Protein AF-0000000078828025 (afdb_homodimer)

Organism: Myxococcus xanthus (strain DK1622) (NCBI:txid246197)

Solvent-accessible surface area (backbone atoms only — not comparable to full-atom values): 37941 Å² total; per-residue (Å²): 130,54,57,67,59,48,51,53,45,25,72,71,75,20,41,52,40,73,57,81,45,31,37,32,38,67,46,80,50,89,71,61,43,26,40,41,26,23,89,49,51,70,47,83,78,62,44,68,41,42,78,68,45,95,50,30,30,35,40,75,44,81,50,64,41,47,19,43,43,45,33,44,36,25,41,83,85,66,45,76,45,84,58,89,46,41,92,38,71,37,81,49,83,64,83,66,79,25,34,48,53,68,33,81,61,40,72,80,64,60,73,81,74,65,61,86,89,57,76,63,53,49,78,46,83,45,75,45,78,30,52,88,72,66,31,75,52,72,41,50,33,36,37,35,41,46,76,62,85,59,61,23,36,42,34,40,27,48,47,12,58,52,37,51,69,69,43,31,43,70,60,51,50,37,33,36,34,71,70,58,52,18,44,71,50,30,38,40,24,31,40,65,65,66,80,45,32,55,47,46,26,30,54,19,49,45,46,50,46,46,41,65,71,44,50,49,54,51,46,60,72,76,43,58,52,57,56,37,91,80,38,62,22,54,21,30,27,30,16,46,30,50,31,5,29,26,16,49,38,44,26,73,74,36,34,54,47,22,19,28,25,38,20,35,42,25,47,45,48,54,96,90,38,73,44,70,57,63,68,67,32,53,55,70,56,96,59,61,37,42,35,37,36,34,29,22,69,33,30,84,48,34,62,38,47,63,56,46,48,57,44,34,37,74,24,56,31,46,68,45,77,46,75,43,51,23,34,92,41,42,69,53,46,46,38,52,45,48,59,50,50,33,68,77,32,50,42,74,79,74,76,73,71,71,73,78,74,76,77,81,121,129,55,58,66,59,49,51,54,43,25,73,72,75,18,40,53,41,74,57,80,46,32,38,33,36,68,46,78,50,90,72,59,43,27,41,41,26,22,88,49,51,70,48,83,76,64,44,68,41,42,79,69,47,96,50,31,32,35,39,75,44,82,48,64,41,47,18,44,44,45,34,43,35,25,40,83,86,66,45,77,45,85,58,90,45,42,92,38,70,37,81,53,80,71,74,68,78,25,35,48,52,68,33,81,61,40,76,80,64,59,75,79,74,65,61,86,87,57,77,62,52,46,77,44,84,47,74,45,77,29,51,89,72,65,32,75,52,70,42,50,33,37,38,35,40,44,76,61,85,60,61,23,35,42,34,38,26,48,47,14,58,51,37,51,69,70,44,30,42,69,59,52,50,35,32,37,34,72,70,59,53,19,44,72,51,28,38,40,24,32,40,64,67,67,79,44,32,54,46,46,27,29,52,20,49,44,46,51,47,44,40,65,71,45,49,49,55,50,46,61,71,75,43,58,52,57,55,36,91,81,38,62,22,56,20,30,28,31,15,47,32,49,32,5,30,26,17,49,39,45,27,73,75,35,35,55,48,22,18,27,24,39,21,35,40,25,47,45,47,55,95,91,38,72,45,70,56,63,68,67,32,52,55,70,56,94,60,60,38,43,34,38,36,36,28,23,68,35,30,85,47,34,62,39,47,63,56,48,48,56,44,32,37,72,24,57,30,47,66,45,79,45,74,43,51,24,33,93,39,43,68,53,47,47,37,53,44,48,60,50,48,32,68,78,31,49,43,75,78,77,74,75,74,73,73,76,74,74,75,83,119

Sequence (722 aa):
MDAKTLEARARAEGTPVIESDTATFVWRGRGPICLQGDFQDWRGKPLPFKRVAPGLWARTLTLPADAYVEYALEDPRGQRVEDPLNRHPSDNGFGGINHSFHMPQARSSLPARHPRGAPRGRVTRHVVDTGDVDLPGQRRVYLYAPPTDASVPLVVVYDGEDYLRRVRLPELVDTLVAEGRMRPVALALVCNGGETRSMEYACSEYTVGLLKWKVLPLARQKLSLVDERRSPGAHAVLGASLGGLMALYTGLRMPDVFGRVLSQSGAFAVEGHDFVVFDLARPPPRRPLDIWLDCGRFEGLLEGNRRIAPVLSEAGHQVELREYSGGHNYPAWREDLVHGLERHFPPPPAKRRESLRFSGRMDAKTLEARARAEGTPVIESDTATFVWRGRGPICLQGDFQDWRGKPLPFKRVAPGLWARTLTLPADAYVEYALEDPRGQRVEDPLNRHPSDNGFGGINHSFHMPQARSSLPARHPRGAPRGRVTRHVVDTGDVDLPGQRRVYLYAPPTDASVPLVVVYDGEDYLRRVRLPELVDTLVAEGRMRPVALALVCNGGETRSMEYACSEYTVGLLKWKVLPLARQKLSLVDERRSPGAHAVLGASLGGLMALYTGLRMPDVFGRVLSQSGAFAVEGHDFVVFDLARPPPRRPLDIWLDCGRFEGLLEGNRRIAPVLSEAGHQVELREYSGGHNYPAWREDLVHGLERHFPPPPAKRRESLRFSGR

Nearest PDB structures (foldseek):
  3mga-assembly2_B  TM=8.529E-01  e=9.102E-23  Salmonella enterica subsp. enterica serovar Typhimurium
  3c87-assembly3_B  TM=8.139E-01  e=3.897E-23  Shigella flexneri 2a str. 2457T
  3c87-assembly3_A  TM=8.030E-01  e=5.606E-23  Shigella flexneri 2a str. 2457T
  1jjf-assembly1_A  TM=7.703E-01  e=7.122E-13  Acetivibrio thermocellus
  1jt2-assembly1_A  TM=7.633E-01  e=5.938E-13  Acetivibrio thermocellus

Secondary structure (DSSP, 8-state):
--HHHHHHHHHHH-SSEEETTEEEEEEESSS--EEEEGGGTT-SSPEEPEEEETTEEEEEEE--TT-EEEEEEE-TTS-EE--TT---EE--SSSSPEEEEE-TT----S--SPPTT----EEEEEEEE-GGGT--SEEEEEEEE-S-SS-B-EEEEESHHHHHHTS-HHHHHHHHHHTTSS---EEEEE---GGGHHHHHTT-HHHHHHIIIIIHHHHHHHS-B--TTTSTT-EEEEEETHHHHHHHHHHHH-TTTEEEEEEES---EETTEE-THHHHHSSPPSS--EEEEEEETT-TTHHHHHHHHHHHHHHT-EEEEEEES--SSHHHHHHHHHHHHHHHSPPPP------------/--HHHHHHHHHHH-SSEEETTEEEEEEESSS--EEEEGGGTT-SSPEEPEEEETTEEEEEEE--TT-EEEEEEE-TTS-EE--TT---EE--SSSSPEEEEE-TT----S--SPPTT----EEEEEEEE-GGGT--SEEEEEEEE-S-SS-B-EEEEESHHHHHHTS-HHHHHHHHHHTTSS---EEEEE---GGGHHHHHTT-HHHHHHIIIIIHHHHHHHS-B--TTTSTT-EEEEEETHHHHHHHHHHHH-TTTEEEEEEES---EETTEE-THHHHHSSPPSS--EEEEEEETT-TTHHHHHHHHHHHHHHT-EEEEEEES--SSHHHHHHHHHHHHHHHSPPPP------------

Structure (mmCIF, N/CA/C/O backbone):
data_AF-0000000078828025-model_v1
#
loop_
_entity.id
_entity.type
_entity.pdbx_description
1 polymer Esterase
#
loop_
_atom_site.group_PDB
_atom_site.id
_atom_site.type_symbol
_atom_site.label_atom_id
_atom_site.label_alt_id
_atom_site.label_comp_id
_atom_site.label_asym_id
_atom_site.label_entity_id
_atom_site.label_seq_id
_atom_site.pdbx_PDB_ins_code
_atom_site.Cartn_x
_atom_site.Cartn_y
_atom_site.Cartn_z
_atom_site.occupancy
_atom_site.B_iso_or_equiv
_atom_site.auth_seq_id
_atom_site.auth_comp_id
_atom_site.auth_asym_id
_atom_site.auth_atom_id
_atom_site.pdbx_PDB_model_num
ATOM 1 N N . MET A 1 1 ? -22.859 -46.938 -14.5 1 82.62 1 MET A N 1
ATOM 2 C CA . MET A 1 1 ? -22.016 -47.969 -13.898 1 82.62 1 MET A CA 1
ATOM 3 C C . MET A 1 1 ? -22.641 -48.531 -12.617 1 82.62 1 MET A C 1
ATOM 5 O O . MET A 1 1 ? -23.156 -47.75 -11.805 1 82.62 1 MET A O 1
ATOM 9 N N . ASP A 1 2 ? -22.812 -49.75 -12.578 1 91.81 2 ASP A N 1
ATOM 10 C CA . ASP A 1 2 ? -23.453 -50.312 -11.383 1 91.81 2 ASP A CA 1
ATOM 11 C C . ASP A 1 2 ? -22.547 -50.188 -10.172 1 91.81 2 ASP A C 1
ATOM 13 O O . ASP A 1 2 ? -21.328 -50.031 -10.305 1 91.81 2 ASP A O 1
ATOM 17 N N . ALA A 1 3 ? -23.125 -50.312 -8.984 1 94.62 3 ALA A N 1
ATOM 18 C CA . ALA A 1 3 ? -22.438 -50.031 -7.727 1 94.62 3 ALA A CA 1
ATOM 19 C C . ALA A 1 3 ? -21.297 -51.031 -7.512 1 94.62 3 ALA A C 1
ATOM 21 O O . ALA A 1 3 ? -20.234 -50.656 -7.016 1 94.62 3 ALA A O 1
ATOM 22 N N . LYS A 1 4 ? -21.531 -52.219 -7.883 1 94.5 4 LYS A N 1
ATOM 23 C CA . LYS A 1 4 ? -20.5 -53.25 -7.695 1 94.5 4 LYS A CA 1
ATOM 24 C C . LYS A 1 4 ? -19.281 -52.969 -8.57 1 94.5 4 LYS A C 1
ATOM 26 O O . LYS A 1 4 ? -18.156 -53.031 -8.102 1 94.5 4 LYS A O 1
ATOM 31 N N . THR A 1 5 ? -19.594 -52.656 -9.781 1 96.06 5 THR A N 1
ATOM 32 C CA . THR A 1 5 ? -18.516 -52.312 -10.719 1 96.06 5 THR A CA 1
ATOM 33 C C . THR A 1 5 ? -17.797 -51.062 -10.273 1 96.06 5 THR A C 1
ATOM 35 O O . THR A 1 5 ? -16.562 -51 -10.32 1 96.06 5 THR A O 1
ATOM 38 N N . LEU A 1 6 ? -18.516 -50.094 -9.836 1 96.06 6 LEU A N 1
ATOM 39 C CA . LEU A 1 6 ? -17.953 -48.844 -9.367 1 96.06 6 LEU A CA 1
ATOM 40 C C . LEU A 1 6 ? -17.016 -49.094 -8.18 1 96.06 6 LEU A C 1
ATOM 42 O O . LEU A 1 6 ? -15.898 -48.562 -8.156 1 96.06 6 LEU A O 1
ATOM 46 N N . GLU A 1 7 ? -17.484 -49.812 -7.223 1 95.69 7 GLU A N 1
ATOM 47 C CA . GLU A 1 7 ? -16.672 -50.125 -6.043 1 95.69 7 GLU A CA 1
ATOM 48 C C . GLU A 1 7 ? -15.398 -50.875 -6.418 1 95.69 7 GLU A C 1
ATOM 50 O O . GLU A 1 7 ? -14.32 -50.562 -5.898 1 95.69 7 GLU A O 1
ATOM 55 N N . ALA A 1 8 ? -15.516 -51.844 -7.293 1 96.25 8 ALA A N 1
ATOM 56 C CA . ALA A 1 8 ? -14.359 -52.625 -7.73 1 96.25 8 ALA A CA 1
ATOM 57 C C . ALA A 1 8 ? -13.328 -51.75 -8.422 1 96.25 8 ALA A C 1
ATOM 59 O O . ALA A 1 8 ? -12.125 -51.875 -8.164 1 96.25 8 ALA A O 1
ATOM 60 N N . ARG A 1 9 ? -13.758 -50.875 -9.234 1 96 9 ARG A N 1
ATOM 61 C CA . ARG A 1 9 ? -12.859 -49.969 -9.938 1 96 9 ARG A CA 1
ATOM 62 C C . ARG A 1 9 ? -12.195 -49 -8.969 1 96 9 ARG A C 1
ATOM 64 O O . ARG A 1 9 ? -11.008 -48.719 -9.086 1 96 9 ARG A O 1
ATOM 71 N N . ALA A 1 10 ? -12.93 -48.5 -8.078 1 96.5 10 ALA A N 1
ATOM 72 C CA . ALA A 1 10 ? -12.383 -47.562 -7.094 1 96.5 10 ALA A CA 1
ATOM 73 C C . ALA A 1 10 ? -11.281 -48.219 -6.273 1 96.5 10 ALA A C 1
ATOM 75 O O . ALA A 1 10 ? -10.273 -47.562 -5.957 1 96.5 10 ALA A O 1
ATOM 76 N N . ARG A 1 11 ? -11.469 -49.438 -5.906 1 94.81 11 ARG A N 1
ATOM 77 C CA . ARG A 1 11 ? -10.477 -50.188 -5.133 1 94.81 11 ARG A CA 1
ATOM 78 C C . ARG A 1 11 ? -9.234 -50.469 -5.961 1 94.81 11 ARG A C 1
ATOM 80 O O . ARG A 1 11 ? -8.117 -50.438 -5.441 1 94.81 11 ARG A O 1
ATOM 87 N N . ALA A 1 12 ? -9.422 -50.688 -7.227 1 94.94 12 ALA A N 1
ATOM 88 C CA . ALA A 1 12 ? -8.32 -51.062 -8.109 1 94.94 12 ALA A CA 1
ATOM 89 C C . ALA A 1 12 ? -7.551 -49.844 -8.586 1 94.94 12 ALA A C 1
ATOM 91 O O . ALA A 1 12 ? -6.32 -49.844 -8.633 1 94.94 12 ALA A O 1
ATOM 92 N N . GLU A 1 13 ? -8.266 -48.844 -9.023 1 93.5 13 GLU A N 1
ATOM 93 C CA . GLU A 1 13 ? -7.668 -47.688 -9.703 1 93.5 13 GLU A CA 1
ATOM 94 C C . GLU A 1 13 ? -7.539 -46.5 -8.758 1 93.5 13 GLU A C 1
ATOM 96 O O . GLU A 1 13 ? -6.82 -45.531 -9.055 1 93.5 13 GLU A O 1
ATOM 101 N N . GLY A 1 14 ? -8.219 -46.594 -7.668 1 94.62 14 GLY A N 1
ATOM 102 C CA . GLY A 1 14 ? -8.328 -45.438 -6.793 1 94.62 14 GLY A CA 1
ATOM 103 C C . GLY A 1 14 ? -9.492 -44.531 -7.152 1 94.62 14 GLY A C 1
ATOM 104 O O . GLY A 1 14 ? -10.203 -44.781 -8.125 1 94.62 14 GLY A O 1
ATOM 105 N N . THR A 1 15 ? -9.805 -43.562 -6.34 1 94.75 15 THR A N 1
ATOM 106 C CA . THR A 1 15 ? -10.82 -42.562 -6.582 1 94.75 15 THR A CA 1
ATOM 107 C C . THR A 1 15 ? -10.18 -41.219 -6.91 1 94.75 15 THR A C 1
ATOM 109 O O . THR A 1 15 ? -9.094 -40.906 -6.418 1 94.75 15 THR A O 1
ATOM 112 N N . PRO A 1 16 ? -10.852 -40.438 -7.742 1 97.06 16 PRO A N 1
ATOM 113 C CA . PRO A 1 16 ? -12.109 -40.719 -8.43 1 97.06 16 PRO A CA 1
ATOM 114 C C . PRO A 1 16 ? -11.93 -41.719 -9.586 1 97.06 16 PRO A C 1
ATOM 116 O O . PRO A 1 16 ? -10.844 -41.812 -10.164 1 97.06 16 PRO A O 1
ATOM 119 N N . VAL A 1 17 ? -12.969 -42.5 -9.789 1 97.06 17 VAL A N 1
ATOM 120 C CA . VAL A 1 17 ? -13.039 -43.281 -11 1 97.06 17 VAL A CA 1
ATOM 121 C C . VAL A 1 17 ? -13.367 -42.406 -12.195 1 97.06 17 VAL A C 1
ATOM 123 O O . VAL A 1 17 ? -14.406 -41.75 -12.211 1 97.06 17 VAL A O 1
ATOM 126 N N . ILE A 1 18 ? -12.469 -42.469 -13.211 1 96.19 18 ILE A N 1
ATOM 127 C CA . ILE A 1 18 ? -12.586 -41.469 -14.289 1 96.19 18 ILE A CA 1
ATOM 128 C C . ILE A 1 18 ? -13.094 -42.188 -15.555 1 96.19 18 ILE A C 1
ATOM 130 O O . ILE A 1 18 ? -12.609 -43.25 -15.922 1 96.19 18 ILE A O 1
ATOM 134 N N . GLU A 1 19 ? -14.148 -41.625 -16.125 1 91.94 19 GLU A N 1
ATOM 135 C CA . GLU A 1 19 ? -14.672 -42.031 -17.438 1 91.94 19 GLU A CA 1
ATOM 136 C C . GLU A 1 19 ? -14.797 -40.812 -18.344 1 91.94 19 GLU A C 1
ATOM 138 O O . GLU A 1 19 ? -15.789 -40.062 -18.281 1 91.94 19 GLU A O 1
ATOM 143 N N . SER A 1 20 ? -13.891 -40.688 -19.344 1 89.38 20 SER A N 1
ATOM 144 C CA . SER A 1 20 ? -13.875 -39.562 -20.297 1 89.38 20 SER A CA 1
ATOM 145 C C . SER A 1 20 ? -13.867 -38.219 -19.578 1 89.38 20 SER A C 1
ATOM 147 O O . SER A 1 20 ? -12.844 -37.812 -19.016 1 89.38 20 SER A O 1
ATOM 149 N N . ASP A 1 21 ? -15.102 -37.594 -19.438 1 92.88 21 ASP A N 1
ATOM 150 C CA . ASP A 1 21 ? -15.148 -36.25 -18.875 1 92.88 21 ASP A CA 1
ATOM 151 C C . ASP A 1 21 ? -15.789 -36.25 -17.484 1 92.88 21 ASP A C 1
ATOM 153 O O . ASP A 1 21 ? -16.125 -35.188 -16.953 1 92.88 21 ASP A O 1
ATOM 157 N N . THR A 1 22 ? -15.945 -37.5 -16.938 1 96 22 THR A N 1
ATOM 158 C CA . THR A 1 22 ? -16.578 -37.562 -15.625 1 96 22 THR A CA 1
ATOM 159 C C . THR A 1 22 ? -15.617 -38.188 -14.602 1 96 22 THR A C 1
ATOM 161 O O . THR A 1 22 ? -14.852 -39.094 -14.93 1 96 22 THR A O 1
ATOM 164 N N . ALA A 1 23 ? -15.617 -37.625 -13.453 1 97.31 23 ALA A N 1
ATOM 165 C CA . ALA A 1 23 ? -14.914 -38.156 -12.289 1 97.31 23 ALA A CA 1
ATOM 166 C C . ALA A 1 23 ? -15.898 -38.562 -11.188 1 97.31 23 ALA A C 1
ATOM 168 O O . ALA A 1 23 ? -16.656 -37.719 -10.688 1 97.31 23 ALA A O 1
ATOM 169 N N . THR A 1 24 ? -15.891 -39.812 -10.867 1 97.75 24 THR A N 1
ATOM 170 C CA . THR A 1 24 ? -16.781 -40.281 -9.828 1 97.75 24 THR A CA 1
ATOM 171 C C . THR A 1 24 ? -16.016 -40.594 -8.547 1 97.75 24 THR A C 1
ATOM 173 O O . THR A 1 24 ? -15.203 -41.531 -8.508 1 97.75 24 THR A O 1
ATOM 176 N N . PHE A 1 25 ? -16.344 -39.812 -7.539 1 97.56 25 PHE A N 1
ATOM 177 C CA . PHE A 1 25 ? -15.758 -40 -6.215 1 97.56 25 PHE A CA 1
ATOM 178 C C . PHE A 1 25 ? -16.516 -41.094 -5.445 1 97.56 25 PHE A C 1
ATOM 180 O O . PHE A 1 25 ? -17.75 -41.125 -5.469 1 97.56 25 PHE A O 1
ATOM 187 N N . VAL A 1 26 ? -15.68 -41.938 -4.797 1 96.88 26 VAL A N 1
ATOM 188 C CA . VAL A 1 26 ? -16.297 -43.094 -4.129 1 96.88 26 VAL A CA 1
ATOM 189 C C . VAL A 1 26 ? -15.844 -43.125 -2.674 1 96.88 26 VAL A C 1
ATOM 191 O O . VAL A 1 26 ? -14.664 -42.938 -2.375 1 96.88 26 VAL A O 1
ATOM 194 N N . TRP A 1 27 ? -16.781 -43.375 -1.795 1 95.31 27 TRP A N 1
ATOM 195 C CA . TRP A 1 27 ? -16.531 -43.531 -0.367 1 95.31 27 TRP A CA 1
ATOM 196 C C . TRP A 1 27 ? -17.219 -44.781 0.174 1 95.31 27 TRP A C 1
ATOM 198 O O . TRP A 1 27 ? -18.438 -44.938 0.022 1 95.31 27 TRP A O 1
ATOM 208 N N . ARG A 1 28 ? -16.422 -45.562 0.808 1 93.06 28 ARG A N 1
ATOM 209 C CA . ARG A 1 28 ? -16.953 -46.719 1.498 1 93.06 28 ARG A CA 1
ATOM 210 C C . ARG A 1 28 ? -16.922 -46.531 3.012 1 93.06 28 ARG A C 1
ATOM 212 O O . ARG A 1 28 ? -15.836 -46.375 3.59 1 93.06 28 ARG A O 1
ATOM 219 N N . GLY A 1 29 ? -18.031 -46.594 3.648 1 90.62 29 GLY A N 1
ATOM 220 C CA . GLY A 1 29 ? -18.094 -46.406 5.09 1 90.62 29 GLY A CA 1
ATOM 221 C C . GLY A 1 29 ? -19.359 -45.719 5.547 1 90.62 29 GLY A C 1
ATOM 222 O O . GLY A 1 29 ? -20.391 -45.781 4.875 1 90.62 29 GLY A O 1
ATOM 223 N N . ARG A 1 30 ? -19.281 -45.156 6.758 1 88.81 30 ARG A N 1
ATOM 224 C CA . ARG A 1 30 ? -20.406 -44.375 7.309 1 88.81 30 ARG A CA 1
ATOM 225 C C . ARG A 1 30 ? -20.547 -43.031 6.621 1 88.81 30 ARG A C 1
ATOM 227 O O . ARG A 1 30 ? -19.547 -42.375 6.309 1 88.81 30 ARG A O 1
ATOM 234 N N . GLY A 1 31 ? -21.75 -42.75 6.254 1 85.12 31 GLY A N 1
ATOM 235 C CA . GLY A 1 31 ? -22.031 -41.438 5.688 1 85.12 31 GLY A CA 1
ATOM 236 C C . GLY A 1 31 ? -23.078 -40.656 6.461 1 85.12 31 GLY A C 1
ATOM 237 O O . GLY A 1 31 ? -23.453 -41.062 7.566 1 85.12 31 GLY A O 1
ATOM 238 N N . PRO A 1 32 ? -23.406 -39.562 5.875 1 89.56 32 PRO A N 1
ATOM 239 C CA . PRO A 1 32 ? -23.078 -39 4.559 1 89.56 32 PRO A CA 1
ATOM 240 C C . PRO A 1 32 ? -21.719 -38.312 4.527 1 89.56 32 PRO A C 1
ATOM 242 O O . PRO A 1 32 ? -21.203 -37.906 5.578 1 89.56 32 PRO A O 1
ATOM 245 N N . ILE A 1 33 ? -21.047 -38.312 3.383 1 94.5 33 ILE A N 1
ATOM 246 C CA . ILE A 1 33 ? -19.797 -37.625 3.107 1 94.5 33 ILE A CA 1
ATOM 247 C C . ILE A 1 33 ? -20.047 -36.531 2.076 1 94.5 33 ILE A C 1
ATOM 249 O O . ILE A 1 33 ? -20.938 -36.625 1.23 1 94.5 33 ILE A O 1
ATOM 253 N N . CYS A 1 34 ? -19.312 -35.438 2.229 1 96.56 34 CYS A N 1
ATOM 254 C CA . CYS A 1 34 ? -19.422 -34.344 1.279 1 96.56 34 CYS A CA 1
ATOM 255 C C . CYS A 1 34 ? -18.094 -34.062 0.597 1 96.56 34 CYS A C 1
ATOM 257 O O . CYS A 1 34 ? -17.031 -34.438 1.124 1 96.56 34 CYS A O 1
ATOM 259 N N . LEU A 1 35 ? -18.25 -33.5 -0.59 1 96.25 35 LEU A N 1
ATOM 260 C CA . LEU A 1 35 ? -17.109 -33.219 -1.45 1 96.25 35 LEU A CA 1
ATOM 261 C C . LEU A 1 35 ? -16.938 -31.703 -1.617 1 96.25 35 LEU A C 1
ATOM 263 O O . LEU A 1 35 ? -17.906 -30.984 -1.832 1 96.25 35 LEU A O 1
ATOM 267 N N . GLN A 1 36 ? -15.711 -31.172 -1.421 1 94.56 36 GLN A N 1
ATOM 268 C CA . GLN A 1 36 ? -15.312 -29.812 -1.737 1 94.56 36 GLN A CA 1
ATOM 269 C C . GLN A 1 36 ? -13.992 -29.781 -2.496 1 94.56 36 GLN A C 1
ATOM 271 O O . GLN A 1 36 ? -13.148 -30.672 -2.312 1 94.56 36 GLN A O 1
ATOM 276 N N . GLY A 1 37 ? -13.875 -28.766 -3.398 1 94.94 37 GLY A N 1
ATOM 277 C CA . GLY A 1 37 ? -12.617 -28.781 -4.129 1 94.94 37 GLY A CA 1
ATOM 278 C C . GLY A 1 37 ? -12.461 -27.578 -5.047 1 94.94 37 GLY A C 1
ATOM 279 O O . GLY A 1 37 ? -13.188 -26.594 -4.926 1 94.94 37 GLY A O 1
ATOM 280 N N . ASP A 1 38 ? -11.43 -27.703 -5.941 1 95.5 38 ASP A N 1
ATOM 281 C CA . ASP A 1 38 ? -11.109 -26.641 -6.895 1 95.5 38 ASP A CA 1
ATOM 282 C C . ASP A 1 38 ? -12.32 -26.312 -7.762 1 95.5 38 ASP A C 1
ATOM 284 O O . ASP A 1 38 ? -12.539 -25.141 -8.094 1 95.5 38 ASP A O 1
ATOM 288 N N . PHE A 1 39 ? -13.133 -27.312 -8.055 1 94.94 39 PHE A N 1
ATOM 289 C CA . PHE A 1 39 ? -14.25 -27.188 -8.984 1 94.94 39 PHE A CA 1
ATOM 290 C C . PHE A 1 39 ? -15.305 -26.234 -8.422 1 94.94 39 PHE A C 1
ATOM 292 O O . PHE A 1 39 ? -16.188 -25.781 -9.156 1 94.94 39 PHE A O 1
ATOM 299 N N . GLN A 1 40 ? -15.219 -25.906 -7.16 1 94.5 40 GLN A N 1
ATOM 300 C CA . GLN A 1 40 ? -16.094 -24.922 -6.523 1 94.5 40 GLN A CA 1
ATOM 301 C C . GLN A 1 40 ? -15.289 -23.703 -6.051 1 94.5 40 GLN A C 1
ATOM 303 O O . GLN A 1 40 ? -15.805 -22.859 -5.312 1 94.5 40 GLN A O 1
ATOM 308 N N . ASP A 1 41 ? -14.008 -23.688 -6.438 1 94 41 ASP A N 1
ATOM 309 C CA . ASP A 1 41 ? -13.102 -22.672 -5.922 1 94 41 ASP A CA 1
ATOM 310 C C . ASP A 1 41 ? -13.117 -22.641 -4.395 1 94 41 ASP A C 1
ATOM 312 O O . ASP A 1 41 ? -12.992 -21.562 -3.787 1 94 41 ASP A O 1
ATOM 316 N N . TRP A 1 42 ? -13.523 -23.828 -3.791 1 92.12 42 TRP A N 1
ATOM 317 C CA . TRP A 1 42 ? -13.586 -24.062 -2.352 1 92.12 42 TRP A CA 1
ATOM 318 C C . TRP A 1 42 ? -14.594 -23.141 -1.688 1 92.12 42 TRP A C 1
ATOM 320 O O . TRP A 1 42 ? -14.375 -22.672 -0.563 1 92.12 42 TRP A O 1
ATOM 330 N N . ARG A 1 43 ? -15.492 -22.703 -2.408 1 90.75 43 ARG A N 1
ATOM 331 C CA . ARG A 1 43 ? -16.562 -21.844 -1.917 1 90.75 43 ARG A CA 1
ATOM 332 C C . ARG A 1 43 ? -17.906 -22.547 -1.938 1 90.75 43 ARG A C 1
ATOM 334 O O . ARG A 1 43 ? -18.062 -23.578 -2.596 1 90.75 43 ARG A O 1
ATOM 341 N N . GLY A 1 44 ? -18.828 -22 -1.107 1 90.5 44 GLY A N 1
ATOM 342 C CA . GLY A 1 44 ? -20.172 -22.531 -1.1 1 90.5 44 GLY A CA 1
ATOM 343 C C . GLY A 1 44 ? -20.312 -23.797 -0.27 1 90.5 44 GLY A C 1
ATOM 344 O O . GLY A 1 44 ? -19.406 -24.156 0.488 1 90.5 44 GLY A O 1
ATOM 345 N N . LYS A 1 45 ? -21.453 -24.438 -0.404 1 92.69 45 LYS A N 1
ATOM 346 C CA . LYS A 1 45 ? -21.734 -25.656 0.353 1 92.69 45 LYS A CA 1
ATOM 347 C C . LYS A 1 45 ? -21.047 -26.859 -0.277 1 92.69 45 LYS A C 1
ATOM 349 O O . LYS A 1 45 ? -21.078 -27.031 -1.497 1 92.69 45 LYS A O 1
ATOM 354 N N . PRO A 1 46 ? -20.422 -27.641 0.577 1 95.12 46 PRO A N 1
ATOM 355 C CA . PRO A 1 46 ? -19.859 -28.891 0.043 1 95.12 46 PRO A CA 1
ATOM 356 C C . PRO A 1 46 ? -20.922 -29.75 -0.64 1 95.12 46 PRO A C 1
ATOM 358 O O . PRO A 1 46 ? -22.094 -29.703 -0.275 1 95.12 46 PRO A O 1
ATOM 361 N N . LEU A 1 47 ? -20.469 -30.547 -1.657 1 96.5 47 LEU A N 1
ATOM 362 C CA . LEU A 1 47 ? -21.359 -31.391 -2.443 1 96.5 47 LEU A CA 1
ATOM 363 C C . LEU A 1 47 ? -21.609 -32.719 -1.743 1 96.5 47 LEU A C 1
ATOM 365 O O . LEU A 1 47 ? -20.688 -33.5 -1.511 1 96.5 47 LEU A O 1
ATOM 369 N N . PRO A 1 48 ? -22.844 -33.031 -1.46 1 96.62 48 PRO A N 1
ATOM 370 C CA . PRO A 1 48 ? -23.141 -34.312 -0.781 1 96.62 48 PRO A CA 1
ATOM 371 C C . PRO A 1 48 ? -22.984 -35.531 -1.698 1 96.62 48 PRO A C 1
ATOM 373 O O . PRO A 1 48 ? -23.328 -35.438 -2.881 1 96.62 48 PRO A O 1
ATOM 376 N N . PHE A 1 49 ? -22.453 -36.594 -1.051 1 97.12 49 PHE A N 1
ATOM 377 C CA . PHE A 1 49 ? -22.469 -37.875 -1.751 1 97.12 49 PHE A CA 1
ATOM 378 C C . PHE A 1 49 ? -23.859 -38.5 -1.701 1 97.12 49 PHE A C 1
ATOM 380 O O . PHE A 1 49 ? -24.656 -38.188 -0.802 1 97.12 49 PHE A O 1
ATOM 387 N N . LYS A 1 50 ? -24.125 -39.281 -2.729 1 96.19 50 LYS A N 1
ATOM 388 C CA . LYS A 1 50 ? -25.328 -40.094 -2.723 1 96.19 50 LYS A CA 1
ATOM 389 C C . LYS A 1 50 ? -25.016 -41.562 -2.396 1 96.19 50 LYS A C 1
ATOM 391 O O . LYS A 1 50 ? -24.016 -42.094 -2.869 1 96.19 50 LYS A O 1
ATOM 396 N N . ARG A 1 51 ? -25.906 -42.125 -1.592 1 96.06 51 ARG A N 1
ATOM 397 C CA . ARG A 1 51 ? -25.766 -43.531 -1.322 1 96.06 51 ARG A CA 1
ATOM 398 C C . ARG A 1 51 ? -26.141 -44.375 -2.545 1 96.06 51 ARG A C 1
ATOM 400 O O . ARG A 1 51 ? -27.25 -44.281 -3.049 1 96.06 51 ARG A O 1
ATOM 407 N N . VAL A 1 52 ? -25.203 -45.219 -3.006 1 96.38 52 VAL A N 1
ATOM 408 C CA . VAL A 1 52 ? -25.469 -45.969 -4.227 1 96.38 52 VAL A CA 1
ATOM 409 C C . VAL A 1 52 ? -25.609 -47.438 -3.898 1 96.38 52 VAL A C 1
ATOM 411 O O . VAL A 1 52 ? -26.125 -48.219 -4.711 1 96.38 52 VAL A O 1
ATOM 414 N N . ALA A 1 53 ? -25.172 -47.906 -2.729 1 95.75 53 ALA A N 1
ATOM 415 C CA . ALA A 1 53 ? -25.312 -49.25 -2.15 1 95.75 53 ALA A CA 1
ATOM 416 C C . ALA A 1 53 ? -25.078 -49.219 -0.643 1 95.75 53 ALA A C 1
ATOM 418 O O . ALA A 1 53 ? -24.672 -48.188 -0.092 1 95.75 53 ALA A O 1
ATOM 419 N N . PRO A 1 54 ? -25.5 -50.281 0.01 1 94 54 PRO A N 1
ATOM 420 C CA . PRO A 1 54 ? -25.25 -50.281 1.451 1 94 54 PRO A CA 1
ATOM 421 C C . PRO A 1 54 ? -23.781 -50 1.786 1 94 54 PRO A C 1
ATOM 423 O O . PRO A 1 54 ? -22.906 -50.812 1.411 1 94 54 PRO A O 1
ATOM 426 N N . GLY A 1 55 ? -23.547 -48.875 2.447 1 93.81 55 GLY A N 1
ATOM 427 C CA . GLY A 1 55 ? -22.203 -48.531 2.891 1 93.81 55 GLY A CA 1
ATOM 428 C C . GLY A 1 55 ? -21.359 -47.906 1.795 1 93.81 55 GLY A C 1
ATOM 429 O O . GLY A 1 55 ? -20.156 -47.688 1.973 1 93.81 55 GLY A O 1
ATOM 430 N N . LEU A 1 56 ? -21.922 -47.719 0.636 1 96 56 LEU A N 1
ATOM 431 C CA . LEU A 1 56 ? -21.188 -47.188 -0.501 1 96 56 LEU A CA 1
ATOM 432 C C . LEU A 1 56 ? -21.812 -45.875 -0.958 1 96 56 LEU A C 1
ATOM 434 O O . LEU A 1 56 ? -23.016 -45.781 -1.207 1 96 56 LEU A O 1
ATOM 438 N N . TRP A 1 57 ? -20.984 -44.844 -0.983 1 96.81 57 TRP A N 1
ATOM 439 C CA . TRP A 1 57 ? -21.406 -43.531 -1.39 1 96.81 57 TRP A CA 1
ATOM 440 C C . TRP A 1 57 ? -20.641 -43.031 -2.613 1 96.81 57 TRP A C 1
ATOM 442 O O . TRP A 1 57 ? -19.469 -43.406 -2.793 1 96.81 57 TRP A O 1
ATOM 452 N N . ALA A 1 58 ? -21.281 -42.219 -3.428 1 97.25 58 ALA A N 1
ATOM 453 C CA . ALA A 1 58 ? -20.594 -41.75 -4.629 1 97.25 58 ALA A CA 1
ATOM 454 C C . ALA A 1 58 ? -21.062 -40.344 -5.012 1 97.25 58 ALA A C 1
ATOM 456 O O . ALA A 1 58 ? -22.188 -39.938 -4.684 1 97.25 58 ALA A O 1
ATOM 457 N N . ARG A 1 59 ? -20.234 -39.562 -5.625 1 97.31 59 ARG A N 1
ATOM 458 C CA . ARG A 1 59 ? -20.5 -38.25 -6.234 1 97.31 59 ARG A CA 1
ATOM 459 C C . ARG A 1 59 ? -19.781 -38.125 -7.566 1 97.31 59 ARG A C 1
ATOM 461 O O . ARG A 1 59 ? -18.562 -38.344 -7.645 1 97.31 59 ARG A O 1
ATOM 468 N N . THR A 1 60 ? -20.531 -37.844 -8.586 1 97.06 60 THR A N 1
ATOM 469 C CA . THR A 1 60 ? -19.969 -37.688 -9.914 1 97.06 60 THR A CA 1
ATOM 470 C C . THR A 1 60 ? -19.922 -36.219 -10.336 1 97.06 60 THR A C 1
ATOM 472 O O . THR A 1 60 ? -20.891 -35.469 -10.109 1 97.06 60 THR A O 1
ATOM 475 N N . LEU A 1 61 ? -18.797 -35.844 -10.867 1 97.5 61 LEU A N 1
ATOM 476 C CA . LEU A 1 61 ? -18.641 -34.5 -11.438 1 97.5 61 LEU A CA 1
ATOM 477 C C . LEU A 1 61 ? -18.219 -34.594 -12.898 1 97.5 61 LEU A C 1
ATOM 479 O O . LEU A 1 61 ? -17.484 -35.5 -13.289 1 97.5 61 LEU A O 1
ATOM 483 N N . THR A 1 62 ? -18.75 -33.688 -13.75 1 97 62 THR A N 1
ATOM 484 C CA . THR A 1 62 ? -18.219 -33.469 -15.086 1 97 62 THR A CA 1
ATOM 485 C C . THR A 1 62 ? -17.125 -32.406 -15.062 1 97 62 THR A C 1
ATOM 487 O O . THR A 1 62 ? -17.344 -31.281 -14.57 1 97 62 THR A O 1
ATOM 490 N N . LEU A 1 63 ? -15.891 -32.719 -15.523 1 96.94 63 LEU A N 1
ATOM 491 C CA . LEU A 1 63 ? -14.727 -31.844 -15.484 1 96.94 63 LEU A CA 1
ATOM 492 C C . LEU A 1 63 ? -14.047 -31.781 -16.844 1 96.94 63 LEU A C 1
ATOM 494 O O . LEU A 1 63 ? -14.172 -32.688 -17.656 1 96.94 63 LEU A O 1
ATOM 498 N N . PRO A 1 64 ? -13.336 -30.625 -17.094 1 95 64 PRO A N 1
ATOM 499 C CA . PRO A 1 64 ? -12.516 -30.609 -18.312 1 95 64 PRO A CA 1
ATOM 500 C C . PRO A 1 64 ? -11.547 -31.781 -18.391 1 95 64 PRO A C 1
ATOM 502 O O . PRO A 1 64 ? -10.969 -32.188 -17.375 1 95 64 PRO A O 1
ATOM 505 N N . ALA A 1 65 ? -11.297 -32.281 -19.594 1 95.12 65 ALA A N 1
ATOM 506 C CA . ALA A 1 65 ? -10.5 -33.5 -19.797 1 95.12 65 ALA A CA 1
ATOM 507 C C . ALA A 1 65 ? -9.039 -33.25 -19.422 1 95.12 65 ALA A C 1
ATOM 509 O O . ALA A 1 65 ? -8.297 -34.188 -19.156 1 95.12 65 ALA A O 1
ATOM 510 N N . ASP A 1 66 ? -8.625 -32.031 -19.359 1 94.19 66 ASP A N 1
ATOM 511 C CA . ASP A 1 66 ? -7.23 -31.703 -19.078 1 94.19 66 ASP A CA 1
ATOM 512 C C . ASP A 1 66 ? -7.078 -31.109 -17.688 1 94.19 66 ASP A C 1
ATOM 514 O O . ASP A 1 66 ? -6.07 -30.469 -17.375 1 94.19 66 ASP A O 1
ATOM 518 N N . ALA A 1 67 ? -7.996 -31.391 -16.797 1 96.25 67 ALA A N 1
ATOM 519 C CA . ALA A 1 67 ? -8.031 -30.703 -15.5 1 96.25 67 ALA A CA 1
ATOM 520 C C . ALA A 1 67 ? -7.086 -31.375 -14.5 1 96.25 67 ALA A C 1
ATOM 522 O O . ALA A 1 67 ? -6.961 -32.594 -14.469 1 96.25 67 ALA A O 1
ATOM 523 N N . TYR A 1 68 ? -6.352 -30.625 -13.75 1 94.56 68 TYR A N 1
ATOM 524 C CA . TYR A 1 68 ? -5.805 -30.984 -12.445 1 94.56 68 TYR A CA 1
ATOM 525 C C . TYR A 1 68 ? -6.695 -30.469 -11.328 1 94.56 68 TYR A C 1
ATOM 527 O O . TYR A 1 68 ? -7.035 -29.281 -11.289 1 94.56 68 TYR A O 1
ATOM 535 N N . VAL A 1 69 ? -7.02 -31.375 -10.391 1 95.19 69 VAL A N 1
ATOM 536 C CA . VAL A 1 69 ? -8.023 -30.984 -9.406 1 95.19 69 VAL A CA 1
ATOM 537 C C . VAL A 1 69 ? -7.566 -31.406 -8.008 1 95.19 69 VAL A C 1
ATOM 539 O O . VAL A 1 69 ? -7.055 -32.5 -7.824 1 95.19 69 VAL A O 1
ATOM 542 N N . GLU A 1 70 ? -7.699 -30.469 -7.086 1 94.81 70 GLU A N 1
ATOM 543 C CA . GLU A 1 70 ? -7.582 -30.781 -5.668 1 94.81 70 GLU A CA 1
ATOM 544 C C . GLU A 1 70 ? -8.945 -30.797 -4.988 1 94.81 70 GLU A C 1
ATOM 546 O O . GLU A 1 70 ? -9.828 -30 -5.336 1 94.81 70 GLU A O 1
ATOM 551 N N . TYR A 1 71 ? -9.078 -31.75 -4.02 1 95.25 71 TYR A N 1
ATOM 552 C CA . TYR A 1 71 ? -10.359 -31.859 -3.336 1 95.25 71 TYR A CA 1
ATOM 553 C C . TYR A 1 71 ? -10.172 -32.375 -1.911 1 95.25 71 TYR A C 1
ATOM 555 O O . TYR A 1 71 ? -9.086 -32.812 -1.541 1 95.25 71 TYR A O 1
ATOM 563 N N . ALA A 1 72 ? -11.219 -32.156 -1.121 1 94.12 72 ALA A N 1
ATOM 564 C CA . ALA A 1 72 ? -11.297 -32.688 0.242 1 94.12 72 ALA A CA 1
ATOM 565 C C . ALA A 1 72 ? -12.664 -33.312 0.512 1 94.12 72 ALA A C 1
ATOM 567 O O . ALA A 1 72 ? -13.656 -32.969 -0.136 1 94.12 72 ALA A O 1
ATOM 568 N N . LEU A 1 73 ? -12.609 -34.281 1.42 1 94.12 73 LEU A N 1
ATOM 569 C CA . LEU A 1 73 ? -13.836 -34.906 1.894 1 94.12 73 LEU A CA 1
ATOM 570 C C . LEU A 1 73 ? -14.172 -34.469 3.312 1 94.12 73 LEU A C 1
ATOM 572 O O . LEU A 1 73 ? -13.266 -34.25 4.129 1 94.12 73 LEU A O 1
ATOM 576 N N . GLU A 1 74 ? -15.414 -34.281 3.504 1 93.31 74 GLU A N 1
ATOM 577 C CA . GLU A 1 74 ? -15.875 -33.875 4.832 1 93.31 74 GLU A CA 1
ATOM 578 C C . GLU A 1 74 ? -16.953 -34.844 5.348 1 93.31 74 GLU A C 1
ATOM 580 O O . GLU A 1 74 ? -17.812 -35.281 4.582 1 93.31 74 GLU A O 1
ATOM 585 N N . ASP A 1 75 ? -16.906 -35.094 6.699 1 91.62 75 ASP A N 1
ATOM 586 C CA . ASP A 1 75 ? -17.938 -35.906 7.32 1 91.62 75 ASP A CA 1
ATOM 587 C C . ASP A 1 75 ? -19.141 -35.062 7.715 1 91.62 75 ASP A C 1
ATOM 589 O O . ASP A 1 75 ? -19.203 -33.875 7.43 1 91.62 75 ASP A O 1
ATOM 593 N N . PRO A 1 76 ? -20.141 -35.719 8.273 1 85.31 76 PRO A N 1
ATOM 594 C CA . PRO A 1 76 ? -21.375 -35 8.586 1 85.31 76 PRO A CA 1
ATOM 595 C C . PRO A 1 76 ? -21.156 -33.875 9.609 1 85.31 76 PRO A C 1
ATOM 597 O O . PRO A 1 76 ? -22 -32.969 9.742 1 85.31 76 PRO A O 1
ATOM 600 N N . ARG A 1 77 ? -20.062 -33.938 10.367 1 87.56 77 ARG A N 1
ATOM 601 C CA . ARG A 1 77 ? -19.766 -32.906 11.375 1 87.56 77 ARG A CA 1
ATOM 602 C C . ARG A 1 77 ? -18.938 -31.797 10.781 1 87.56 77 ARG A C 1
ATOM 604 O O . ARG A 1 77 ? -18.562 -30.859 11.484 1 87.56 77 ARG A O 1
ATOM 611 N N . GLY A 1 78 ? -18.578 -32 9.477 1 86.75 78 GLY A N 1
ATOM 612 C CA . GLY A 1 78 ? -17.812 -30.953 8.805 1 86.75 78 GLY A CA 1
ATOM 613 C C . GLY A 1 78 ? -16.312 -31.125 8.945 1 86.75 78 GLY A C 1
ATOM 614 O O . GLY A 1 78 ? -15.547 -30.219 8.594 1 86.75 78 GLY A O 1
ATOM 615 N N . GLN A 1 79 ? -15.977 -32.156 9.5 1 88.62 79 GLN A N 1
ATOM 616 C CA . GLN A 1 79 ? -14.555 -32.438 9.672 1 88.62 79 GLN A CA 1
ATOM 617 C C . GLN A 1 79 ? -13.961 -33.094 8.422 1 88.62 79 GLN A C 1
ATOM 619 O O . GLN A 1 79 ? -14.547 -34 7.863 1 88.62 79 GLN A O 1
ATOM 624 N N . ARG A 1 80 ? -12.812 -32.594 8.094 1 90 80 ARG A N 1
ATOM 625 C CA . ARG A 1 80 ? -12.125 -33.188 6.945 1 90 80 ARG A CA 1
ATOM 626 C C . ARG A 1 80 ? -11.688 -34.625 7.242 1 90 80 ARG A C 1
ATOM 628 O O . ARG A 1 80 ? -11.227 -34.906 8.344 1 90 80 ARG A O 1
ATOM 635 N N . VAL A 1 81 ? -11.875 -35.469 6.262 1 89.94 81 VAL A N 1
ATOM 636 C CA . VAL A 1 81 ? -11.461 -36.844 6.383 1 89.94 81 VAL A CA 1
ATOM 637 C C . VAL A 1 81 ? -10.594 -37.25 5.184 1 89.94 81 VAL A C 1
ATOM 639 O O . VAL A 1 81 ? -10.836 -36.781 4.062 1 89.94 81 VAL A O 1
ATOM 642 N N . GLU A 1 82 ? -9.656 -38.062 5.445 1 90.81 82 GLU A N 1
ATOM 643 C CA . GLU A 1 82 ? -8.789 -38.531 4.371 1 90.81 82 GLU A CA 1
ATOM 644 C C . GLU A 1 82 ? -9.531 -39.5 3.449 1 90.81 82 GLU A C 1
ATOM 646 O O . GLU A 1 82 ? -10.32 -40.344 3.912 1 90.81 82 GLU A O 1
ATOM 651 N N . ASP A 1 83 ? -9.297 -39.375 2.191 1 93.06 83 ASP A N 1
ATOM 652 C CA . ASP A 1 83 ? -9.781 -40.344 1.227 1 93.06 83 ASP A CA 1
ATOM 653 C C . ASP A 1 83 ? -8.859 -41.562 1.16 1 93.06 83 ASP A C 1
ATOM 655 O O . ASP A 1 83 ? -7.754 -41.469 0.621 1 93.06 83 ASP A O 1
ATOM 659 N N . PRO A 1 84 ? -9.297 -42.656 1.673 1 91.75 84 PRO A N 1
ATOM 660 C CA . PRO A 1 84 ? -8.422 -43.812 1.695 1 91.75 84 PRO A CA 1
ATOM 661 C C . PRO A 1 84 ? -8.141 -44.375 0.3 1 91.75 84 PRO A C 1
ATOM 663 O O . PRO A 1 84 ? -7.207 -45.156 0.12 1 91.75 84 PRO A O 1
ATOM 666 N N . LEU A 1 85 ? -8.906 -43.969 -0.663 1 94.31 85 LEU A N 1
ATOM 667 C CA . LEU A 1 85 ? -8.781 -44.562 -2 1 94.31 85 LEU A CA 1
ATOM 668 C C . LEU A 1 85 ? -8 -43.625 -2.916 1 94.31 85 LEU A C 1
ATOM 670 O O . LEU A 1 85 ? -7.875 -43.875 -4.113 1 94.31 85 LEU A O 1
ATOM 674 N N . ASN A 1 86 ? -7.555 -42.5 -2.453 1 94.56 86 ASN A N 1
ATOM 675 C CA . ASN A 1 86 ? -6.688 -41.562 -3.191 1 94.56 86 ASN A CA 1
ATOM 676 C C . ASN A 1 86 ? -5.359 -41.375 -2.475 1 94.56 86 ASN A C 1
ATOM 678 O O . ASN A 1 86 ? -5.312 -40.719 -1.43 1 94.56 86 ASN A O 1
ATOM 682 N N . ARG A 1 87 ? -4.285 -41.812 -3.033 1 89.62 87 ARG A N 1
ATOM 683 C CA . ARG A 1 87 ? -2.973 -41.812 -2.395 1 89.62 87 ARG A CA 1
ATOM 684 C C . ARG A 1 87 ? -2.158 -40.594 -2.799 1 89.62 87 ARG A C 1
ATOM 686 O O . ARG A 1 87 ? -0.929 -40.594 -2.699 1 89.62 87 ARG A O 1
ATOM 693 N N . HIS A 1 88 ? -2.777 -39.594 -3.352 1 90.44 88 HIS A N 1
ATOM 694 C CA . HIS A 1 88 ? -2.084 -38.375 -3.799 1 90.44 88 HIS A CA 1
ATOM 695 C C . HIS A 1 88 ? -2.463 -37.188 -2.945 1 90.44 88 HIS A C 1
ATOM 697 O O . HIS A 1 88 ? -3.168 -36.281 -3.41 1 90.44 88 HIS A O 1
ATOM 703 N N . PRO A 1 89 ? -1.925 -37.156 -1.763 1 86.69 89 PRO A N 1
ATOM 704 C CA . PRO A 1 89 ? -2.16 -35.969 -0.943 1 86.69 89 PRO A CA 1
ATOM 705 C C . PRO A 1 89 ? -1.445 -34.719 -1.482 1 86.69 89 PRO A C 1
ATOM 707 O O . PRO A 1 89 ? -0.421 -34.844 -2.16 1 86.69 89 PRO A O 1
ATOM 710 N N . SER A 1 90 ? -2.031 -33.625 -1.322 1 86.62 90 SER A N 1
ATOM 711 C CA . SER A 1 90 ? -1.447 -32.344 -1.753 1 86.62 90 SER A CA 1
ATOM 712 C C . SER A 1 90 ? -1.432 -31.344 -0.616 1 86.62 90 SER A C 1
ATOM 714 O O . SER A 1 90 ? -2.439 -31.156 0.069 1 86.62 90 SER A O 1
ATOM 716 N N . ASP A 1 91 ? -0.218 -30.734 -0.399 1 79.62 91 ASP A N 1
ATOM 717 C CA . ASP A 1 91 ? -0.078 -29.594 0.502 1 79.62 91 ASP A CA 1
ATOM 718 C C . ASP A 1 91 ? 0.11 -28.297 -0.279 1 79.62 91 ASP A C 1
ATOM 720 O O . ASP A 1 91 ? 1.225 -27.969 -0.692 1 79.62 91 ASP A O 1
ATOM 724 N N . ASN A 1 92 ? -1.058 -27.609 -0.408 1 75.56 92 ASN A N 1
ATOM 725 C CA . ASN A 1 92 ? -0.989 -26.438 -1.286 1 75.56 92 ASN A CA 1
ATOM 726 C C . ASN A 1 92 ? -0.858 -25.141 -0.491 1 75.56 92 ASN A C 1
ATOM 728 O O . ASN A 1 92 ? -0.877 -24.062 -1.065 1 75.56 92 ASN A O 1
ATOM 732 N N . GLY A 1 93 ? -0.702 -25.281 0.74 1 68.31 93 GLY A N 1
ATOM 733 C CA . GLY A 1 93 ? -0.514 -24.094 1.574 1 68.31 93 GLY A CA 1
ATOM 734 C C . GLY A 1 93 ? -1.82 -23.469 2.018 1 68.31 93 GLY A C 1
ATOM 735 O O . GLY A 1 93 ? -1.821 -22.516 2.799 1 68.31 93 GLY A O 1
ATOM 736 N N . PHE A 1 94 ? -2.863 -23.969 1.358 1 70.31 94 PHE A N 1
ATOM 737 C CA . PHE A 1 94 ? -4.172 -23.406 1.691 1 70.31 94 PHE A CA 1
ATOM 738 C C . PHE A 1 94 ? -5 -24.422 2.475 1 70.31 94 PHE A C 1
ATOM 740 O O . PHE A 1 94 ? -5.332 -25.5 1.962 1 70.31 94 PHE A O 1
ATOM 747 N N . GLY A 1 95 ? -5.137 -24.219 3.725 1 67.06 95 GLY A N 1
ATOM 748 C CA . GLY A 1 95 ? -5.988 -25.109 4.504 1 67.06 95 GLY A CA 1
ATOM 749 C C . GLY A 1 95 ? -5.309 -26.406 4.883 1 67.06 95 GLY A C 1
ATOM 750 O O . GLY A 1 95 ? -4.105 -26.438 5.148 1 67.06 95 GLY A O 1
ATOM 751 N N . GLY A 1 96 ? -6.039 -27.484 5.043 1 72.88 96 GLY A N 1
ATOM 752 C CA . GLY A 1 96 ? -5.527 -28.781 5.414 1 72.88 96 GLY A CA 1
ATOM 753 C C . GLY A 1 96 ? -5.055 -29.609 4.227 1 72.88 96 GLY A C 1
ATOM 754 O O . GLY A 1 96 ? -4.926 -29.078 3.119 1 72.88 96 GLY A O 1
ATOM 755 N N . ILE A 1 97 ? -4.59 -30.734 4.426 1 78.19 97 ILE A N 1
ATOM 756 C CA . ILE A 1 97 ? -4.117 -31.656 3.396 1 78.19 97 ILE A CA 1
ATOM 757 C C . ILE A 1 97 ? -5.273 -32.031 2.475 1 78.19 97 ILE A C 1
ATOM 759 O O . ILE A 1 97 ? -6.324 -32.469 2.939 1 78.19 97 ILE A O 1
ATOM 763 N N . ASN A 1 98 ? -5.07 -31.703 1.254 1 90.38 98 ASN A N 1
ATOM 764 C CA . ASN A 1 98 ? -6.012 -32.062 0.201 1 90.38 98 ASN A CA 1
ATOM 765 C C . ASN A 1 98 ? -5.539 -33.312 -0.571 1 90.38 98 ASN A C 1
ATOM 767 O O . ASN A 1 98 ? -4.422 -33.781 -0.361 1 90.38 98 ASN A O 1
ATOM 771 N N . HIS A 1 99 ? -6.488 -33.906 -1.306 1 93.69 99 HIS A N 1
ATOM 772 C CA . HIS A 1 99 ? -6.148 -34.906 -2.312 1 93.69 99 HIS A CA 1
ATOM 773 C C . HIS A 1 99 ? -6.195 -34.312 -3.715 1 93.69 99 HIS A C 1
ATOM 775 O O . HIS A 1 99 ? -6.82 -33.281 -3.936 1 93.69 99 HIS A O 1
ATOM 781 N N . SER A 1 100 ? -5.426 -34.938 -4.57 1 94.38 100 SER A N 1
ATOM 782 C CA . SER A 1 100 ? -5.398 -34.406 -5.93 1 94.38 100 SER A CA 1
ATOM 783 C C . SER A 1 100 ? -5.516 -35.531 -6.965 1 94.38 100 SER A C 1
ATOM 785 O O . SER A 1 100 ? -5.352 -36.719 -6.641 1 94.38 100 SER A O 1
ATOM 787 N N . PHE A 1 101 ? -5.934 -35.188 -8.164 1 93.94 101 PHE A N 1
ATOM 788 C CA . PHE A 1 101 ? -5.965 -36.094 -9.297 1 93.94 101 PHE A CA 1
ATOM 789 C C . PHE A 1 101 ? -5.906 -35.344 -10.617 1 93.94 101 PHE A C 1
ATOM 791 O O . PHE A 1 101 ? -6.066 -34.125 -10.633 1 93.94 101 PHE A O 1
ATOM 798 N N . HIS A 1 102 ? -5.547 -36.062 -11.672 1 94.06 102 HIS A N 1
ATOM 799 C CA . HIS A 1 102 ? -5.516 -35.531 -13.031 1 94.06 102 HIS A CA 1
ATOM 800 C C . HIS A 1 102 ? -6.586 -36.219 -13.898 1 94.06 102 HIS A C 1
ATOM 802 O O . HIS A 1 102 ? -6.812 -37.406 -13.797 1 94.06 102 HIS A O 1
ATOM 808 N N . MET A 1 103 ? -7.262 -35.406 -14.672 1 95.44 103 MET A N 1
ATOM 809 C CA . MET A 1 103 ? -8.125 -35.938 -15.719 1 95.44 103 MET A CA 1
ATOM 810 C C . MET A 1 103 ? -7.293 -36.5 -16.859 1 95.44 103 MET A C 1
ATOM 812 O O . MET A 1 103 ? -6.09 -36.25 -16.953 1 95.44 103 MET A O 1
ATOM 816 N N . PRO A 1 104 ? -7.918 -37.281 -17.703 1 93.12 104 PRO A N 1
ATOM 817 C CA . PRO A 1 104 ? -7.16 -38.125 -18.609 1 93.12 104 PRO A CA 1
ATOM 818 C C . PRO A 1 104 ? -6.285 -37.344 -19.578 1 93.12 104 PRO A C 1
ATOM 820 O O . PRO A 1 104 ? -5.246 -37.844 -20.016 1 93.12 104 PRO A O 1
ATOM 823 N N . GLN A 1 105 ? -6.605 -36.188 -19.969 1 92.06 105 GLN A N 1
ATOM 824 C CA . GLN A 1 105 ? -5.855 -35.438 -20.969 1 92.06 105 GLN A CA 1
ATOM 825 C C . GLN A 1 105 ? -4.988 -34.375 -20.297 1 92.06 105 GLN A C 1
ATOM 827 O O . GLN A 1 105 ? -4.473 -33.469 -20.984 1 92.06 105 GLN A O 1
ATOM 832 N N . ALA A 1 106 ? -4.934 -34.531 -18.969 1 89.81 106 ALA A N 1
ATOM 833 C CA . ALA A 1 106 ? -4.039 -33.594 -18.281 1 89.81 106 ALA A CA 1
ATOM 834 C C . ALA A 1 106 ? -2.58 -33.875 -18.625 1 89.81 106 ALA A C 1
ATOM 836 O O . ALA A 1 106 ? -2.137 -35.031 -18.562 1 89.81 106 ALA A O 1
ATOM 837 N N . ARG A 1 107 ? -1.92 -32.938 -19.172 1 84.75 107 ARG A N 1
ATOM 838 C CA . ARG A 1 107 ? -0.504 -33.062 -19.5 1 84.75 107 ARG A CA 1
ATOM 839 C C . ARG A 1 107 ? 0.349 -32.156 -18.594 1 84.75 107 ARG A C 1
ATOM 841 O O . ARG A 1 107 ? -0.035 -31.031 -18.297 1 84.75 107 ARG A O 1
ATOM 848 N N . SER A 1 108 ? 1.385 -32.812 -18.156 1 87.31 108 SER A N 1
ATOM 849 C CA . SER A 1 108 ? 2.305 -32.031 -17.328 1 87.31 108 SER A CA 1
ATOM 850 C C . SER A 1 108 ? 3.328 -31.297 -18.203 1 87.31 108 SER A C 1
ATOM 852 O O . SER A 1 108 ? 3.85 -31.859 -19.156 1 87.31 108 SER A O 1
ATOM 854 N N . SER A 1 109 ? 3.5 -30.016 -17.875 1 86.44 109 SER A N 1
ATOM 855 C CA . SER A 1 109 ? 4.527 -29.219 -18.547 1 86.44 109 SER A CA 1
ATOM 856 C C . SER A 1 109 ? 5.859 -29.312 -17.812 1 86.44 109 SER A C 1
ATOM 858 O O . SER A 1 109 ? 6.879 -28.797 -18.281 1 86.44 109 SER A O 1
ATOM 860 N N . LEU A 1 110 ? 5.859 -29.969 -16.703 1 89 110 LEU A N 1
ATOM 861 C CA . LEU A 1 110 ? 7.055 -30.047 -15.867 1 89 110 LEU A CA 1
ATOM 862 C C . LEU A 1 110 ? 8.133 -30.875 -16.547 1 89 110 LEU A C 1
ATOM 864 O O . LEU A 1 110 ? 7.832 -31.875 -17.219 1 89 110 LEU A O 1
ATOM 868 N N . PRO A 1 111 ? 9.305 -30.406 -16.391 1 84.81 111 PRO A N 1
ATOM 869 C CA . PRO A 1 111 ? 10.391 -31.234 -16.906 1 84.81 111 PRO A CA 1
ATOM 870 C C . PRO A 1 111 ? 10.555 -32.531 -16.125 1 84.81 111 PRO A C 1
ATOM 872 O O . PRO A 1 111 ? 10.086 -32.656 -14.992 1 84.81 111 PRO A O 1
ATOM 875 N N . ALA A 1 112 ? 11.047 -33.469 -16.875 1 79.81 112 ALA A N 1
ATOM 876 C CA . ALA A 1 112 ? 11.281 -34.75 -16.219 1 79.81 112 ALA A CA 1
ATOM 877 C C . ALA A 1 112 ? 12.266 -34.594 -15.062 1 79.81 112 ALA A C 1
ATOM 879 O O . ALA A 1 112 ? 12.406 -33.531 -14.484 1 79.81 112 ALA A O 1
ATOM 880 N N . ARG A 1 113 ? 13.172 -35.312 -14.859 1 83.38 113 ARG A N 1
ATOM 881 C CA . ARG A 1 113 ? 14.188 -35.312 -13.812 1 83.38 113 ARG A CA 1
ATOM 882 C C . ARG A 1 113 ? 15.406 -34.5 -14.25 1 83.38 113 ARG A C 1
ATOM 884 O O . ARG A 1 113 ? 15.727 -34.469 -15.438 1 83.38 113 ARG A O 1
ATOM 891 N N . HIS A 1 114 ? 15.852 -33.75 -13.289 1 88.44 114 HIS A N 1
ATOM 892 C CA . HIS A 1 114 ? 17.094 -33.062 -13.555 1 88.44 114 HIS A CA 1
ATOM 893 C C . HIS A 1 114 ? 18.141 -34 -14.164 1 88.44 114 HIS A C 1
ATOM 895 O O . HIS A 1 114 ? 18.422 -35.062 -13.617 1 88.44 114 HIS A O 1
ATOM 901 N N . PRO A 1 115 ? 18.672 -33.594 -15.328 1 87.12 115 PRO A N 1
ATOM 902 C CA . PRO A 1 115 ? 19.656 -34.469 -15.969 1 87.12 115 PRO A CA 1
ATOM 903 C C . PRO A 1 115 ? 20.844 -34.781 -15.07 1 87.12 115 PRO A C 1
ATOM 905 O O . PRO A 1 115 ? 21.344 -33.906 -14.359 1 87.12 115 PRO A O 1
ATOM 908 N N . ARG A 1 116 ? 21.234 -36.031 -15.164 1 88 116 ARG A N 1
ATOM 909 C CA . ARG A 1 116 ? 22.375 -36.469 -14.352 1 88 116 ARG A CA 1
ATOM 910 C C . ARG A 1 116 ? 23.641 -35.688 -14.719 1 88 116 ARG A C 1
ATOM 912 O O . ARG A 1 116 ? 23.938 -35.5 -15.898 1 88 116 ARG A O 1
ATOM 919 N N . GLY A 1 117 ? 24.344 -35.156 -13.75 1 90 117 GLY A N 1
ATOM 920 C CA . GLY A 1 117 ? 25.625 -34.5 -13.961 1 90 117 GLY A CA 1
ATOM 921 C C . GLY A 1 117 ? 25.469 -33.031 -14.281 1 90 117 GLY A C 1
ATOM 922 O O . GLY A 1 117 ? 26.469 -32.281 -14.328 1 90 117 GLY A O 1
ATOM 923 N N . ALA A 1 118 ? 24.281 -32.594 -14.609 1 92.19 118 ALA A N 1
ATOM 924 C CA . ALA A 1 118 ? 24.094 -31.188 -14.906 1 92.19 118 ALA A CA 1
ATOM 925 C C . ALA A 1 118 ? 24.328 -30.328 -13.664 1 92.19 118 ALA A C 1
ATOM 927 O O . ALA A 1 118 ? 23.922 -30.703 -12.562 1 92.19 118 ALA A O 1
ATOM 928 N N . PRO A 1 119 ? 25 -29.203 -13.859 1 94.06 119 PRO A N 1
ATOM 929 C CA . PRO A 1 119 ? 25.281 -28.344 -12.703 1 94.06 119 PRO A CA 1
ATOM 930 C C . PRO A 1 119 ? 24.031 -27.75 -12.094 1 94.06 119 PRO A C 1
ATOM 932 O O . PRO A 1 119 ? 23.016 -27.578 -12.781 1 94.06 119 PRO A O 1
ATOM 935 N N . ARG A 1 120 ? 24.062 -27.516 -10.805 1 96.12 120 ARG A N 1
ATOM 936 C CA . ARG A 1 120 ? 22.984 -26.891 -10.055 1 96.12 120 ARG A CA 1
ATOM 937 C C . ARG A 1 120 ? 23.422 -25.547 -9.484 1 96.12 120 ARG A C 1
ATOM 939 O O . ARG A 1 120 ? 24.594 -25.344 -9.172 1 96.12 120 ARG A O 1
ATOM 946 N N . GLY A 1 121 ? 22.438 -24.625 -9.422 1 97.88 121 GLY A N 1
ATOM 947 C CA . GLY A 1 121 ? 22.719 -23.344 -8.773 1 97.88 121 GLY A CA 1
ATOM 948 C C . GLY A 1 121 ? 22.766 -23.453 -7.262 1 97.88 121 GLY A C 1
ATOM 949 O O . GLY A 1 121 ? 22.672 -24.547 -6.703 1 97.88 121 GLY A O 1
ATOM 950 N N . ARG A 1 122 ? 23.062 -22.328 -6.629 1 98.06 122 ARG A N 1
ATOM 951 C CA . ARG A 1 122 ? 23.188 -22.266 -5.176 1 98.06 122 ARG A CA 1
ATOM 952 C C . ARG A 1 122 ? 22.203 -21.266 -4.578 1 98.06 122 ARG A C 1
ATOM 954 O O . ARG A 1 122 ? 22.031 -20.172 -5.102 1 98.06 122 ARG A O 1
ATOM 961 N N . VAL A 1 123 ? 21.562 -21.734 -3.482 1 98.62 123 VAL A N 1
ATOM 962 C CA . VAL A 1 123 ? 20.641 -20.859 -2.756 1 98.62 123 VAL A CA 1
ATOM 963 C C . VAL A 1 123 ? 21.297 -20.375 -1.46 1 98.62 123 VAL A C 1
ATOM 965 O O . VAL A 1 123 ? 21.844 -21.188 -0.708 1 98.62 123 VAL A O 1
ATOM 968 N N . THR A 1 124 ? 21.297 -19.094 -1.201 1 98.75 124 THR A N 1
ATOM 969 C CA . THR A 1 124 ? 21.797 -18.516 0.045 1 98.75 124 THR A CA 1
ATOM 970 C C . THR A 1 124 ? 20.703 -17.734 0.76 1 98.75 124 THR A C 1
ATOM 972 O O . THR A 1 124 ? 19.812 -17.188 0.117 1 98.75 124 THR A O 1
ATOM 975 N N . ARG A 1 125 ? 20.781 -17.781 2.057 1 98.25 125 ARG A N 1
ATOM 976 C CA . ARG A 1 125 ? 19.797 -17.094 2.895 1 98.25 125 ARG A CA 1
ATOM 977 C C . ARG A 1 125 ? 20.359 -15.773 3.398 1 98.25 125 ARG A C 1
ATOM 979 O O . ARG A 1 125 ? 21.484 -15.711 3.904 1 98.25 125 ARG A O 1
ATOM 986 N N . HIS A 1 126 ? 19.578 -14.711 3.275 1 98.06 126 HIS A N 1
ATOM 987 C CA . HIS A 1 126 ? 19.953 -13.367 3.721 1 98.06 126 HIS A CA 1
ATOM 988 C C . HIS A 1 126 ? 18.812 -12.711 4.488 1 98.06 126 HIS A C 1
ATOM 990 O O . HIS A 1 126 ? 17.672 -13.141 4.398 1 98.06 126 HIS A O 1
ATOM 996 N N . VAL A 1 127 ? 19.141 -11.719 5.332 1 95.56 127 VAL A N 1
ATOM 997 C CA . VAL A 1 127 ? 18.156 -10.914 6.047 1 95.56 127 VAL A CA 1
ATOM 998 C C . VAL A 1 127 ? 18.438 -9.43 5.801 1 95.56 127 VAL A C 1
ATOM 1000 O O . VAL A 1 127 ? 19.578 -8.977 5.93 1 95.56 127 VAL A O 1
ATOM 1003 N N . VAL A 1 128 ? 17.406 -8.703 5.359 1 93.38 128 VAL A N 1
ATOM 1004 C CA . VAL A 1 128 ? 17.562 -7.266 5.184 1 93.38 128 VAL A CA 1
ATOM 1005 C C . VAL A 1 128 ? 16.797 -6.527 6.285 1 93.38 128 VAL A C 1
ATOM 1007 O O . VAL A 1 128 ? 15.711 -6.949 6.688 1 93.38 128 VAL A O 1
ATOM 1010 N N . ASP A 1 129 ? 17.406 -5.48 6.816 1 87.81 129 ASP A N 1
ATOM 1011 C CA . ASP A 1 129 ? 16.781 -4.637 7.824 1 87.81 129 ASP A CA 1
ATOM 1012 C C . ASP A 1 129 ? 15.891 -3.572 7.18 1 87.81 129 ASP A C 1
ATOM 1014 O O . ASP A 1 129 ? 16.328 -2.871 6.262 1 87.81 129 ASP A O 1
ATOM 1018 N N . THR A 1 130 ? 14.695 -3.463 7.68 1 78.38 130 THR A N 1
ATOM 1019 C CA . THR A 1 130 ? 13.773 -2.514 7.066 1 78.38 130 THR A CA 1
ATOM 1020 C C . THR A 1 130 ? 13.531 -1.325 7.996 1 78.38 130 THR A C 1
ATOM 1022 O O . THR A 1 130 ? 12.805 -0.39 7.637 1 78.38 130 THR A O 1
ATOM 1025 N N . GLY A 1 131 ? 14.031 -1.32 9.156 1 70.75 131 GLY A N 1
ATOM 1026 C CA . GLY A 1 131 ? 13.859 -0.235 10.109 1 70.75 131 GLY A CA 1
ATOM 1027 C C . GLY A 1 131 ? 14.406 1.089 9.609 1 70.75 131 GLY A C 1
ATOM 1028 O O . GLY A 1 131 ? 13.867 2.15 9.938 1 70.75 131 GLY A O 1
ATOM 1029 N N . ASP A 1 132 ? 15.391 1.019 8.875 1 62.28 132 ASP A N 1
ATOM 1030 C CA . ASP A 1 132 ? 16.062 2.236 8.438 1 62.28 132 ASP A CA 1
ATOM 1031 C C . ASP A 1 132 ? 15.25 2.975 7.383 1 62.28 132 ASP A C 1
ATOM 1033 O O . ASP A 1 132 ? 15.531 4.133 7.066 1 62.28 132 ASP A O 1
ATOM 1037 N N . VAL A 1 133 ? 14.297 2.33 6.941 1 57.94 133 VAL A N 1
ATOM 1038 C CA . VAL A 1 133 ? 13.453 3.004 5.965 1 57.94 133 VAL A CA 1
ATOM 1039 C C . VAL A 1 133 ? 12.023 3.107 6.504 1 57.94 133 VAL A C 1
ATOM 1041 O O . VAL A 1 133 ? 11.062 3.121 5.734 1 57.94 133 VAL A O 1
ATOM 1044 N N . ASP A 1 134 ? 11.953 3.199 7.781 1 58.25 134 ASP A N 1
ATOM 1045 C CA . ASP A 1 134 ? 10.703 3.348 8.516 1 58.25 134 ASP A CA 1
ATOM 1046 C C . ASP A 1 134 ? 9.758 2.178 8.234 1 58.25 134 ASP A C 1
ATOM 1048 O O . ASP A 1 134 ? 8.547 2.367 8.125 1 58.25 134 ASP A O 1
ATOM 1052 N N . LEU A 1 135 ? 10.406 1.111 7.785 1 60.31 135 LEU A N 1
ATOM 1053 C CA . LEU A 1 135 ? 9.641 -0.126 7.695 1 60.31 135 LEU A CA 1
ATOM 1054 C C . LEU A 1 135 ? 9.969 -1.057 8.859 1 60.31 135 LEU A C 1
ATOM 1056 O O . LEU A 1 135 ? 11.141 -1.239 9.203 1 60.31 135 LEU A O 1
ATOM 1060 N N . PRO A 1 136 ? 9.047 -1.269 9.672 1 60.28 136 PRO A N 1
ATOM 1061 C CA . PRO A 1 136 ? 9.398 -2.086 10.836 1 60.28 136 PRO A CA 1
ATOM 1062 C C . PRO A 1 136 ? 9.875 -3.484 10.453 1 60.28 136 PRO A C 1
ATOM 1064 O O . PRO A 1 136 ? 9.359 -4.082 9.508 1 60.28 136 PRO A O 1
ATOM 1067 N N . GLY A 1 137 ? 11 -3.814 10.938 1 74.56 137 GLY A N 1
ATOM 1068 C CA . GLY A 1 137 ? 11.289 -5.234 11.055 1 74.56 137 GLY A CA 1
ATOM 1069 C C . GLY A 1 137 ? 12.375 -5.703 10.102 1 74.56 137 GLY A C 1
ATOM 1070 O O . GLY A 1 137 ? 13.281 -4.941 9.758 1 74.56 137 GLY A O 1
ATOM 1071 N N . GLN A 1 138 ? 12.531 -6.883 9.977 1 87.31 138 GLN A N 1
ATOM 1072 C CA . GLN A 1 138 ? 13.461 -7.609 9.125 1 87.31 138 GLN A CA 1
ATOM 1073 C C . GLN A 1 138 ? 12.719 -8.477 8.117 1 87.31 138 GLN A C 1
ATOM 1075 O O . GLN A 1 138 ? 11.578 -8.875 8.352 1 87.31 138 GLN A O 1
ATOM 1080 N N . ARG A 1 139 ? 13.344 -8.547 6.953 1 92.94 139 ARG A N 1
ATOM 1081 C CA . ARG A 1 139 ? 12.773 -9.391 5.91 1 92.94 139 ARG A CA 1
ATOM 1082 C C . ARG A 1 139 ? 13.789 -10.422 5.422 1 92.94 139 ARG A C 1
ATOM 1084 O O . ARG A 1 139 ? 14.93 -10.07 5.113 1 92.94 139 ARG A O 1
ATOM 1091 N N . ARG A 1 140 ? 13.391 -11.695 5.418 1 96.38 140 ARG A N 1
ATOM 1092 C CA . ARG A 1 140 ? 14.234 -12.75 4.867 1 96.38 140 ARG A CA 1
ATOM 1093 C C . ARG A 1 140 ? 14.156 -12.781 3.346 1 96.38 140 ARG A C 1
ATOM 1095 O O . ARG A 1 140 ? 13.078 -12.625 2.773 1 96.38 140 ARG A O 1
ATOM 1102 N N . VAL A 1 141 ? 15.305 -12.945 2.717 1 98.38 141 VAL A N 1
ATOM 1103 C CA . VAL A 1 141 ? 15.43 -13.062 1.268 1 98.38 141 VAL A CA 1
ATOM 1104 C C . VAL A 1 141 ? 16.344 -14.234 0.922 1 98.38 141 VAL A C 1
ATOM 1106 O O . VAL A 1 141 ? 17.469 -14.32 1.428 1 98.38 141 VAL A O 1
ATOM 1109 N N . TYR A 1 142 ? 15.867 -15.188 0.115 1 98.81 142 TYR A N 1
ATOM 1110 C CA . TYR A 1 142 ? 16.719 -16.234 -0.45 1 98.81 142 TYR A CA 1
ATOM 1111 C C . TYR A 1 142 ? 17.203 -15.836 -1.837 1 98.81 142 TYR A C 1
ATOM 1113 O O . TYR A 1 142 ? 16.422 -15.422 -2.689 1 98.81 142 TYR A O 1
ATOM 1121 N N . LEU A 1 143 ? 18.5 -15.875 -2.037 1 98.88 143 LEU A N 1
ATOM 1122 C CA . LEU A 1 143 ? 19.094 -15.602 -3.346 1 98.88 143 LEU A CA 1
ATOM 1123 C C . LEU A 1 143 ? 19.547 -16.891 -4.016 1 98.88 143 LEU A C 1
ATOM 1125 O O . LEU A 1 143 ? 20.172 -17.75 -3.377 1 98.88 143 LEU A O 1
ATOM 1129 N N . TYR A 1 144 ? 19.156 -17.109 -5.273 1 98.88 144 TYR A N 1
ATOM 1130 C CA . TYR A 1 144 ? 19.625 -18.219 -6.105 1 98.88 144 TYR A CA 1
ATOM 1131 C C . TYR A 1 144 ? 20.594 -17.734 -7.168 1 98.88 144 TYR A C 1
ATOM 1133 O O . TYR A 1 144 ? 20.266 -16.859 -7.98 1 98.88 144 TYR A O 1
ATOM 1141 N N . ALA A 1 145 ? 21.75 -18.266 -7.133 1 98.75 145 ALA A N 1
ATOM 1142 C CA . ALA A 1 145 ? 22.766 -18.031 -8.164 1 98.75 145 ALA A CA 1
ATOM 1143 C C . ALA A 1 145 ? 22.844 -19.219 -9.125 1 98.75 145 ALA A C 1
ATOM 1145 O O . ALA A 1 145 ? 23.094 -20.344 -8.703 1 98.75 145 ALA A O 1
ATOM 1146 N N . PRO A 1 146 ? 22.578 -18.938 -10.391 1 98.25 146 PRO A N 1
ATOM 1147 C CA . PRO A 1 146 ? 22.75 -20.047 -11.336 1 98.25 146 PRO A CA 1
ATOM 1148 C C . PRO A 1 146 ? 24.203 -20.484 -11.484 1 98.25 146 PRO A C 1
ATOM 1150 O O . PRO A 1 146 ? 25.109 -19.766 -11.07 1 98.25 146 PRO A O 1
ATOM 1153 N N . PRO A 1 147 ? 24.406 -21.688 -12.039 1 96.31 147 PRO A N 1
ATOM 1154 C CA . PRO A 1 147 ? 25.766 -22.188 -12.18 1 96.31 147 PRO A CA 1
ATOM 1155 C C . PRO A 1 147 ? 26.484 -21.609 -13.391 1 96.31 147 PRO A C 1
ATOM 1157 O O . PRO A 1 147 ? 26.922 -22.344 -14.281 1 96.31 147 PRO A O 1
ATOM 1160 N N . THR A 1 148 ? 26.625 -20.391 -13.445 1 95.88 148 THR A N 1
ATOM 1161 C CA . THR A 1 148 ? 27.344 -19.656 -14.484 1 95.88 148 THR A CA 1
ATOM 1162 C C . THR A 1 148 ? 27.969 -18.391 -13.914 1 95.88 148 THR A C 1
ATOM 1164 O O . THR A 1 148 ? 27.469 -17.828 -12.938 1 95.88 148 THR A O 1
ATOM 1167 N N . ASP A 1 149 ? 29.016 -17.922 -14.492 1 94.06 149 ASP A N 1
ATOM 1168 C CA . ASP A 1 149 ? 29.672 -16.688 -14.086 1 94.06 149 ASP A CA 1
ATOM 1169 C C . ASP A 1 149 ? 29.188 -15.5 -14.914 1 94.06 149 ASP A C 1
ATOM 1171 O O . ASP A 1 149 ? 29.5 -14.352 -14.609 1 94.06 149 ASP A O 1
ATOM 1175 N N . ALA A 1 150 ? 28.422 -15.82 -15.898 1 95.94 150 ALA A N 1
ATOM 1176 C CA . ALA A 1 150 ? 27.906 -14.766 -16.766 1 95.94 150 ALA A CA 1
ATOM 1177 C C . ALA A 1 150 ? 26.859 -13.922 -16.031 1 95.94 150 ALA A C 1
ATOM 1179 O O . ALA A 1 150 ? 26.234 -14.391 -15.078 1 95.94 150 ALA A O 1
ATOM 1180 N N . SER A 1 151 ? 26.766 -12.68 -16.469 1 98 151 SER A N 1
ATOM 1181 C CA . SER A 1 151 ? 25.672 -11.852 -15.969 1 98 151 SER A CA 1
ATOM 1182 C C . SER A 1 151 ? 24.312 -12.336 -16.484 1 98 151 SER A C 1
ATOM 1184 O O . SER A 1 151 ? 24.156 -12.578 -17.688 1 98 151 SER A O 1
ATOM 1186 N N . VAL A 1 152 ? 23.453 -12.523 -15.633 1 98.44 152 VAL A N 1
ATOM 1187 C CA . VAL A 1 152 ? 22.141 -13.055 -16.016 1 98.44 152 VAL A CA 1
ATOM 1188 C C . VAL A 1 152 ? 21.047 -12.125 -15.516 1 98.44 152 VAL A C 1
ATOM 1190 O O . VAL A 1 152 ? 21.266 -11.297 -14.633 1 98.44 152 VAL A O 1
ATOM 1193 N N . PRO A 1 153 ? 19.828 -12.195 -16.094 1 98.62 153 PRO A N 1
ATOM 1194 C CA . PRO A 1 153 ? 18.688 -11.461 -15.531 1 98.62 153 PRO A CA 1
ATOM 1195 C C . PRO A 1 153 ? 18.266 -11.977 -14.156 1 98.62 153 PRO A C 1
ATOM 1197 O O . PRO A 1 153 ? 18.516 -13.133 -13.828 1 98.62 153 PRO A O 1
ATOM 1200 N N . LEU A 1 154 ? 17.641 -11.07 -13.422 1 98.88 154 LEU A N 1
ATOM 1201 C CA . LEU A 1 154 ? 17.094 -11.383 -12.109 1 98.88 154 LEU A CA 1
ATOM 1202 C C . LEU A 1 154 ? 15.578 -11.555 -12.188 1 98.88 154 LEU A C 1
ATOM 1204 O O . LEU A 1 154 ? 14.891 -10.781 -12.859 1 98.88 154 LEU A O 1
ATOM 1208 N N . VAL A 1 155 ? 15.086 -12.578 -11.531 1 98.94 155 VAL A N 1
ATOM 1209 C CA . VAL A 1 155 ? 13.656 -12.68 -11.258 1 98.94 155 VAL A CA 1
ATOM 1210 C C . VAL A 1 155 ? 13.391 -12.484 -9.766 1 98.94 155 VAL A C 1
ATOM 1212 O O . VAL A 1 155 ? 13.805 -13.312 -8.945 1 98.94 155 VAL A O 1
ATOM 1215 N N . VAL A 1 156 ? 12.766 -11.367 -9.414 1 98.94 156 VAL A N 1
ATOM 1216 C CA . VAL A 1 156 ? 12.305 -11.18 -8.047 1 98.94 156 VAL A CA 1
ATOM 1217 C C . VAL A 1 156 ? 10.984 -11.922 -7.84 1 98.94 156 VAL A C 1
ATOM 1219 O O . VAL A 1 156 ? 10.078 -11.812 -8.672 1 98.94 156 VAL A O 1
ATOM 1222 N N . VAL A 1 157 ? 10.938 -12.664 -6.719 1 98.94 157 VAL A N 1
ATOM 1223 C CA . VAL A 1 157 ? 9.797 -13.547 -6.496 1 98.94 157 VAL A CA 1
ATOM 1224 C C . VAL A 1 157 ? 9.125 -13.203 -5.172 1 98.94 157 VAL A C 1
ATOM 1226 O O . VAL A 1 157 ? 9.75 -13.289 -4.109 1 98.94 157 VAL A O 1
ATOM 1229 N N . TYR A 1 158 ? 7.816 -12.797 -5.234 1 98.62 158 TYR A N 1
ATOM 1230 C CA . TYR A 1 158 ? 7.035 -12.617 -4.02 1 98.62 158 TYR A CA 1
ATOM 1231 C C . TYR A 1 158 ? 6.633 -13.961 -3.424 1 98.62 158 TYR A C 1
ATOM 1233 O O . TYR A 1 158 ? 6.539 -14.961 -4.141 1 98.62 158 TYR A O 1
ATOM 1241 N N . ASP A 1 159 ? 6.363 -13.977 -2.059 1 97.56 159 ASP A N 1
ATOM 1242 C CA . ASP A 1 159 ? 6.125 -15.211 -1.318 1 97.56 159 ASP A CA 1
ATOM 1243 C C . ASP A 1 159 ? 7.258 -16.219 -1.531 1 97.56 159 ASP A C 1
ATOM 1245 O O . ASP A 1 159 ? 7.016 -17.375 -1.875 1 97.56 159 ASP A O 1
ATOM 1249 N N . GLY A 1 160 ? 8.461 -15.719 -1.288 1 98.31 160 GLY A N 1
ATOM 1250 C CA . GLY A 1 160 ? 9.68 -16.453 -1.607 1 98.31 160 GLY A CA 1
ATOM 1251 C C . GLY A 1 160 ? 9.75 -17.812 -0.952 1 98.31 160 GLY A C 1
ATOM 1252 O O . GLY A 1 160 ? 10.227 -18.766 -1.559 1 98.31 160 GLY A O 1
ATOM 1253 N N . GLU A 1 161 ? 9.297 -17.922 0.247 1 96.38 161 GLU A N 1
ATOM 1254 C CA . GLU A 1 161 ? 9.359 -19.188 0.956 1 96.38 161 GLU A CA 1
ATOM 1255 C C . GLU A 1 161 ? 8.484 -20.25 0.278 1 96.38 161 GLU A C 1
ATOM 1257 O O . GLU A 1 161 ? 8.883 -21.406 0.164 1 96.38 161 GLU A O 1
ATOM 1262 N N . ASP A 1 162 ? 7.312 -19.875 -0.138 1 95.81 162 ASP A N 1
ATOM 1263 C CA . ASP A 1 162 ? 6.418 -20.812 -0.812 1 95.81 162 ASP A CA 1
ATOM 1264 C C . ASP A 1 162 ? 6.988 -21.25 -2.16 1 95.81 162 ASP A C 1
ATOM 1266 O O . ASP A 1 162 ? 6.91 -22.422 -2.527 1 95.81 162 ASP A O 1
ATOM 1270 N N . TYR A 1 163 ? 7.57 -20.344 -2.877 1 98 163 TYR A N 1
ATOM 1271 C CA . TYR A 1 163 ? 8.156 -20.688 -4.168 1 98 163 TYR A CA 1
ATOM 1272 C C . TYR A 1 163 ? 9.414 -21.531 -3.992 1 98 163 TYR A C 1
ATOM 1274 O O . TYR A 1 163 ? 9.758 -22.328 -4.859 1 98 163 TYR A O 1
ATOM 1282 N N . LEU A 1 164 ? 10.086 -21.297 -2.887 1 97.75 164 LEU A N 1
ATOM 1283 C CA . LEU A 1 164 ? 11.25 -22.109 -2.578 1 97.75 164 LEU A CA 1
ATOM 1284 C C . LEU A 1 164 ? 10.836 -23.531 -2.193 1 97.75 164 LEU A C 1
ATOM 1286 O O . LEU A 1 164 ? 11.375 -24.5 -2.729 1 97.75 164 LEU A O 1
ATOM 1290 N N . ARG A 1 165 ? 9.797 -23.656 -1.365 1 94.06 165 ARG A N 1
ATOM 1291 C CA . ARG A 1 165 ? 9.508 -24.938 -0.729 1 94.06 165 ARG A CA 1
ATOM 1292 C C . ARG A 1 165 ? 8.438 -25.703 -1.504 1 94.06 165 ARG A C 1
ATOM 1294 O O . ARG A 1 165 ? 8.516 -26.938 -1.625 1 94.06 165 ARG A O 1
ATOM 1301 N N . ARG A 1 166 ? 7.445 -25.016 -1.973 1 92.75 166 ARG A N 1
ATOM 1302 C CA . ARG A 1 166 ? 6.312 -25.688 -2.594 1 92.75 166 ARG A CA 1
ATOM 1303 C C . ARG A 1 166 ? 6.484 -25.766 -4.105 1 92.75 166 ARG A C 1
ATOM 1305 O O . ARG A 1 166 ? 6.246 -26.828 -4.707 1 92.75 166 ARG A O 1
ATOM 1312 N N . VAL A 1 167 ? 6.906 -24.703 -4.668 1 95.12 167 VAL A N 1
ATOM 1313 C CA . VAL A 1 167 ? 7.109 -24.688 -6.109 1 95.12 167 VAL A CA 1
ATOM 1314 C C . VAL A 1 167 ? 8.469 -25.297 -6.449 1 95.12 167 VAL A C 1
ATOM 1316 O O . VAL A 1 167 ? 8.648 -25.859 -7.531 1 95.12 167 VAL A O 1
ATOM 1319 N N . ARG A 1 168 ? 9.414 -25.25 -5.508 1 95.81 168 ARG A N 1
ATOM 1320 C CA . ARG A 1 168 ? 10.797 -25.656 -5.73 1 95.81 168 ARG A CA 1
ATOM 1321 C C . ARG A 1 168 ? 11.375 -25 -6.973 1 95.81 168 ARG A C 1
ATOM 1323 O O . ARG A 1 168 ? 11.93 -25.656 -7.848 1 95.81 168 ARG A O 1
ATOM 1330 N N . LEU A 1 169 ? 11.242 -23.672 -6.973 1 98.31 169 LEU A N 1
ATOM 1331 C CA . LEU A 1 169 ? 11.523 -22.859 -8.156 1 98.31 169 LEU A CA 1
ATOM 1332 C C . LEU A 1 169 ? 12.992 -22.969 -8.547 1 98.31 169 LEU A C 1
ATOM 1334 O O . LEU A 1 169 ? 13.312 -23.109 -9.734 1 98.31 169 LEU A O 1
ATOM 1338 N N . PRO A 1 170 ? 14 -22.906 -7.598 1 98.31 170 PRO A N 1
ATOM 1339 C CA . PRO A 1 170 ? 15.391 -23.047 -8.016 1 98.31 170 PRO A CA 1
ATOM 1340 C C . PRO A 1 170 ? 15.664 -24.344 -8.766 1 98.31 170 PRO A C 1
ATOM 1342 O O . PRO A 1 170 ? 16.344 -24.344 -9.789 1 98.31 170 PRO A O 1
ATOM 1345 N N . GLU A 1 171 ? 15.086 -25.406 -8.297 1 96.62 171 GLU A N 1
ATOM 1346 C CA . GLU A 1 171 ? 15.266 -26.703 -8.953 1 96.62 171 GLU A CA 1
ATOM 1347 C C . GLU A 1 171 ? 14.602 -26.719 -10.328 1 96.62 171 GLU A C 1
ATOM 1349 O O . GLU A 1 171 ? 15.133 -27.297 -11.273 1 96.62 171 GLU A O 1
ATOM 1354 N N . LEU A 1 172 ? 13.414 -26.172 -10.344 1 97.25 172 LEU A N 1
ATOM 1355 C CA . LEU A 1 172 ? 12.703 -26.078 -11.617 1 97.25 172 LEU A CA 1
ATOM 1356 C C . LEU A 1 172 ? 13.523 -25.312 -12.648 1 97.25 172 LEU A C 1
ATOM 1358 O O . LEU A 1 172 ? 13.68 -25.75 -13.781 1 97.25 172 LEU A O 1
ATOM 1362 N N . VAL A 1 173 ? 14.07 -24.172 -12.242 1 98.06 173 VAL A N 1
ATOM 1363 C CA . VAL A 1 173 ? 14.883 -23.328 -13.109 1 98.06 173 VAL A CA 1
ATOM 1364 C C . VAL A 1 173 ? 16.141 -24.078 -13.547 1 98.06 173 VAL A C 1
ATOM 1366 O O . VAL A 1 173 ? 16.484 -24.094 -14.727 1 98.06 173 VAL A O 1
ATOM 1369 N N . ASP A 1 174 ? 16.812 -24.812 -12.617 1 97.5 174 ASP A N 1
ATOM 1370 C CA . ASP A 1 174 ? 17.984 -25.609 -12.945 1 97.5 174 ASP A CA 1
ATOM 1371 C C . ASP A 1 174 ? 17.672 -26.625 -14.047 1 97.5 174 ASP A C 1
ATOM 1373 O O . ASP A 1 174 ? 18.438 -26.766 -15 1 97.5 174 ASP A O 1
ATOM 1377 N N . THR A 1 175 ? 16.609 -27.281 -13.852 1 96.75 175 THR A N 1
ATOM 1378 C CA . THR A 1 175 ? 16.25 -28.344 -14.773 1 96.75 175 THR A CA 1
ATOM 1379 C C . THR A 1 175 ? 15.906 -27.781 -16.156 1 96.75 175 THR A C 1
ATOM 1381 O O . THR A 1 175 ? 16.344 -28.312 -17.172 1 96.75 175 THR A O 1
ATOM 1384 N N . LEU A 1 176 ? 15.102 -26.703 -16.203 1 97.06 176 LEU A N 1
ATOM 1385 C CA . LEU A 1 176 ? 14.727 -26.094 -17.469 1 97.06 176 LEU A CA 1
ATOM 1386 C C . LEU A 1 176 ? 15.953 -25.578 -18.219 1 97.06 176 LEU A C 1
ATOM 1388 O O . LEU A 1 176 ? 16.047 -25.719 -19.438 1 97.06 176 LEU A O 1
ATOM 1392 N N . VAL A 1 177 ? 16.891 -24.969 -17.484 1 96.38 177 VAL A N 1
ATOM 1393 C CA . VAL A 1 177 ? 18.125 -24.469 -18.094 1 96.38 177 VAL A CA 1
ATOM 1394 C C . VAL A 1 177 ? 18.969 -25.641 -18.609 1 96.38 177 VAL A C 1
ATOM 1396 O O . VAL A 1 177 ? 19.469 -25.594 -19.734 1 96.38 177 VAL A O 1
ATOM 1399 N N . ALA A 1 178 ? 19.047 -26.703 -17.828 1 95 178 ALA A N 1
ATOM 1400 C CA . ALA A 1 178 ? 19.828 -27.875 -18.203 1 95 178 ALA A CA 1
ATOM 1401 C C . ALA A 1 178 ? 19.25 -28.531 -19.453 1 95 178 ALA A C 1
ATOM 1403 O O . ALA A 1 178 ? 19.984 -29.062 -20.281 1 95 178 ALA A O 1
ATOM 1404 N N . GLU A 1 179 ? 17.953 -28.484 -19.609 1 94.19 179 GLU A N 1
ATOM 1405 C CA . GLU A 1 179 ? 17.266 -29.078 -20.75 1 94.19 179 GLU A CA 1
ATOM 1406 C C . GLU A 1 179 ? 17.297 -28.141 -21.953 1 94.19 179 GLU A C 1
ATOM 1408 O O . GLU A 1 179 ? 16.766 -28.469 -23.016 1 94.19 179 GLU A O 1
ATOM 1413 N N . GLY A 1 180 ? 17.812 -26.969 -21.797 1 94.12 180 GLY A N 1
ATOM 1414 C CA . GLY A 1 180 ? 17.891 -26.016 -22.891 1 94.12 180 GLY A CA 1
ATOM 1415 C C . GLY A 1 180 ? 16.562 -25.344 -23.203 1 94.12 180 GLY A C 1
ATOM 1416 O O . GLY A 1 180 ? 16.359 -24.859 -24.312 1 94.12 180 GLY A O 1
ATOM 1417 N N . ARG A 1 181 ? 15.648 -25.344 -22.234 1 95.56 181 ARG A N 1
ATOM 1418 C CA . ARG A 1 181 ? 14.305 -24.812 -22.469 1 95.56 181 ARG A CA 1
ATOM 1419 C C . ARG A 1 181 ? 14.227 -23.328 -22.109 1 95.56 181 ARG A C 1
ATOM 1421 O O . ARG A 1 181 ? 13.297 -22.641 -22.516 1 95.56 181 ARG A O 1
ATOM 1428 N N . MET A 1 182 ? 15.234 -22.812 -21.344 1 97.06 182 MET A N 1
ATOM 1429 C CA . MET A 1 182 ? 15.32 -21.391 -21 1 97.06 182 MET A CA 1
ATOM 1430 C C . MET A 1 182 ? 16.766 -21 -20.719 1 97.06 182 MET A C 1
ATOM 1432 O O . MET A 1 182 ? 17.609 -21.844 -20.469 1 97.06 182 MET A O 1
ATOM 1436 N N . ARG A 1 183 ? 17.094 -19.734 -20.812 1 97.5 183 ARG A N 1
ATOM 1437 C CA . ARG A 1 183 ? 18.406 -19.234 -20.438 1 97.5 183 ARG A CA 1
ATOM 1438 C C . ARG A 1 183 ? 18.547 -19.125 -18.922 1 97.5 183 ARG A C 1
ATOM 1440 O O . ARG A 1 183 ? 17.531 -19.062 -18.203 1 97.5 183 ARG A O 1
ATOM 1447 N N . PRO A 1 184 ? 19.719 -19.094 -18.438 1 98.12 184 PRO A N 1
ATOM 1448 C CA . PRO A 1 184 ? 19.922 -18.969 -16.984 1 98.12 184 PRO A CA 1
ATOM 1449 C C . PRO A 1 184 ? 19.375 -17.656 -16.422 1 98.12 184 PRO A C 1
ATOM 1451 O O . PRO A 1 184 ? 19.469 -16.609 -17.078 1 98.12 184 PRO A O 1
ATOM 1454 N N . VAL A 1 185 ? 18.828 -17.719 -15.258 1 98.81 185 VAL A N 1
ATOM 1455 C CA . VAL A 1 185 ? 18.391 -16.531 -14.508 1 98.81 185 VAL A CA 1
ATOM 1456 C C . VAL A 1 185 ? 18.828 -16.672 -13.055 1 98.81 185 VAL A C 1
ATOM 1458 O O . VAL A 1 185 ? 19.078 -17.781 -12.57 1 98.81 185 VAL A O 1
ATOM 1461 N N . ALA A 1 186 ? 19.016 -15.539 -12.422 1 98.88 186 ALA A N 1
ATOM 1462 C CA . ALA A 1 186 ? 19.125 -15.5 -10.961 1 98.88 186 ALA A CA 1
ATOM 1463 C C . ALA A 1 186 ? 17.766 -15.242 -10.32 1 98.88 186 ALA A C 1
ATOM 1465 O O . ALA A 1 186 ? 16.844 -14.766 -10.984 1 98.88 186 ALA A O 1
ATOM 1466 N N . LEU A 1 187 ? 17.609 -15.688 -9.047 1 98.94 187 LEU A N 1
ATOM 1467 C CA . LEU A 1 187 ? 16.344 -15.453 -8.344 1 98.94 187 LEU A CA 1
ATOM 1468 C C . LEU A 1 187 ? 16.594 -14.719 -7.027 1 98.94 187 LEU A C 1
ATOM 1470 O O . LEU A 1 187 ? 17.578 -14.984 -6.332 1 98.94 187 LEU A O 1
ATOM 1474 N N . ALA A 1 188 ? 15.75 -13.75 -6.695 1 98.94 188 ALA A N 1
ATOM 1475 C CA . ALA A 1 188 ? 15.578 -13.211 -5.348 1 98.94 188 ALA A CA 1
ATOM 1476 C C . ALA A 1 188 ? 14.203 -13.555 -4.789 1 98.94 188 ALA A C 1
ATOM 1478 O O . ALA A 1 188 ? 13.203 -12.93 -5.148 1 98.94 188 ALA A O 1
ATOM 1479 N N . LEU A 1 189 ? 14.172 -14.578 -3.938 1 98.94 189 LEU A N 1
ATOM 1480 C CA . LEU A 1 189 ? 12.938 -15.031 -3.312 1 98.94 189 LEU A CA 1
ATOM 1481 C C . LEU A 1 189 ? 12.664 -14.273 -2.018 1 98.94 189 LEU A C 1
ATOM 1483 O O . LEU A 1 189 ? 13.266 -14.57 -0.982 1 98.94 189 LEU A O 1
ATOM 1487 N N . VAL A 1 190 ? 11.703 -13.367 -2.078 1 98.5 190 VAL A N 1
ATOM 1488 C CA . VAL A 1 190 ? 11.445 -12.453 -0.968 1 98.5 190 VAL A CA 1
ATOM 1489 C C . VAL A 1 190 ? 10.328 -13.016 -0.09 1 98.5 190 VAL A C 1
ATOM 1491 O O . VAL A 1 190 ? 9.195 -13.164 -0.54 1 98.5 190 VAL A O 1
ATOM 1494 N N . CYS A 1 191 ? 10.672 -13.312 1.132 1 96.94 191 CYS A N 1
ATOM 1495 C CA . CYS A 1 191 ? 9.641 -13.766 2.062 1 96.94 191 CYS A CA 1
ATOM 1496 C C . CYS A 1 191 ? 8.648 -12.641 2.359 1 96.94 191 CYS A C 1
ATOM 1498 O O . CYS A 1 191 ? 9.016 -11.469 2.361 1 96.94 191 CYS A O 1
ATOM 1500 N N . ASN A 1 192 ? 7.391 -13.016 2.584 1 93.38 192 ASN A N 1
ATOM 1501 C CA . ASN A 1 192 ? 6.391 -11.992 2.889 1 93.38 192 ASN A CA 1
ATOM 1502 C C . ASN A 1 192 ? 6.457 -11.562 4.352 1 93.38 192 ASN A C 1
ATOM 1504 O O . ASN A 1 192 ? 7.238 -12.117 5.129 1 93.38 192 ASN A O 1
ATOM 1508 N N . GLY A 1 193 ? 5.641 -10.633 4.734 1 87.5 193 GLY A N 1
ATOM 1509 C CA . GLY A 1 193 ? 5.695 -10.023 6.055 1 87.5 193 GLY A CA 1
ATOM 1510 C C . GLY A 1 193 ? 4.82 -10.734 7.074 1 87.5 193 GLY A C 1
ATOM 1511 O O . GLY A 1 193 ? 4.516 -10.172 8.133 1 87.5 193 GLY A O 1
ATOM 1512 N N . GLY A 1 194 ? 4.383 -11.945 6.762 1 87.62 194 GLY A N 1
ATOM 1513 C CA . GLY A 1 194 ? 3.52 -12.648 7.695 1 87.62 194 GLY A CA 1
ATOM 1514 C C . GLY A 1 194 ? 2.158 -12 7.855 1 87.62 194 GLY A C 1
ATOM 1515 O O . GLY A 1 194 ? 1.411 -11.867 6.887 1 87.62 194 GLY A O 1
ATOM 1516 N N . GLU A 1 195 ? 1.947 -11.398 9.008 1 82.19 195 GLU A N 1
ATOM 1517 C CA . GLU A 1 195 ? 0.646 -10.82 9.336 1 82.19 195 GLU A CA 1
ATOM 1518 C C . GLU A 1 195 ? 0.347 -9.602 8.469 1 82.19 195 GLU A C 1
ATOM 1520 O O . GLU A 1 195 ? -0.814 -9.227 8.289 1 82.19 195 GLU A O 1
ATOM 1525 N N . THR A 1 196 ? 1.342 -9.016 7.883 1 84.56 196 THR A N 1
ATOM 1526 C CA . THR A 1 196 ? 1.141 -7.797 7.102 1 84.56 196 THR A CA 1
ATOM 1527 C C . THR A 1 196 ? 1.135 -8.109 5.609 1 84.56 196 THR A C 1
ATOM 1529 O O . THR A 1 196 ? 1.105 -7.199 4.781 1 84.56 196 THR A O 1
ATOM 1532 N N . ARG A 1 197 ? 1.129 -9.328 5.211 1 89.88 197 ARG A N 1
ATOM 1533 C CA . ARG A 1 197 ? 1.229 -9.742 3.816 1 89.88 197 ARG A CA 1
ATOM 1534 C C . ARG A 1 197 ? 0.145 -9.086 2.971 1 89.88 197 ARG A C 1
ATOM 1536 O O . ARG A 1 197 ? 0.42 -8.586 1.876 1 89.88 197 ARG A O 1
ATOM 1543 N N . SER A 1 198 ? -1.053 -9.203 3.445 1 88.75 198 SER A N 1
ATOM 1544 C CA . SER A 1 198 ? -2.162 -8.664 2.662 1 88.75 198 SER A CA 1
ATOM 1545 C C . SER A 1 198 ? -1.975 -7.18 2.383 1 88.75 198 SER A C 1
ATOM 1547 O O . SER A 1 198 ? -2.197 -6.723 1.26 1 88.75 198 SER A O 1
ATOM 1549 N N . MET A 1 199 ? -1.521 -6.453 3.34 1 87.75 199 MET A N 1
ATOM 1550 C CA . MET A 1 199 ? -1.256 -5.027 3.17 1 87.75 199 MET A CA 1
ATOM 1551 C C . MET A 1 199 ? -0.073 -4.801 2.234 1 87.75 199 MET A C 1
ATOM 1553 O O . MET A 1 199 ? -0.12 -3.926 1.37 1 87.75 199 MET A O 1
ATOM 1557 N N . GLU A 1 200 ? 0.948 -5.586 2.389 1 90.5 200 GLU A N 1
ATOM 1558 C CA . GLU A 1 200 ? 2.166 -5.473 1.591 1 90.5 200 GLU A CA 1
ATOM 1559 C C . GLU A 1 200 ? 1.885 -5.742 0.115 1 90.5 200 GLU A C 1
ATOM 1561 O O . GLU A 1 200 ? 2.521 -5.152 -0.76 1 90.5 200 GLU A O 1
ATOM 1566 N N . TYR A 1 201 ? 0.954 -6.578 -0.112 1 93.62 201 TYR A N 1
ATOM 1567 C CA . TYR A 1 201 ? 0.766 -7.031 -1.485 1 93.62 201 TYR A CA 1
ATOM 1568 C C . TYR A 1 201 ? -0.418 -6.328 -2.137 1 93.62 201 TYR A C 1
ATOM 1570 O O . TYR A 1 201 ? -0.729 -6.574 -3.305 1 93.62 201 TYR A O 1
ATOM 1578 N N . ALA A 1 202 ? -1.107 -5.445 -1.409 1 91.81 202 ALA A N 1
ATOM 1579 C CA . ALA A 1 202 ? -2.205 -4.664 -1.974 1 91.81 202 ALA A CA 1
ATOM 1580 C C . ALA A 1 202 ? -1.694 -3.371 -2.602 1 91.81 202 ALA A C 1
ATOM 1582 O O . ALA A 1 202 ? -2.039 -2.277 -2.15 1 91.81 202 ALA A O 1
ATOM 1583 N N . CYS A 1 203 ? -0.878 -3.482 -3.602 1 95.5 203 CYS A N 1
ATOM 1584 C CA . CYS A 1 203 ? -0.313 -2.373 -4.363 1 95.5 203 CYS A CA 1
ATOM 1585 C C . CYS A 1 203 ? 0.354 -1.36 -3.441 1 95.5 203 CYS A C 1
ATOM 1587 O O . CYS A 1 203 ? 0.071 -0.164 -3.518 1 95.5 203 CYS A O 1
ATOM 1589 N N . SER A 1 204 ? 1.27 -1.846 -2.682 1 91.56 204 SER A N 1
ATOM 1590 C CA . SER A 1 204 ? 1.897 -1.03 -1.647 1 91.56 204 SER A CA 1
ATOM 1591 C C . SER A 1 204 ? 3.189 -0.397 -2.15 1 91.56 204 SER A C 1
ATOM 1593 O O . SER A 1 204 ? 4.086 -1.099 -2.623 1 91.56 204 SER A O 1
ATOM 1595 N N . GLU A 1 205 ? 3.357 0.962 -1.963 1 93 205 GLU A N 1
ATOM 1596 C CA . GLU A 1 205 ? 4.609 1.645 -2.279 1 93 205 GLU A CA 1
ATOM 1597 C C . GLU A 1 205 ? 5.703 1.284 -1.278 1 93 205 GLU A C 1
ATOM 1599 O O . GLU A 1 205 ? 6.891 1.417 -1.576 1 93 205 GLU A O 1
ATOM 1604 N N . TYR A 1 206 ? 5.246 0.873 -0.108 1 88.25 206 TYR A N 1
ATOM 1605 C CA . TYR A 1 206 ? 6.215 0.364 0.856 1 88.25 206 TYR A CA 1
ATOM 1606 C C . TYR A 1 206 ? 6.957 -0.842 0.295 1 88.25 206 TYR A C 1
ATOM 1608 O O . TYR A 1 206 ? 8.18 -0.94 0.427 1 88.25 206 TYR A O 1
ATOM 1616 N N . THR A 1 207 ? 6.219 -1.746 -0.289 1 92.5 207 THR A N 1
ATOM 1617 C CA . THR A 1 207 ? 6.812 -2.951 -0.857 1 92.5 207 THR A CA 1
ATOM 1618 C C . THR A 1 207 ? 7.723 -2.604 -2.031 1 92.5 207 THR A C 1
ATOM 1620 O O . THR A 1 207 ? 8.781 -3.205 -2.201 1 92.5 207 THR A O 1
ATOM 1623 N N . VAL A 1 208 ? 7.328 -1.618 -2.838 1 94.12 208 VAL A N 1
ATOM 1624 C CA . VAL A 1 208 ? 8.172 -1.138 -3.926 1 94.12 208 VAL A CA 1
ATOM 1625 C C . VAL A 1 208 ? 9.484 -0.597 -3.359 1 94.12 208 VAL A C 1
ATOM 1627 O O . VAL A 1 208 ? 10.562 -0.898 -3.877 1 94.12 208 VAL A O 1
ATOM 1630 N N . GLY A 1 209 ? 9.398 0.207 -2.277 1 91.19 209 GLY A N 1
ATOM 1631 C CA . GLY A 1 209 ? 10.594 0.72 -1.623 1 91.19 209 GLY A CA 1
ATOM 1632 C C . GLY A 1 209 ? 11.492 -0.373 -1.076 1 91.19 209 GLY A C 1
ATOM 1633 O O . GLY A 1 209 ? 12.711 -0.287 -1.178 1 91.19 209 GLY A O 1
ATOM 1634 N N . LEU A 1 210 ? 10.859 -1.406 -0.473 1 91.69 210 LEU A N 1
ATOM 1635 C CA . LEU A 1 210 ? 11.617 -2.549 0.027 1 91.69 210 LEU A CA 1
ATOM 1636 C C . LEU A 1 210 ? 12.469 -3.166 -1.081 1 91.69 210 LEU A C 1
ATOM 1638 O O . LEU A 1 210 ? 13.641 -3.469 -0.873 1 91.69 210 LEU A O 1
ATOM 1642 N N . LEU A 1 211 ? 11.867 -3.375 -2.248 1 94.94 211 LEU A N 1
ATOM 1643 C CA . LEU A 1 211 ? 12.609 -3.936 -3.373 1 94.94 211 LEU A CA 1
ATOM 1644 C C . LEU A 1 211 ? 13.727 -2.992 -3.818 1 94.94 211 LEU A C 1
ATOM 1646 O O . LEU A 1 211 ? 14.875 -3.41 -3.977 1 94.94 211 LEU A O 1
ATOM 1650 N N . LYS A 1 212 ? 13.414 -1.759 -3.979 1 93.25 212 LYS A N 1
ATOM 1651 C CA . LYS A 1 212 ? 14.312 -0.768 -4.566 1 93.25 212 LYS A CA 1
ATOM 1652 C C . LYS A 1 212 ? 15.516 -0.516 -3.664 1 93.25 212 LYS A C 1
ATOM 1654 O O . LYS A 1 212 ? 16.641 -0.4 -4.148 1 93.25 212 LYS A O 1
ATOM 1659 N N . TRP A 1 213 ? 15.312 -0.479 -2.365 1 91.62 213 TRP A N 1
ATOM 1660 C CA . TRP A 1 213 ? 16.359 0.051 -1.493 1 91.62 213 TRP A CA 1
ATOM 1661 C C . TRP A 1 213 ? 17.031 -1.068 -0.71 1 91.62 213 TRP A C 1
ATOM 1663 O O . TRP A 1 213 ? 18.109 -0.875 -0.141 1 91.62 213 TRP A O 1
ATOM 1673 N N . LYS A 1 214 ? 16.359 -2.211 -0.667 1 93.88 214 LYS A N 1
ATOM 1674 C CA . LYS A 1 214 ? 16.953 -3.264 0.157 1 93.88 214 LYS A CA 1
ATOM 1675 C C . LYS A 1 214 ? 17.234 -4.516 -0.668 1 93.88 214 LYS A C 1
ATOM 1677 O O . LYS A 1 214 ? 18.375 -4.973 -0.744 1 93.88 214 LYS A O 1
ATOM 1682 N N . VAL A 1 215 ? 16.266 -5.012 -1.373 1 96.81 215 VAL A N 1
ATOM 1683 C CA . VAL A 1 215 ? 16.375 -6.312 -2.023 1 96.81 215 VAL A CA 1
ATOM 1684 C C . VAL A 1 215 ? 17.297 -6.207 -3.238 1 96.81 215 VAL A C 1
ATOM 1686 O O . VAL A 1 215 ? 18.203 -7.023 -3.414 1 96.81 215 VAL A O 1
ATOM 1689 N N . LEU A 1 216 ? 17.062 -5.215 -4.121 1 97.56 216 LEU A N 1
ATOM 1690 C CA . LEU A 1 216 ? 17.828 -5.086 -5.355 1 97.56 216 LEU A CA 1
ATOM 1691 C C . LEU A 1 216 ? 19.297 -4.785 -5.059 1 97.56 216 LEU A C 1
ATOM 1693 O O . LEU A 1 216 ? 20.188 -5.402 -5.641 1 97.56 216 LEU A O 1
ATOM 1697 N N . PRO A 1 217 ? 19.578 -3.852 -4.109 1 96.62 217 PRO A N 1
ATOM 1698 C CA . PRO A 1 217 ? 21 -3.646 -3.764 1 96.62 217 PRO A CA 1
ATOM 1699 C C . PRO A 1 217 ? 21.656 -4.914 -3.232 1 96.62 217 PRO A C 1
ATOM 1701 O O . PRO A 1 217 ? 22.812 -5.207 -3.586 1 96.62 217 PRO A O 1
ATOM 1704 N N . LEU A 1 218 ? 20.953 -5.668 -2.387 1 97.69 218 LEU A N 1
ATOM 1705 C CA . LEU A 1 218 ? 21.484 -6.938 -1.892 1 97.69 218 LEU A CA 1
ATOM 1706 C C . LEU A 1 218 ? 21.781 -7.891 -3.043 1 97.69 218 LEU A C 1
ATOM 1708 O O . LEU A 1 218 ? 22.844 -8.492 -3.094 1 97.69 218 LEU A O 1
ATOM 1712 N N . ALA A 1 219 ? 20.844 -8.047 -3.973 1 98.69 219 ALA A N 1
ATOM 1713 C CA . ALA A 1 219 ? 21 -8.945 -5.113 1 98.69 219 ALA A CA 1
ATOM 1714 C C . ALA A 1 219 ? 22.188 -8.531 -5.98 1 98.69 219 ALA A C 1
ATOM 1716 O O . ALA A 1 219 ? 22.984 -9.367 -6.414 1 98.69 219 ALA A O 1
ATOM 1717 N N . ARG A 1 220 ? 22.328 -7.234 -6.246 1 98.19 220 ARG A N 1
ATOM 1718 C CA . ARG A 1 220 ? 23.422 -6.707 -7.066 1 98.19 220 ARG A CA 1
ATOM 1719 C C . ARG A 1 220 ? 24.781 -6.988 -6.426 1 98.19 220 ARG A C 1
ATOM 1721 O O . ARG A 1 220 ? 25.766 -7.215 -7.125 1 98.19 220 ARG A O 1
ATOM 1728 N N . GLN A 1 221 ? 24.766 -6.953 -5.133 1 97.94 221 GLN A N 1
ATOM 1729 C CA . GLN A 1 221 ? 26.016 -7.18 -4.395 1 97.94 221 GLN A CA 1
ATOM 1730 C C . GLN A 1 221 ? 26.406 -8.656 -4.426 1 97.94 221 GLN A C 1
ATOM 1732 O O . GLN A 1 221 ? 27.594 -8.984 -4.512 1 97.94 221 GLN A O 1
ATOM 1737 N N . LYS A 1 222 ? 25.453 -9.57 -4.402 1 98.19 222 LYS A N 1
ATOM 1738 C CA . LYS A 1 222 ? 25.719 -10.977 -4.133 1 98.19 222 LYS A CA 1
ATOM 1739 C C . LYS A 1 222 ? 25.688 -11.805 -5.418 1 98.19 222 LYS A C 1
ATOM 1741 O O . LYS A 1 222 ? 26.172 -12.93 -5.453 1 98.19 222 LYS A O 1
ATOM 1746 N N . LEU A 1 223 ? 25.078 -11.305 -6.5 1 98.56 223 LEU A N 1
ATOM 1747 C CA . LEU A 1 223 ? 24.859 -12.07 -7.723 1 98.56 223 LEU A CA 1
ATOM 1748 C C . LEU A 1 223 ? 25.484 -11.367 -8.922 1 98.56 223 LEU A C 1
ATOM 1750 O O . LEU A 1 223 ? 25.703 -10.156 -8.891 1 98.56 223 LEU A O 1
ATOM 1754 N N . SER A 1 224 ? 25.797 -12.156 -9.992 1 98.25 224 SER A N 1
ATOM 1755 C CA . SER A 1 224 ? 26.234 -11.602 -11.273 1 98.25 224 SER A CA 1
ATOM 1756 C C . SER A 1 224 ? 25.031 -11.289 -12.172 1 98.25 224 SER A C 1
ATOM 1758 O O . SER A 1 224 ? 24.516 -12.172 -12.852 1 98.25 224 SER A O 1
ATOM 1760 N N . LEU A 1 225 ? 24.625 -10.008 -12.133 1 98.62 225 LEU A N 1
ATOM 1761 C CA . LEU A 1 225 ? 23.391 -9.633 -12.789 1 98.62 225 LEU A CA 1
ATOM 1762 C C . LEU A 1 225 ? 23.656 -8.703 -13.969 1 98.62 225 LEU A C 1
ATOM 1764 O O . LEU A 1 225 ? 24.609 -7.93 -13.953 1 98.62 225 LEU A O 1
ATOM 1768 N N . VAL A 1 226 ? 22.797 -8.836 -14.961 1 97.88 226 VAL A N 1
ATOM 1769 C CA . VAL A 1 226 ? 22.766 -7.832 -16.016 1 97.88 226 VAL A CA 1
ATOM 1770 C C . VAL A 1 226 ? 22.531 -6.445 -15.414 1 97.88 226 VAL A C 1
ATOM 1772 O O . VAL A 1 226 ? 21.719 -6.281 -14.516 1 97.88 226 VAL A O 1
ATOM 1775 N N . ASP A 1 227 ? 23.25 -5.434 -15.883 1 96.5 227 ASP A N 1
ATOM 1776 C CA . ASP A 1 227 ? 23.125 -4.055 -15.414 1 96.5 227 ASP A CA 1
ATOM 1777 C C . ASP A 1 227 ? 21.906 -3.373 -16.047 1 96.5 227 ASP A C 1
ATOM 1779 O O . ASP A 1 227 ? 21.922 -3.053 -17.234 1 96.5 227 ASP A O 1
ATOM 1783 N N . GLU A 1 228 ? 20.922 -3.098 -15.234 1 93.19 228 GLU A N 1
ATOM 1784 C CA . GLU A 1 228 ? 19.688 -2.537 -15.766 1 93.19 228 GLU A CA 1
ATOM 1785 C C . GLU A 1 228 ? 19.875 -1.091 -16.203 1 93.19 228 GLU A C 1
ATOM 1787 O O . GLU A 1 228 ? 19.047 -0.537 -16.922 1 93.19 228 GLU A O 1
ATOM 1792 N N . ARG A 1 229 ? 20.922 -0.447 -15.797 1 92.5 229 ARG A N 1
ATOM 1793 C CA . ARG A 1 229 ? 21.234 0.882 -16.312 1 92.5 229 ARG A CA 1
ATOM 1794 C C . ARG A 1 229 ? 21.625 0.816 -17.781 1 92.5 229 ARG A C 1
ATOM 1796 O O . ARG A 1 229 ? 21.344 1.743 -18.547 1 92.5 229 ARG A O 1
ATOM 1803 N N . ARG A 1 230 ? 22.219 -0.325 -18.188 1 95 230 ARG A N 1
ATOM 1804 C CA . ARG A 1 230 ? 22.641 -0.545 -19.578 1 95 230 ARG A CA 1
ATOM 1805 C C . ARG A 1 230 ? 21.562 -1.281 -20.359 1 95 230 ARG A C 1
ATOM 1807 O O . ARG A 1 230 ? 21.469 -1.121 -21.578 1 95 230 ARG A O 1
ATOM 1814 N N . SER A 1 231 ? 20.844 -2.084 -19.672 1 96.19 231 SER A N 1
ATOM 1815 C CA . SER A 1 231 ? 19.766 -2.85 -20.297 1 96.19 231 SER A CA 1
ATOM 1816 C C . SER A 1 231 ? 18.453 -2.68 -19.531 1 96.19 231 SER A C 1
ATOM 1818 O O . SER A 1 231 ? 18 -3.604 -18.844 1 96.19 231 SER A O 1
ATOM 1820 N N . PRO A 1 232 ? 17.781 -1.526 -19.703 1 96.5 232 PRO A N 1
ATOM 1821 C CA . PRO A 1 232 ? 16.547 -1.283 -18.969 1 96.5 232 PRO A CA 1
ATOM 1822 C C . PRO A 1 232 ? 15.516 -2.391 -19.172 1 96.5 232 PRO A C 1
ATOM 1824 O O . PRO A 1 232 ? 15.359 -2.9 -20.281 1 96.5 232 PRO A O 1
ATOM 1827 N N . GLY A 1 233 ? 14.922 -2.76 -18.125 1 97.38 233 GLY A N 1
ATOM 1828 C CA . GLY A 1 233 ? 13.891 -3.781 -18.172 1 97.38 233 GLY A CA 1
ATOM 1829 C C . GLY A 1 233 ? 14.453 -5.191 -18.234 1 97.38 233 GLY A C 1
ATOM 1830 O O . GLY A 1 233 ? 13.75 -6.121 -18.641 1 97.38 233 GLY A O 1
ATOM 1831 N N . ALA A 1 234 ? 15.641 -5.375 -17.812 1 97.06 234 ALA A N 1
ATOM 1832 C CA . ALA A 1 234 ? 16.344 -6.645 -17.984 1 97.06 234 ALA A CA 1
ATOM 1833 C C . ALA A 1 234 ? 15.781 -7.711 -17.047 1 97.06 234 ALA A C 1
ATOM 1835 O O . ALA A 1 234 ? 15.953 -8.906 -17.281 1 97.06 234 ALA A O 1
ATOM 1836 N N . HIS A 1 235 ? 15.18 -7.266 -15.969 1 98.75 235 HIS A N 1
ATOM 1837 C CA . HIS A 1 235 ? 14.797 -8.18 -14.898 1 98.75 235 HIS A CA 1
ATOM 1838 C C . HIS A 1 235 ? 13.297 -8.445 -14.922 1 98.75 235 HIS A C 1
ATOM 1840 O O . HIS A 1 235 ? 12.562 -7.852 -15.711 1 98.75 235 HIS A O 1
ATOM 1846 N N . ALA A 1 236 ? 12.867 -9.445 -14.156 1 98.88 236 ALA A N 1
ATOM 1847 C CA . ALA A 1 236 ? 11.461 -9.836 -14.078 1 98.88 236 ALA A CA 1
ATOM 1848 C C . ALA A 1 236 ? 10.984 -9.883 -12.625 1 98.88 236 ALA A C 1
ATOM 1850 O O . ALA A 1 236 ? 11.797 -9.93 -11.703 1 98.88 236 ALA A O 1
ATOM 1851 N N . VAL A 1 237 ? 9.695 -9.773 -12.453 1 98.94 237 VAL A N 1
ATOM 1852 C CA . VAL A 1 237 ? 9.047 -9.961 -11.156 1 98.94 237 VAL A CA 1
ATOM 1853 C C . VAL A 1 237 ? 7.945 -11.016 -11.281 1 98.94 237 VAL A C 1
ATOM 1855 O O . VAL A 1 237 ? 7.234 -11.055 -12.281 1 98.94 237 VAL A O 1
ATOM 1858 N N . LEU A 1 238 ? 7.883 -11.922 -10.266 1 98.94 238 LEU A N 1
ATOM 1859 C CA . LEU A 1 238 ? 6.973 -13.062 -10.266 1 98.94 238 LEU A CA 1
ATOM 1860 C C . LEU A 1 238 ? 6.172 -13.109 -8.969 1 98.94 238 LEU A C 1
ATOM 1862 O O . LEU A 1 238 ? 6.715 -12.867 -7.887 1 98.94 238 LEU A O 1
ATOM 1866 N N . GLY A 1 239 ? 4.906 -13.461 -9.062 1 98.75 239 GLY A N 1
ATOM 1867 C CA . GLY A 1 239 ? 4.074 -13.727 -7.902 1 98.75 239 GLY A CA 1
ATOM 1868 C C . GLY A 1 239 ? 2.752 -14.383 -8.25 1 98.75 239 GLY A C 1
ATOM 1869 O O . GLY A 1 239 ? 2.396 -14.484 -9.43 1 98.75 239 GLY A O 1
ATOM 1870 N N . ALA A 1 240 ? 2.002 -14.836 -7.227 1 97.94 240 ALA A N 1
ATOM 1871 C CA . ALA A 1 240 ? 0.701 -15.477 -7.414 1 97.94 240 ALA A CA 1
ATOM 1872 C C . ALA A 1 240 ? -0.353 -14.852 -6.504 1 97.94 240 ALA A C 1
ATOM 1874 O O . ALA A 1 240 ? -0.038 -14.391 -5.406 1 97.94 240 ALA A O 1
ATOM 1875 N N . SER A 1 241 ? -1.63 -14.883 -6.957 1 96.69 241 SER A N 1
ATOM 1876 C CA . SER A 1 241 ? -2.736 -14.375 -6.152 1 96.69 241 SER A CA 1
ATOM 1877 C C . SER A 1 241 ? -2.52 -12.906 -5.789 1 96.69 241 SER A C 1
ATOM 1879 O O . SER A 1 241 ? -2.316 -12.07 -6.668 1 96.69 241 SER A O 1
ATOM 1881 N N . LEU A 1 242 ? -2.441 -12.594 -4.465 1 95.69 242 LEU A N 1
ATOM 1882 C CA . LEU A 1 242 ? -2.08 -11.242 -4.055 1 95.69 242 LEU A CA 1
ATOM 1883 C C . LEU A 1 242 ? -0.655 -10.906 -4.48 1 95.69 242 LEU A C 1
ATOM 1885 O O . LEU A 1 242 ? -0.361 -9.758 -4.832 1 95.69 242 LEU A O 1
ATOM 1889 N N . GLY A 1 243 ? 0.195 -11.945 -4.465 1 97.81 243 GLY A N 1
ATOM 1890 C CA . GLY A 1 243 ? 1.536 -11.758 -4.996 1 97.81 243 GLY A CA 1
ATOM 1891 C C . GLY A 1 243 ? 1.553 -11.453 -6.484 1 97.81 243 GLY A C 1
ATOM 1892 O O . GLY A 1 243 ? 2.424 -10.719 -6.961 1 97.81 243 GLY A O 1
ATOM 1893 N N . GLY A 1 244 ? 0.621 -12.047 -7.191 1 98.69 244 GLY A N 1
ATOM 1894 C CA . GLY A 1 244 ? 0.466 -11.734 -8.602 1 98.69 244 GLY A CA 1
ATOM 1895 C C . GLY A 1 244 ? 0.024 -10.305 -8.852 1 98.69 244 GLY A C 1
ATOM 1896 O O . GLY A 1 244 ? 0.49 -9.656 -9.797 1 98.69 244 GLY A O 1
ATOM 1897 N N . LEU A 1 245 ? -0.919 -9.805 -8.031 1 98.19 245 LEU A N 1
ATOM 1898 C CA . LEU A 1 245 ? -1.304 -8.398 -8.062 1 98.19 245 LEU A CA 1
ATOM 1899 C C . LEU A 1 245 ? -0.092 -7.5 -7.844 1 98.19 245 LEU A C 1
ATOM 1901 O O . LEU A 1 245 ? 0.151 -6.574 -8.625 1 98.19 245 LEU A O 1
ATOM 1905 N N . MET A 1 246 ? 0.683 -7.785 -6.832 1 98.12 246 MET A N 1
ATOM 1906 C CA . MET A 1 246 ? 1.841 -6.973 -6.469 1 98.12 246 MET A CA 1
ATOM 1907 C C . MET A 1 246 ? 2.912 -7.039 -7.555 1 98.12 246 MET A C 1
ATOM 1909 O O . MET A 1 246 ? 3.617 -6.059 -7.797 1 98.12 246 MET A O 1
ATOM 1913 N N . ALA A 1 247 ? 3.031 -8.211 -8.203 1 98.81 247 ALA A N 1
ATOM 1914 C CA . ALA A 1 247 ? 3.986 -8.344 -9.297 1 98.81 247 ALA A CA 1
ATOM 1915 C C . ALA A 1 247 ? 3.648 -7.379 -10.438 1 98.81 247 ALA A C 1
ATOM 1917 O O . ALA A 1 247 ? 4.52 -6.66 -10.93 1 98.81 247 ALA A O 1
ATOM 1918 N N . LEU A 1 248 ? 2.402 -7.398 -10.852 1 98.81 248 LEU A N 1
ATOM 1919 C CA . LEU A 1 248 ? 1.993 -6.473 -11.898 1 98.81 248 LEU A CA 1
ATOM 1920 C C . LEU A 1 248 ? 2.215 -5.027 -11.477 1 98.81 248 LEU A C 1
ATOM 1922 O O . LEU A 1 248 ? 2.746 -4.223 -12.242 1 98.81 248 LEU A O 1
ATOM 1926 N N . TYR A 1 249 ? 1.817 -4.734 -10.234 1 98.56 249 TYR A N 1
ATOM 1927 C CA . TYR A 1 249 ? 2.02 -3.395 -9.695 1 98.56 249 TYR A CA 1
ATOM 1928 C C . TYR A 1 249 ? 3.492 -3.006 -9.742 1 98.56 249 TYR A C 1
ATOM 1930 O O . TYR A 1 249 ? 3.836 -1.902 -10.172 1 98.56 249 TYR A O 1
ATOM 1938 N N . THR A 1 250 ? 4.379 -3.871 -9.336 1 98.38 250 THR A N 1
ATOM 1939 C CA . THR A 1 250 ? 5.82 -3.641 -9.328 1 98.38 250 THR A CA 1
ATOM 1940 C C . THR A 1 250 ? 6.332 -3.344 -10.734 1 98.38 250 THR A C 1
ATOM 1942 O O . THR A 1 250 ? 7.086 -2.391 -10.938 1 98.38 250 THR A O 1
ATOM 1945 N N . GLY A 1 251 ? 5.93 -4.137 -11.672 1 98.31 251 GLY A N 1
ATOM 1946 C CA . GLY A 1 251 ? 6.324 -3.883 -13.047 1 98.31 251 GLY A CA 1
ATOM 1947 C C . GLY A 1 251 ? 5.906 -2.512 -13.547 1 98.31 251 GLY A C 1
ATOM 1948 O O . GLY A 1 251 ? 6.688 -1.817 -14.195 1 98.31 251 GLY A O 1
ATOM 1949 N N . LEU A 1 252 ? 4.691 -2.123 -13.227 1 97.5 252 LEU A N 1
ATOM 1950 C CA . LEU A 1 252 ? 4.16 -0.839 -13.672 1 97.5 252 LEU A CA 1
ATOM 1951 C C . LEU A 1 252 ? 4.891 0.316 -12.992 1 97.5 252 LEU A C 1
ATOM 1953 O O . LEU A 1 252 ? 5.055 1.384 -13.586 1 97.5 252 LEU A O 1
ATOM 1957 N N . ARG A 1 253 ? 5.398 0.114 -11.773 1 96.56 253 ARG A N 1
ATOM 1958 C CA . ARG A 1 253 ? 6.02 1.179 -10.992 1 96.56 253 ARG A CA 1
ATOM 1959 C C . ARG A 1 253 ? 7.512 1.274 -11.289 1 96.56 253 ARG A C 1
ATOM 1961 O O . ARG A 1 253 ? 8.117 2.334 -11.117 1 96.56 253 ARG A O 1
ATOM 1968 N N . MET A 1 254 ? 8.141 0.171 -11.719 1 96.56 254 MET A N 1
ATOM 1969 C CA . MET A 1 254 ? 9.586 0.131 -11.938 1 96.56 254 MET A CA 1
ATOM 19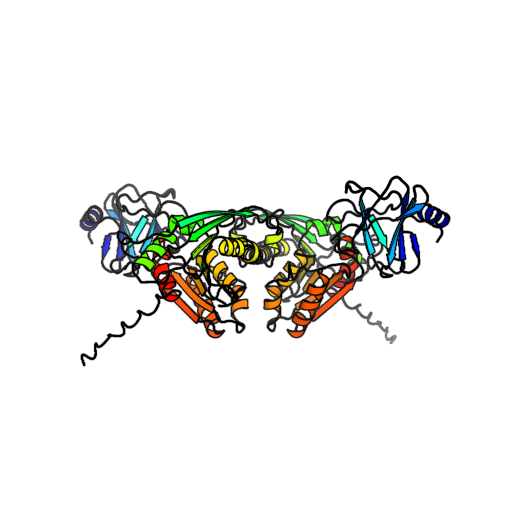70 C C . MET A 1 254 ? 9.914 -0.514 -13.273 1 96.56 254 MET A C 1
ATOM 1972 O O . MET A 1 254 ? 10.727 -1.442 -13.336 1 96.56 254 MET A O 1
ATOM 1976 N N . PRO A 1 255 ? 9.398 0.049 -14.328 1 96.56 255 PRO A N 1
ATOM 1977 C CA . PRO A 1 255 ? 9.562 -0.595 -15.633 1 96.56 255 PRO A CA 1
ATOM 1978 C C . PRO A 1 255 ? 11.008 -0.568 -16.125 1 96.56 255 PRO A C 1
ATOM 1980 O O . PRO A 1 255 ? 11.391 -1.373 -16.969 1 96.56 255 PRO A O 1
ATOM 1983 N N . ASP A 1 256 ? 11.812 0.36 -15.602 1 96.31 256 ASP A N 1
ATOM 1984 C CA . ASP A 1 256 ? 13.211 0.441 -16.016 1 96.31 256 ASP A CA 1
ATOM 1985 C C . ASP A 1 256 ? 14.023 -0.723 -15.445 1 96.31 256 ASP A C 1
ATOM 1987 O O . ASP A 1 256 ? 15.078 -1.075 -15.977 1 96.31 256 ASP A O 1
ATOM 1991 N N . VAL A 1 257 ? 13.531 -1.275 -14.383 1 97.94 257 VAL A N 1
ATOM 1992 C CA . VAL A 1 257 ? 14.203 -2.414 -13.766 1 97.94 257 VAL A CA 1
ATOM 1993 C C . VAL A 1 257 ? 13.547 -3.715 -14.227 1 97.94 257 VAL A C 1
ATOM 1995 O O . VAL A 1 257 ? 14.227 -4.633 -14.688 1 97.94 257 VAL A O 1
ATOM 1998 N N . PHE A 1 258 ? 12.227 -3.713 -14.086 1 98.56 258 PHE A N 1
ATOM 1999 C CA . PHE A 1 258 ? 11.461 -4.91 -14.398 1 98.56 258 PHE A CA 1
ATOM 2000 C C . PHE A 1 258 ? 10.695 -4.738 -15.703 1 98.56 258 PHE A C 1
ATOM 2002 O O . PHE A 1 258 ? 9.602 -4.168 -15.711 1 98.56 258 PHE A O 1
ATOM 2009 N N . GLY A 1 259 ? 11.195 -5.336 -16.766 1 98.31 259 GLY A N 1
ATOM 2010 C CA . GLY A 1 259 ? 10.508 -5.293 -18.047 1 98.31 259 GLY A CA 1
ATOM 2011 C C . GLY A 1 259 ? 9.602 -6.488 -18.281 1 98.31 259 GLY A C 1
ATOM 2012 O O . GLY A 1 259 ? 8.812 -6.5 -19.234 1 98.31 259 GLY A O 1
ATOM 2013 N N . ARG A 1 260 ? 9.695 -7.434 -17.391 1 98.69 260 ARG A N 1
ATOM 2014 C CA . ARG A 1 260 ? 8.922 -8.664 -17.5 1 98.69 260 ARG A CA 1
ATOM 2015 C C . ARG A 1 260 ? 8.156 -8.953 -16.219 1 98.69 260 ARG A C 1
ATOM 2017 O O . ARG A 1 260 ? 8.695 -8.797 -15.117 1 98.69 260 ARG A O 1
ATOM 2024 N N . VAL A 1 261 ? 6.867 -9.32 -16.391 1 98.94 261 VAL A N 1
ATOM 2025 C CA . 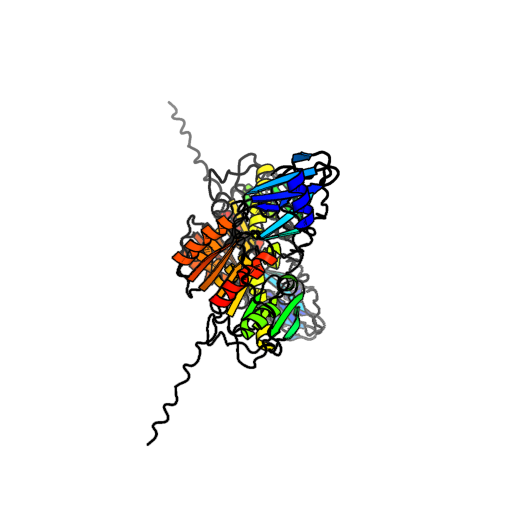VAL A 1 261 ? 6.004 -9.625 -15.258 1 98.94 261 VAL A CA 1
ATOM 2026 C C . VAL A 1 261 ? 5.375 -11 -15.438 1 98.94 261 VAL A C 1
ATOM 2028 O O . VAL A 1 261 ? 4.801 -11.297 -16.484 1 98.94 261 VAL A O 1
ATOM 2031 N N . LEU A 1 262 ? 5.613 -11.836 -14.5 1 98.94 262 LEU A N 1
ATOM 2032 C CA . LEU A 1 262 ? 4.906 -13.109 -14.398 1 98.94 262 LEU A CA 1
ATOM 2033 C C . LEU A 1 262 ? 3.904 -13.078 -13.25 1 98.94 262 LEU A C 1
ATOM 2035 O O . LEU A 1 262 ? 4.293 -13.141 -12.078 1 98.94 262 LEU A O 1
ATOM 2039 N N . SER A 1 263 ? 2.65 -12.953 -13.578 1 98.88 263 SER A N 1
ATOM 2040 C CA . SER A 1 263 ? 1.586 -12.883 -12.586 1 98.88 263 SER A CA 1
ATOM 2041 C C . SER A 1 263 ? 0.677 -14.102 -12.656 1 98.88 263 SER A C 1
ATOM 2043 O O . SER A 1 263 ? -0.052 -14.281 -13.633 1 98.88 263 SER A O 1
ATOM 2045 N N . GLN A 1 264 ? 0.739 -14.898 -11.609 1 98.62 264 GLN A N 1
ATOM 2046 C CA . GLN A 1 264 ? -0.061 -16.125 -11.578 1 98.62 264 GLN A CA 1
ATOM 2047 C C . GLN A 1 264 ? -1.32 -15.93 -10.734 1 98.62 264 GLN A C 1
ATOM 2049 O O . GLN A 1 264 ? -1.237 -15.695 -9.531 1 98.62 264 GLN A O 1
ATOM 2054 N N . SER A 1 265 ? -2.496 -16.125 -11.422 1 98.19 265 SER A N 1
ATOM 2055 C CA . SER A 1 265 ? -3.787 -15.969 -10.766 1 98.19 265 SER A CA 1
ATOM 2056 C C . SER A 1 265 ? -3.852 -14.656 -9.992 1 98.19 265 SER A C 1
ATOM 2058 O O . SER A 1 265 ? -4.242 -14.633 -8.82 1 98.19 265 SER A O 1
ATOM 2060 N N . GLY A 1 266 ? -3.418 -13.547 -10.625 1 98.12 266 GLY A N 1
ATOM 2061 C CA . GLY A 1 266 ? -3.377 -12.266 -9.945 1 98.12 266 GLY A CA 1
ATOM 2062 C C . GLY A 1 266 ? -4.727 -11.836 -9.398 1 98.12 266 GLY A C 1
ATOM 2063 O O . GLY A 1 266 ? -5.742 -11.953 -10.086 1 98.12 266 GLY A O 1
ATOM 2064 N N . ALA A 1 267 ? -4.789 -11.406 -8.141 1 96.44 267 ALA A N 1
ATOM 2065 C CA . ALA A 1 267 ? -6.008 -10.898 -7.504 1 96.44 267 ALA A CA 1
ATOM 2066 C C . ALA A 1 267 ? -6.211 -9.422 -7.809 1 96.44 267 ALA A C 1
ATOM 2068 O O . ALA A 1 267 ? -5.965 -8.562 -6.953 1 96.44 267 ALA A O 1
ATOM 2069 N N . PHE A 1 268 ? -6.734 -9.125 -8.969 1 97 268 PHE A N 1
ATOM 2070 C CA . PHE A 1 268 ? -6.754 -7.75 -9.461 1 97 268 PHE A CA 1
ATOM 2071 C C . PHE A 1 268 ? -8.008 -7.023 -8.992 1 97 268 PHE A C 1
ATOM 2073 O O . PHE A 1 268 ? -8.086 -5.797 -9.07 1 97 268 PHE A O 1
ATOM 2080 N N . ALA A 1 269 ? -8.969 -7.785 -8.539 1 91.25 269 ALA A N 1
ATOM 2081 C CA . ALA A 1 269 ? -10.211 -7.227 -8.008 1 91.25 269 ALA A CA 1
ATOM 2082 C C . ALA A 1 269 ? -10.703 -8.023 -6.805 1 91.25 269 ALA A C 1
ATOM 2084 O O . ALA A 1 269 ? -10.508 -9.234 -6.734 1 91.25 269 ALA A O 1
ATOM 2085 N N . VAL A 1 270 ? -11.18 -7.273 -5.871 1 80.81 270 VAL A N 1
ATOM 2086 C CA . VAL A 1 270 ? -11.773 -7.914 -4.699 1 80.81 270 VAL A CA 1
ATOM 2087 C C . VAL A 1 270 ? -13.172 -7.348 -4.453 1 80.81 270 VAL A C 1
ATOM 2089 O O . VAL A 1 270 ? -13.352 -6.133 -4.395 1 80.81 270 VAL A O 1
ATOM 2092 N N . GLU A 1 271 ? -14.125 -8.195 -4.285 1 76.44 271 GLU A N 1
ATOM 2093 C CA . GLU A 1 271 ? -15.508 -7.816 -3.986 1 76.44 271 GLU A CA 1
ATOM 2094 C C . GLU A 1 271 ? -15.977 -6.691 -4.898 1 76.44 271 GLU A C 1
ATOM 2096 O O . GLU A 1 271 ? -16.5 -5.676 -4.426 1 76.44 271 GLU A O 1
ATOM 2101 N N . GLY A 1 272 ? -15.68 -6.855 -6.176 1 77.12 272 GLY A N 1
ATOM 2102 C CA . GLY A 1 272 ? -16.172 -5.906 -7.164 1 77.12 272 GLY A CA 1
ATOM 2103 C C . GLY A 1 272 ? -15.375 -4.613 -7.191 1 77.12 272 GLY A C 1
ATOM 2104 O O . GLY A 1 272 ? -15.742 -3.672 -7.898 1 77.12 272 GLY A O 1
ATOM 2105 N N . HIS A 1 273 ? -14.336 -4.547 -6.48 1 83.81 273 HIS A N 1
ATOM 2106 C CA . HIS A 1 273 ? -13.477 -3.371 -6.453 1 83.81 273 HIS A CA 1
ATOM 2107 C C . HIS A 1 273 ? -12.156 -3.633 -7.18 1 83.81 273 HIS A C 1
ATOM 2109 O O . HIS A 1 273 ? -11.383 -4.496 -6.773 1 83.81 273 HIS A O 1
ATOM 2115 N N . ASP A 1 274 ? -11.984 -2.832 -8.211 1 92.81 274 ASP A N 1
ATOM 2116 C CA . ASP A 1 274 ? -10.734 -2.926 -8.953 1 92.81 274 ASP A CA 1
ATOM 2117 C C . ASP A 1 274 ? -9.594 -2.248 -8.195 1 92.81 274 ASP A C 1
ATOM 2119 O O . ASP A 1 274 ? -9.75 -1.136 -7.691 1 92.81 274 ASP A O 1
ATOM 2123 N N . PHE A 1 275 ? -8.477 -2.955 -8.109 1 95.19 275 PHE A N 1
ATOM 2124 C CA . PHE A 1 275 ? -7.297 -2.34 -7.512 1 95.19 275 PHE A CA 1
ATOM 2125 C C . PHE A 1 275 ? -6.684 -1.319 -8.461 1 95.19 275 PHE A C 1
ATOM 2127 O O . PHE A 1 275 ? -7.094 -1.216 -9.617 1 95.19 275 PHE A O 1
ATOM 2134 N N . VAL A 1 276 ? -5.695 -0.545 -7.957 1 96.19 276 VAL A N 1
ATOM 2135 C CA . VAL A 1 276 ? -5.164 0.649 -8.609 1 96.19 276 VAL A CA 1
ATOM 2136 C C . VAL A 1 276 ? -4.434 0.259 -9.891 1 96.19 276 VAL A C 1
ATOM 2138 O O . VAL A 1 276 ? -4.188 1.104 -10.75 1 96.19 276 VAL A O 1
ATOM 2141 N N . VAL A 1 277 ? -4.113 -1.023 -10.094 1 96.5 277 VAL A N 1
ATOM 2142 C CA . VAL A 1 277 ? -3.387 -1.46 -11.281 1 96.5 277 VAL A CA 1
ATOM 2143 C C . VAL A 1 277 ? -4.223 -1.185 -12.523 1 96.5 277 VAL A C 1
ATOM 2145 O O . VAL A 1 277 ? -3.674 -0.943 -13.602 1 96.5 277 VAL A O 1
ATOM 2148 N N . PHE A 1 278 ? -5.539 -1.244 -12.469 1 95.62 278 PHE A N 1
ATOM 2149 C CA . PHE A 1 278 ? -6.383 -0.912 -13.609 1 95.62 278 PHE A CA 1
ATOM 2150 C C . PHE A 1 278 ? -6.176 0.539 -14.031 1 95.62 278 PHE A C 1
ATOM 2152 O O . PHE A 1 278 ? -6.074 0.837 -15.227 1 95.62 278 PHE A O 1
ATOM 2159 N N . ASP A 1 279 ? -6.082 1.458 -13.078 1 93.56 279 ASP A N 1
ATOM 2160 C CA . ASP A 1 279 ? -5.863 2.873 -13.359 1 93.56 279 ASP A CA 1
ATOM 2161 C C . ASP A 1 279 ? -4.473 3.107 -13.945 1 93.56 279 ASP A C 1
ATOM 2163 O O . ASP A 1 279 ? -4.305 3.916 -14.859 1 93.56 279 ASP A O 1
ATOM 2167 N N . LEU A 1 280 ? -3.502 2.404 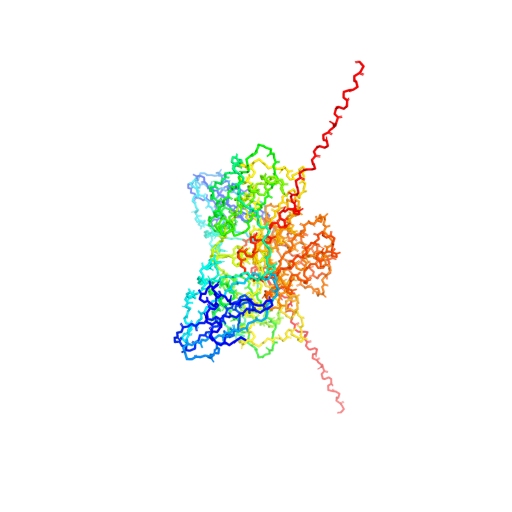-13.414 1 94.44 280 LEU A N 1
ATOM 2168 C CA . LEU A 1 280 ? -2.117 2.574 -13.844 1 94.44 280 LEU A CA 1
ATOM 2169 C C . LEU A 1 280 ? -1.893 1.961 -15.219 1 94.44 280 LEU A C 1
ATOM 2171 O O . LEU A 1 280 ? -0.971 2.355 -15.938 1 94.44 280 LEU A O 1
ATOM 2175 N N . ALA A 1 281 ? -2.762 0.992 -15.562 1 93.5 281 ALA A N 1
ATOM 2176 C CA . ALA A 1 281 ? -2.582 0.239 -16.797 1 93.5 281 ALA A CA 1
ATOM 2177 C C . ALA A 1 281 ? -3.15 1.003 -18 1 93.5 281 ALA A C 1
ATOM 2179 O O . ALA A 1 281 ? -2.82 0.704 -19.141 1 93.5 281 ALA A O 1
ATOM 2180 N N . ARG A 1 282 ? -3.908 1.99 -17.797 1 90.25 282 ARG A N 1
ATOM 2181 C CA . ARG A 1 282 ? -4.684 2.607 -18.875 1 90.25 282 ARG A CA 1
ATOM 2182 C C . ARG A 1 282 ? -3.824 3.564 -19.688 1 90.25 282 ARG A C 1
ATOM 2184 O O . ARG A 1 282 ? -3.863 3.545 -20.922 1 90.25 282 ARG A O 1
ATOM 2191 N N . PRO A 1 283 ? -3.012 4.398 -19.031 1 90 283 PRO A N 1
ATOM 2192 C CA . PRO A 1 283 ? -2.203 5.316 -19.844 1 90 283 PRO A CA 1
ATOM 2193 C C . PRO A 1 283 ? -1.102 4.602 -20.625 1 90 283 PRO A C 1
ATOM 2195 O O . PRO A 1 283 ? -0.592 3.57 -20.172 1 90 283 PRO A O 1
ATOM 2198 N N . PRO A 1 284 ? -0.723 5.223 -21.75 1 89.94 284 PRO A N 1
ATOM 2199 C CA . PRO A 1 284 ? 0.419 4.66 -22.484 1 89.94 284 PRO A CA 1
ATOM 2200 C C . PRO A 1 284 ? 1.699 4.652 -21.641 1 89.94 284 PRO A C 1
ATOM 2202 O O . PRO A 1 284 ? 2.062 5.672 -21.062 1 89.94 284 PRO A O 1
ATOM 2205 N N . PRO A 1 285 ? 2.322 3.471 -21.672 1 90.38 285 PRO A N 1
ATOM 2206 C CA . PRO A 1 285 ? 3.535 3.383 -20.859 1 90.38 285 PRO A CA 1
ATOM 2207 C C . PRO A 1 285 ? 4.738 4.055 -21.516 1 90.38 285 PRO A C 1
ATOM 2209 O O . PRO A 1 285 ? 4.848 4.07 -22.75 1 90.38 285 PRO A O 1
ATOM 2212 N N . ARG A 1 286 ? 5.566 4.617 -20.625 1 86.31 286 ARG A N 1
ATOM 2213 C CA . ARG A 1 286 ? 6.852 5.098 -21.125 1 86.31 286 ARG A CA 1
ATOM 2214 C C . ARG A 1 286 ? 7.695 3.949 -21.656 1 86.31 286 ARG A C 1
ATOM 2216 O O . ARG A 1 286 ? 8.375 4.094 -22.672 1 86.31 286 ARG A O 1
ATOM 2223 N N . ARG A 1 287 ? 7.645 2.822 -20.938 1 92.69 287 ARG A N 1
ATOM 2224 C CA . ARG A 1 287 ? 8.297 1.581 -21.344 1 92.69 287 ARG A CA 1
ATOM 2225 C C . ARG A 1 287 ? 7.324 0.409 -21.297 1 92.69 287 ARG A C 1
ATOM 2227 O O . ARG A 1 287 ? 6.859 0.021 -20.234 1 92.69 287 ARG A O 1
ATOM 2234 N N . PRO A 1 288 ? 7.055 -0.145 -22.438 1 96.19 288 PRO A N 1
ATOM 2235 C CA . PRO A 1 288 ? 6.133 -1.283 -22.469 1 96.19 288 PRO A CA 1
ATOM 2236 C C . PRO A 1 288 ? 6.68 -2.504 -21.734 1 96.19 288 PRO A C 1
ATOM 2238 O O . PRO A 1 288 ? 7.879 -2.793 -21.812 1 96.19 288 PRO A O 1
ATOM 2241 N N . LEU A 1 289 ? 5.836 -3.162 -21.031 1 98.12 289 LEU A N 1
ATOM 2242 C CA . LEU A 1 289 ? 6.176 -4.387 -20.312 1 98.12 289 LEU A CA 1
ATOM 2243 C C . LEU A 1 289 ? 5.828 -5.617 -21.156 1 98.12 289 LEU A C 1
ATOM 2245 O O . LEU A 1 289 ? 4.992 -5.543 -22.047 1 98.12 289 LEU A O 1
ATOM 2249 N N . ASP A 1 290 ? 6.586 -6.699 -20.922 1 98.5 290 ASP A N 1
ATOM 2250 C CA . ASP A 1 290 ? 6.199 -8.047 -21.328 1 98.5 290 ASP A CA 1
ATOM 2251 C C . ASP A 1 290 ? 5.543 -8.812 -20.188 1 98.5 290 ASP A C 1
ATOM 2253 O O . ASP A 1 290 ? 6.223 -9.227 -19.25 1 98.5 290 ASP A O 1
ATOM 2257 N N . ILE A 1 291 ? 4.203 -9.023 -20.312 1 98.88 291 ILE A N 1
ATOM 2258 C CA . ILE A 1 291 ? 3.424 -9.5 -19.172 1 98.88 291 ILE A CA 1
ATOM 2259 C C . ILE A 1 291 ? 2.834 -10.867 -19.5 1 98.88 291 ILE A C 1
ATOM 2261 O O . ILE A 1 291 ? 2.123 -11.031 -20.484 1 98.88 291 ILE A O 1
ATOM 2265 N N . TRP A 1 292 ? 3.182 -11.844 -18.719 1 98.75 292 TRP A N 1
ATOM 2266 C CA . TRP A 1 292 ? 2.576 -13.172 -18.75 1 98.75 292 TRP A CA 1
ATOM 2267 C C . TRP A 1 292 ? 1.627 -13.367 -17.562 1 98.75 292 TRP A C 1
ATOM 2269 O O . TRP A 1 292 ? 2.037 -13.266 -16.406 1 98.75 292 TRP A O 1
ATOM 2279 N N . LEU A 1 293 ? 0.362 -13.578 -17.891 1 98.75 293 LEU A N 1
ATOM 2280 C CA . LEU A 1 293 ? -0.677 -13.859 -16.906 1 98.75 293 LEU A CA 1
ATOM 2281 C C . LEU A 1 293 ? -1.167 -15.297 -17.031 1 98.75 293 LEU A C 1
ATOM 2283 O O . LEU A 1 293 ? -1.236 -15.844 -18.141 1 98.75 293 LEU A O 1
ATOM 2287 N N . ASP A 1 294 ? -1.486 -15.875 -15.914 1 98.38 294 ASP A N 1
ATOM 2288 C CA . ASP A 1 294 ? -2.232 -17.125 -15.969 1 98.38 294 ASP A CA 1
ATOM 2289 C C . ASP A 1 294 ? -3.305 -17.172 -14.883 1 98.38 294 ASP A C 1
ATOM 2291 O O . ASP A 1 294 ? -3.287 -16.375 -13.945 1 98.38 294 ASP A O 1
ATOM 2295 N N . CYS A 1 295 ? -4.32 -17.984 -15.094 1 98.25 295 CYS A N 1
ATOM 2296 C CA . CYS A 1 295 ? -5.371 -18.172 -14.102 1 98.25 295 CYS A CA 1
ATOM 2297 C C . CYS A 1 295 ? -6.133 -19.469 -14.367 1 98.25 295 CYS A C 1
ATOM 2299 O O . CYS A 1 295 ? -6.418 -19.812 -15.516 1 98.25 295 CYS A O 1
ATOM 2301 N N . GLY A 1 296 ? -6.391 -20.141 -13.32 1 97.56 296 GLY A N 1
ATOM 2302 C CA . GLY A 1 296 ? -7.176 -21.359 -13.445 1 97.56 296 GLY A CA 1
ATOM 2303 C C . GLY A 1 296 ? -8.641 -21.094 -13.75 1 97.56 296 GLY A C 1
ATOM 2304 O O . GLY A 1 296 ? -9.234 -20.156 -13.219 1 97.56 296 GLY A O 1
ATOM 2305 N N . ARG A 1 297 ? -9.203 -21.953 -14.516 1 96.25 297 ARG A N 1
ATOM 2306 C CA . ARG A 1 297 ? -10.586 -21.812 -14.961 1 96.25 297 ARG A CA 1
ATOM 2307 C C . ARG A 1 297 ? -11.555 -22.016 -13.797 1 96.25 297 ARG A C 1
ATOM 2309 O O . ARG A 1 297 ? -12.703 -21.578 -13.867 1 96.25 297 ARG A O 1
ATOM 2316 N N . PHE A 1 298 ? -11.109 -22.703 -12.742 1 95.62 298 PHE A N 1
ATOM 2317 C CA . PHE A 1 298 ? -11.969 -22.969 -11.594 1 95.62 298 PHE A CA 1
ATOM 2318 C C . PHE A 1 298 ? -11.945 -21.812 -10.617 1 95.62 298 PHE A C 1
ATOM 2320 O O . PHE A 1 298 ? -12.688 -21.797 -9.633 1 95.62 298 PHE A O 1
ATOM 2327 N N . GLU A 1 299 ? -11.133 -20.812 -10.906 1 95.38 299 GLU A N 1
ATOM 2328 C CA . GLU A 1 299 ? -10.898 -19.75 -9.938 1 95.38 299 GLU A CA 1
ATOM 2329 C C . GLU A 1 299 ? -11.867 -18.594 -10.156 1 95.38 299 GLU A C 1
ATOM 2331 O O . GLU A 1 299 ? -12.086 -18.172 -11.289 1 95.38 299 GLU A O 1
ATOM 2336 N N . GLY A 1 300 ? -12.398 -18.031 -9.016 1 93.31 300 GLY A N 1
ATOM 2337 C CA . GLY A 1 300 ? -13.18 -16.812 -9.07 1 93.31 300 GLY A CA 1
ATOM 2338 C C . GLY A 1 300 ? -12.383 -15.617 -9.547 1 93.31 300 GLY A C 1
ATOM 2339 O O . GLY A 1 300 ? -12.953 -14.594 -9.938 1 93.31 300 GLY A O 1
ATOM 2340 N N . LEU A 1 301 ? -11.07 -15.734 -9.586 1 95.19 301 LEU A N 1
ATOM 2341 C CA . LEU A 1 301 ? -10.188 -14.641 -9.961 1 95.19 301 LEU A CA 1
ATOM 2342 C C . LEU A 1 301 ? -10.078 -14.516 -11.477 1 95.19 301 LEU A C 1
ATOM 2344 O O . LEU A 1 301 ? -9.516 -13.539 -11.984 1 95.19 301 LEU A O 1
ATOM 2348 N N . LEU A 1 302 ? -10.648 -15.469 -12.227 1 96.19 302 LEU A N 1
ATOM 2349 C CA . LEU A 1 302 ? -10.477 -15.523 -13.68 1 96.19 302 LEU A CA 1
ATOM 2350 C C . LEU A 1 302 ? -11.016 -14.25 -14.336 1 96.19 302 LEU A C 1
ATOM 2352 O O . LEU A 1 302 ? -10.375 -13.695 -15.227 1 96.19 302 LEU A O 1
ATOM 2356 N N . GLU A 1 303 ? -12.156 -13.781 -13.883 1 95.5 303 GLU A N 1
ATOM 2357 C CA . GLU A 1 303 ? -12.781 -12.609 -14.5 1 95.5 303 GLU A CA 1
ATOM 2358 C C . GLU A 1 303 ? -11.875 -11.383 -14.391 1 95.5 303 GLU A C 1
ATOM 2360 O O . GLU A 1 303 ? -11.734 -10.625 -15.352 1 95.5 303 GLU A O 1
ATOM 2365 N N . GLY A 1 304 ? -11.281 -11.203 -13.234 1 96.44 304 GLY A N 1
ATOM 2366 C CA . GLY A 1 304 ? -10.359 -10.086 -13.078 1 96.44 304 GLY A CA 1
ATOM 2367 C C . GLY A 1 304 ? -9.18 -10.156 -14.023 1 96.44 304 GLY A C 1
ATOM 2368 O O . GLY A 1 304 ? -8.742 -9.125 -14.555 1 96.44 304 GLY A O 1
ATOM 2369 N N . ASN A 1 305 ? -8.656 -11.305 -14.211 1 97.94 305 ASN A N 1
ATOM 2370 C CA . ASN A 1 305 ? -7.539 -11.492 -15.141 1 97.94 305 ASN A CA 1
ATOM 2371 C C . ASN A 1 305 ? -7.969 -11.266 -16.578 1 97.94 305 ASN A C 1
ATOM 2373 O O . ASN A 1 305 ? -7.238 -10.648 -17.359 1 97.94 305 ASN A O 1
ATOM 2377 N N . ARG A 1 306 ? -9.164 -11.688 -16.938 1 97.62 306 ARG A N 1
ATOM 2378 C CA . ARG A 1 306 ? -9.711 -11.453 -18.266 1 97.62 306 ARG A CA 1
ATOM 2379 C C . ARG A 1 306 ? -9.953 -9.969 -18.516 1 97.62 306 ARG A C 1
ATOM 2381 O O . ARG A 1 306 ? -9.844 -9.492 -19.641 1 97.62 306 ARG A O 1
ATOM 2388 N N . ARG A 1 307 ? -10.266 -9.305 -17.469 1 97.56 307 ARG A N 1
ATOM 2389 C CA . ARG A 1 307 ? -10.578 -7.883 -17.594 1 97.56 307 ARG A CA 1
ATOM 2390 C C . ARG A 1 307 ? -9.305 -7.055 -17.734 1 97.56 307 ARG A C 1
ATOM 2392 O O . ARG A 1 307 ? -9.258 -6.102 -18.516 1 97.56 307 ARG A O 1
ATOM 2399 N N . ILE A 1 308 ? -8.242 -7.426 -17.016 1 98.19 308 ILE A N 1
ATOM 2400 C CA . ILE A 1 308 ? -7.066 -6.566 -16.984 1 98.19 308 ILE A CA 1
ATOM 2401 C C . ILE A 1 308 ? -6.215 -6.789 -18.234 1 98.19 308 ILE A C 1
ATOM 2403 O O . ILE A 1 308 ? -5.535 -5.875 -18.703 1 98.19 308 ILE A O 1
ATOM 2407 N N . ALA A 1 309 ? -6.27 -7.977 -18.828 1 98.31 309 ALA A N 1
ATOM 2408 C CA . ALA A 1 309 ? -5.406 -8.336 -19.953 1 98.31 309 ALA A CA 1
ATOM 2409 C C . ALA A 1 309 ? -5.625 -7.387 -21.125 1 98.31 309 ALA A C 1
ATOM 2411 O O . ALA A 1 309 ? -4.676 -6.777 -21.625 1 98.31 309 ALA A O 1
ATOM 2412 N N . PRO A 1 310 ? -6.824 -7.16 -21.562 1 98.06 310 PRO A N 1
ATOM 2413 C CA . PRO A 1 310 ? -7.008 -6.246 -22.688 1 98.06 310 PRO A CA 1
ATOM 2414 C C . PRO A 1 310 ? -6.676 -4.801 -22.344 1 98.06 310 PRO A C 1
ATOM 2416 O O . PRO A 1 310 ? -6.223 -4.039 -23.203 1 98.06 310 PRO A O 1
ATOM 2419 N N . VAL A 1 311 ? -6.895 -4.379 -21.094 1 97.31 311 VAL A N 1
ATOM 2420 C CA . VAL A 1 311 ? -6.539 -3.029 -20.672 1 97.31 311 VAL A CA 1
ATOM 2421 C C . VAL A 1 311 ? -5.039 -2.807 -20.859 1 97.31 311 VAL A C 1
ATOM 2423 O O . VAL A 1 311 ? -4.621 -1.789 -21.422 1 97.31 311 VAL A O 1
ATOM 2426 N N . LEU A 1 312 ? -4.262 -3.781 -20.453 1 98.19 312 LEU A N 1
ATOM 2427 C CA . LEU A 1 312 ? -2.809 -3.721 -20.578 1 98.19 312 LEU A CA 1
ATOM 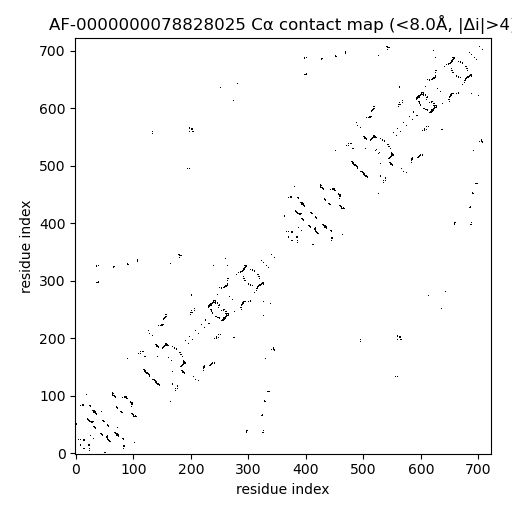2428 C C . LEU A 1 312 ? -2.389 -3.73 -22.047 1 98.19 312 LEU A C 1
ATOM 2430 O O . LEU A 1 312 ? -1.541 -2.936 -22.453 1 98.19 312 LEU A O 1
ATOM 2434 N N . SER A 1 313 ? -3.018 -4.598 -22.844 1 98 313 SER A N 1
ATOM 2435 C CA . SER A 1 313 ? -2.682 -4.711 -24.266 1 98 313 SER A CA 1
ATOM 2436 C C . SER A 1 313 ? -3.012 -3.424 -25.016 1 98 313 SER A C 1
ATOM 2438 O O . SER A 1 313 ? -2.223 -2.963 -25.844 1 98 313 SER A O 1
ATOM 2440 N N . GLU A 1 314 ? -4.102 -2.863 -24.703 1 97.44 314 GLU A N 1
ATOM 2441 C CA . GLU A 1 314 ? -4.551 -1.643 -25.375 1 97.44 314 GLU A CA 1
ATOM 2442 C C . GLU A 1 314 ? -3.615 -0.475 -25.062 1 97.44 314 GLU A C 1
ATOM 2444 O O . GLU A 1 314 ? -3.428 0.409 -25.906 1 97.44 314 GLU A O 1
ATOM 2449 N N . ALA A 1 315 ? -3.023 -0.539 -23.922 1 95.62 315 ALA A N 1
ATOM 2450 C CA . ALA A 1 315 ? -2.127 0.541 -23.516 1 95.62 315 ALA A CA 1
ATOM 2451 C C . ALA A 1 315 ? -0.769 0.41 -24.203 1 95.62 315 ALA A C 1
ATOM 2453 O O . ALA A 1 315 ? 0.028 1.352 -24.203 1 95.62 315 ALA A O 1
ATOM 2454 N N . GLY A 1 316 ? -0.441 -0.806 -24.719 1 97.31 316 GLY A N 1
ATOM 2455 C CA . GLY A 1 316 ? 0.8 -0.968 -25.453 1 97.31 316 GLY A CA 1
ATOM 2456 C C . GLY A 1 316 ? 1.72 -2.016 -24.859 1 97.31 316 GLY A C 1
ATOM 2457 O O . GLY A 1 316 ? 2.814 -2.254 -25.375 1 97.31 316 GLY A O 1
ATOM 2458 N N . HIS A 1 317 ? 1.342 -2.67 -23.797 1 97.81 317 HIS A N 1
ATOM 2459 C CA . HIS A 1 317 ? 2.119 -3.768 -23.234 1 97.81 317 HIS A CA 1
ATOM 2460 C C . HIS A 1 317 ? 1.968 -5.035 -24.062 1 97.81 317 HIS A C 1
ATOM 2462 O O . HIS A 1 317 ? 0.986 -5.188 -24.797 1 97.81 317 HIS A O 1
ATOM 2468 N N . GLN A 1 318 ? 2.992 -5.855 -24.062 1 97.81 318 GLN A N 1
ATOM 2469 C CA . GLN A 1 318 ? 2.854 -7.219 -24.578 1 97.81 318 GLN A CA 1
ATOM 2470 C C . GLN A 1 318 ? 2.242 -8.133 -23.516 1 97.81 318 GLN A C 1
ATOM 2472 O O . GLN A 1 318 ? 2.789 -8.281 -22.422 1 97.81 318 GLN A O 1
ATOM 2477 N N . VAL A 1 319 ? 1.082 -8.75 -23.875 1 98.5 319 VAL A N 1
ATOM 2478 C CA . VAL A 1 319 ? 0.356 -9.484 -22.844 1 98.5 319 VAL A CA 1
ATOM 2479 C C . VAL A 1 319 ? -0.027 -10.867 -23.375 1 98.5 319 VAL A C 1
ATOM 2481 O O . VAL A 1 319 ? -0.485 -11 -24.516 1 98.5 319 VAL A O 1
ATOM 2484 N N . GLU A 1 320 ? 0.244 -11.828 -22.656 1 98.25 320 GLU A N 1
ATOM 2485 C CA . GLU A 1 320 ? -0.301 -13.164 -22.859 1 98.25 320 GLU A CA 1
ATOM 2486 C C . GLU A 1 320 ? -1.071 -13.633 -21.625 1 98.25 320 GLU A C 1
ATOM 2488 O O . GLU A 1 320 ? -0.546 -13.609 -20.5 1 98.25 320 GLU A O 1
ATOM 2493 N N . LEU A 1 321 ? -2.309 -13.984 -21.781 1 98.56 321 LEU A N 1
ATOM 2494 C CA . LEU A 1 321 ? -3.111 -14.602 -20.719 1 98.56 321 LEU A CA 1
ATOM 2495 C C . LEU A 1 321 ? -3.35 -16.078 -21.016 1 98.56 321 LEU A C 1
ATOM 2497 O O . LEU A 1 321 ? -3.951 -16.422 -22.031 1 98.56 321 LEU A O 1
ATOM 2501 N N . ARG A 1 322 ? -2.865 -16.875 -20.172 1 97.81 322 ARG A N 1
ATOM 2502 C CA . ARG A 1 322 ? -3.051 -18.312 -20.297 1 97.81 322 ARG A CA 1
ATOM 2503 C C . ARG A 1 322 ? -4.027 -18.828 -19.234 1 97.81 322 ARG A C 1
ATOM 2505 O O . ARG A 1 322 ? -3.787 -18.688 -18.031 1 97.81 322 ARG A O 1
ATOM 2512 N N . GLU A 1 323 ? -5.102 -19.406 -19.734 1 97.38 323 GLU A N 1
ATOM 2513 C CA . GLU A 1 323 ? -6.047 -20.062 -18.844 1 97.38 323 GLU A CA 1
ATOM 2514 C C . GLU A 1 323 ? -5.809 -21.562 -18.797 1 97.38 323 GLU A C 1
ATOM 2516 O O . GLU A 1 323 ? -5.539 -22.188 -19.828 1 97.38 323 GLU A O 1
ATOM 2521 N N . TYR A 1 324 ? -5.773 -22.141 -17.703 1 95.56 324 TYR A N 1
ATOM 2522 C CA . TYR A 1 324 ? -5.59 -23.578 -17.547 1 95.56 324 TYR A CA 1
ATOM 2523 C C . TYR A 1 324 ? -6.727 -24.188 -16.75 1 95.56 324 TYR A C 1
ATOM 2525 O O . TYR A 1 324 ? -7.441 -23.484 -16.031 1 95.56 324 TYR A O 1
ATOM 2533 N N . SER A 1 325 ? -6.902 -25.5 -16.844 1 95.44 325 SER A N 1
ATOM 2534 C CA . SER A 1 325 ? -7.953 -26.203 -16.109 1 95.44 325 SER A CA 1
ATOM 2535 C C . SER A 1 325 ? -7.473 -26.641 -14.734 1 95.44 325 SER A C 1
ATOM 2537 O O . SER A 1 325 ? -7.152 -27.812 -14.523 1 95.44 325 SER A O 1
ATOM 2539 N N . GLY A 1 326 ? -7.574 -25.812 -13.828 1 94.75 326 GLY A N 1
ATOM 2540 C CA . GLY A 1 326 ? -7.125 -26.047 -12.469 1 94.75 326 GLY A CA 1
ATOM 2541 C C . GLY A 1 326 ? -7.582 -24.984 -11.492 1 94.75 326 GLY A C 1
ATOM 2542 O O . GLY A 1 326 ? -8.406 -24.141 -11.836 1 94.75 326 GLY A O 1
ATOM 2543 N N . GLY A 1 327 ? -7.164 -25.188 -10.258 1 94.5 327 GLY A N 1
ATOM 2544 C CA . GLY A 1 327 ? -7.598 -24.281 -9.203 1 94.5 327 GLY A CA 1
ATOM 2545 C C . GLY A 1 327 ? -6.504 -23.344 -8.727 1 94.5 327 GLY A C 1
ATOM 2546 O O . GLY A 1 327 ? -5.539 -23.094 -9.453 1 94.5 327 GLY A O 1
ATOM 2547 N N . HIS A 1 328 ? -6.734 -22.672 -7.617 1 93.81 328 HIS A N 1
ATOM 2548 C CA . HIS A 1 328 ? -5.891 -21.672 -6.973 1 93.81 328 HIS A CA 1
ATOM 2549 C C . HIS A 1 328 ? -4.914 -22.328 -5.996 1 93.81 328 HIS A C 1
ATOM 2551 O O . HIS A 1 328 ? -5.137 -22.312 -4.785 1 93.81 328 HIS A O 1
ATOM 2557 N N . ASN A 1 329 ? -3.812 -22.953 -6.555 1 93.56 329 ASN A N 1
ATOM 2558 C CA . ASN A 1 329 ? -2.885 -23.672 -5.691 1 93.56 329 ASN A CA 1
ATOM 2559 C C . ASN A 1 329 ? -1.481 -23.719 -6.289 1 93.56 329 ASN A C 1
ATOM 2561 O O . ASN A 1 329 ? -1.307 -23.5 -7.492 1 93.56 329 ASN A O 1
ATOM 2565 N N . TYR A 1 330 ? -0.493 -24.016 -5.488 1 93.56 330 TYR A N 1
ATOM 2566 C CA . TYR A 1 330 ? 0.912 -23.938 -5.875 1 93.56 330 TYR A CA 1
ATOM 2567 C C . TYR A 1 330 ? 1.267 -25.047 -6.863 1 93.56 330 TYR A C 1
ATOM 2569 O O . TYR A 1 330 ? 2.053 -24.828 -7.789 1 93.56 330 TYR A O 1
ATOM 2577 N N . PRO A 1 331 ? 0.687 -26.281 -6.742 1 91.25 331 PRO A N 1
ATOM 2578 C CA . PRO A 1 331 ? 0.993 -27.297 -7.754 1 91.25 331 PRO A CA 1
ATOM 2579 C C . PRO A 1 331 ? 0.562 -26.875 -9.156 1 91.25 331 PRO A C 1
ATOM 2581 O O . PRO A 1 331 ? 1.306 -27.078 -10.125 1 91.25 331 PRO A O 1
ATOM 2584 N N . ALA A 1 332 ? -0.636 -26.344 -9.234 1 92.81 332 ALA A N 1
ATOM 2585 C CA . ALA A 1 332 ? -1.097 -25.859 -10.531 1 92.81 332 ALA A CA 1
ATOM 2586 C C . ALA A 1 332 ? -0.212 -24.734 -11.039 1 92.81 332 ALA A C 1
ATOM 2588 O O . ALA A 1 332 ? 0.132 -24.672 -12.219 1 92.81 332 ALA A O 1
ATOM 2589 N N . TRP A 1 333 ? 0.169 -23.797 -10.172 1 96.06 333 TRP A N 1
ATOM 2590 C CA . TRP A 1 333 ? 1.035 -22.688 -10.539 1 96.06 333 TRP A CA 1
ATOM 2591 C C . TRP A 1 333 ? 2.4 -23.188 -11 1 96.06 333 TRP A C 1
ATOM 2593 O O . TRP A 1 333 ? 2.965 -22.656 -11.961 1 96.06 333 TRP A O 1
ATOM 2603 N N . ARG A 1 334 ? 2.928 -24.156 -10.25 1 95.12 334 ARG A N 1
ATOM 2604 C CA . ARG A 1 334 ? 4.211 -24.734 -10.648 1 95.12 334 ARG A CA 1
ATOM 2605 C C . ARG A 1 334 ? 4.152 -25.266 -12.07 1 95.12 334 ARG A C 1
ATOM 2607 O O . ARG A 1 334 ? 5.051 -25.016 -12.875 1 95.12 334 ARG A O 1
ATOM 2614 N N . GLU A 1 335 ? 3.123 -26 -12.406 1 93.69 335 GLU A N 1
ATOM 2615 C CA . GLU A 1 335 ? 2.939 -26.594 -13.727 1 93.69 335 GLU A CA 1
ATOM 2616 C C . GLU A 1 335 ? 2.869 -25.531 -14.805 1 93.69 335 GLU A C 1
ATOM 2618 O O . GLU A 1 335 ? 3.521 -25.641 -15.852 1 93.69 335 GLU A O 1
ATOM 2623 N N . ASP A 1 336 ? 2.125 -24.562 -14.516 1 96 336 ASP A N 1
ATOM 2624 C CA . ASP A 1 336 ? 1.865 -23.578 -15.555 1 96 336 ASP A CA 1
ATOM 2625 C C . ASP A 1 336 ? 3.029 -22.594 -15.688 1 96 336 ASP A C 1
ATOM 2627 O O . ASP A 1 336 ? 3.242 -22.016 -16.75 1 96 336 ASP A O 1
ATOM 2631 N N . LEU A 1 337 ? 3.762 -22.359 -14.625 1 97.94 337 LEU A N 1
ATOM 2632 C CA . LEU A 1 337 ? 4.855 -21.391 -14.586 1 97.94 337 LEU A CA 1
ATOM 2633 C C . LEU A 1 337 ? 5.91 -21.719 -15.633 1 97.94 337 LEU A C 1
ATOM 2635 O O . LEU A 1 337 ? 6.598 -20.828 -16.141 1 97.94 337 LEU A O 1
ATOM 2639 N N . VAL A 1 338 ? 6.043 -22.984 -16.062 1 97.5 338 VAL A N 1
ATOM 2640 C CA . VAL A 1 338 ? 7.004 -23.422 -17.062 1 97.5 338 VAL A CA 1
ATOM 2641 C C . VAL A 1 338 ? 6.805 -22.625 -18.359 1 97.5 338 VAL A C 1
ATOM 2643 O O . VAL A 1 338 ? 7.773 -22.141 -18.938 1 97.5 338 VAL A O 1
ATOM 2646 N N . HIS A 1 339 ? 5.578 -22.438 -18.719 1 96.69 339 HIS A N 1
ATOM 2647 C CA . HIS A 1 339 ? 5.266 -21.719 -19.953 1 96.69 339 HIS A CA 1
ATOM 2648 C C . HIS A 1 339 ? 5.719 -20.25 -19.875 1 96.69 339 HIS A C 1
ATOM 2650 O O . HIS A 1 339 ? 6.266 -19.719 -20.828 1 96.69 339 HIS A O 1
ATOM 2656 N N . GLY A 1 340 ? 5.488 -19.625 -18.734 1 98.19 340 GLY A N 1
ATOM 2657 C CA . GLY A 1 340 ? 5.895 -18.25 -18.547 1 98.19 340 GLY A CA 1
ATOM 2658 C C . GLY A 1 340 ? 7.402 -18.062 -18.562 1 98.19 340 GLY A C 1
ATOM 2659 O O . GLY A 1 340 ? 7.914 -17.109 -19.172 1 98.19 340 GLY A O 1
ATOM 2660 N N . LEU A 1 341 ? 8.094 -18.938 -17.859 1 98.38 341 LEU A N 1
ATOM 2661 C CA . LEU A 1 341 ? 9.547 -18.875 -17.797 1 98.38 341 LEU A CA 1
ATOM 2662 C C . LEU A 1 341 ? 10.156 -19.062 -19.188 1 98.38 341 LEU A C 1
ATOM 2664 O O . LEU A 1 341 ? 11.055 -18.312 -19.578 1 98.38 341 LEU A O 1
ATOM 2668 N N . GLU A 1 342 ? 9.633 -20.016 -19.953 1 97.62 342 GLU A N 1
ATOM 2669 C CA . GLU A 1 342 ? 10.133 -20.281 -21.297 1 97.62 342 GLU A CA 1
ATOM 2670 C C . GLU A 1 342 ? 9.883 -19.078 -22.219 1 97.62 342 GLU A C 1
ATOM 2672 O O . GLU A 1 342 ? 10.727 -18.734 -23.047 1 97.62 342 GLU A O 1
ATOM 2677 N N . ARG A 1 343 ? 8.75 -18.5 -22.031 1 96.69 343 ARG A N 1
ATOM 2678 C CA . ARG A 1 343 ? 8.391 -17.359 -22.859 1 96.69 343 ARG A CA 1
ATOM 2679 C C . ARG A 1 343 ? 9.297 -16.172 -22.578 1 96.69 343 ARG A C 1
ATOM 2681 O O . ARG A 1 343 ? 9.789 -15.523 -23.5 1 96.69 343 ARG A O 1
ATOM 2688 N N . HIS A 1 344 ? 9.547 -15.852 -21.312 1 98.06 344 HIS A N 1
ATOM 2689 C CA . HIS A 1 344 ? 10.234 -14.625 -20.938 1 98.06 344 HIS A CA 1
ATOM 2690 C C . HIS A 1 344 ? 11.75 -14.797 -21 1 98.06 344 HIS A C 1
ATOM 2692 O O . HIS A 1 344 ? 12.484 -13.812 -21.125 1 98.06 344 HIS A O 1
ATOM 2698 N N . PHE A 1 345 ? 12.203 -16.016 -20.906 1 97.94 345 PHE A N 1
ATOM 2699 C CA . PHE A 1 345 ? 13.641 -16.25 -20.891 1 97.94 345 PHE A CA 1
ATOM 2700 C C . PHE A 1 345 ? 14.008 -17.359 -21.875 1 97.94 345 PHE A C 1
ATOM 2702 O O . PHE A 1 345 ? 14.609 -18.359 -21.484 1 97.94 345 PHE A O 1
ATOM 2709 N N . PRO A 1 346 ? 13.758 -17.125 -23.109 1 96 346 PRO A N 1
ATOM 2710 C CA . PRO A 1 346 ? 14.094 -18.156 -24.094 1 96 346 PRO A CA 1
ATOM 2711 C C . PRO A 1 346 ? 15.594 -18.438 -24.172 1 96 346 PRO A C 1
ATOM 2713 O O . PRO A 1 346 ? 16.406 -17.547 -23.891 1 96 346 PRO A O 1
ATOM 2716 N N . PRO A 1 347 ? 15.891 -19.641 -24.531 1 93.12 347 PRO A N 1
ATOM 2717 C CA . PRO A 1 347 ? 17.312 -19.953 -24.703 1 93.12 347 PRO A CA 1
ATOM 2718 C C . PRO A 1 347 ? 17.953 -19.188 -25.859 1 93.12 347 PRO A C 1
ATOM 2720 O O . PRO A 1 347 ? 17.25 -18.75 -26.766 1 93.12 347 PRO A O 1
ATOM 2723 N N . PRO A 1 348 ? 19.234 -18.859 -25.688 1 84.25 348 PRO A N 1
ATOM 2724 C CA . PRO A 1 348 ? 19.906 -18.203 -26.797 1 84.25 348 PRO A CA 1
ATOM 2725 C C . PRO A 1 348 ? 19.828 -19.016 -28.094 1 84.25 348 PRO A C 1
ATOM 2727 O O . PRO A 1 348 ? 19.734 -20.25 -28.047 1 84.25 348 PRO A O 1
ATOM 2730 N N . PRO A 1 349 ? 19.594 -18.297 -29.234 1 78.88 349 PRO A N 1
ATOM 2731 C CA . PRO A 1 349 ? 19.578 -19.031 -30.5 1 78.88 349 PRO A CA 1
ATOM 2732 C C . PRO A 1 349 ? 20.797 -19.938 -30.688 1 78.88 349 PRO A C 1
ATOM 2734 O O . PRO A 1 349 ? 21.891 -19.609 -30.203 1 78.88 349 PRO A O 1
ATOM 2737 N N . ALA A 1 350 ? 20.625 -21.172 -31 1 63.28 350 ALA A N 1
ATOM 2738 C CA . ALA A 1 350 ? 21.719 -22.094 -31.281 1 63.28 350 ALA A CA 1
ATOM 2739 C C . ALA A 1 350 ? 22.703 -21.484 -32.281 1 63.28 350 ALA A C 1
ATOM 2741 O O . ALA A 1 350 ? 22.312 -20.844 -33.25 1 63.28 350 ALA A O 1
ATOM 2742 N N . LYS A 1 351 ? 23.906 -21.203 -31.875 1 56.31 351 LYS A N 1
ATOM 2743 C CA . LYS A 1 351 ? 24.922 -20.797 -32.844 1 56.31 351 LYS A CA 1
ATOM 2744 C C . LYS A 1 351 ? 24.953 -21.75 -34.031 1 56.31 351 LYS A C 1
ATOM 2746 O O . LYS A 1 351 ? 24.969 -22.969 -33.875 1 56.31 351 LYS A O 1
ATOM 2751 N N . ARG A 1 352 ? 24.312 -21.219 -35.188 1 44.78 352 ARG A N 1
ATOM 2752 C CA . ARG A 1 352 ? 24.516 -21.938 -36.438 1 44.78 352 ARG A CA 1
ATOM 2753 C C . ARG A 1 352 ? 25.938 -22.453 -36.562 1 44.78 352 ARG A C 1
ATOM 2755 O O . ARG A 1 352 ? 26.906 -21.703 -36.375 1 44.78 352 ARG A O 1
ATOM 2762 N N . ARG A 1 353 ? 26.125 -23.656 -36.188 1 43.34 353 ARG A N 1
ATOM 2763 C CA . ARG A 1 353 ? 27.391 -24.266 -36.562 1 43.34 353 ARG A CA 1
ATOM 2764 C C . ARG A 1 353 ? 27.812 -23.844 -37.969 1 43.34 353 ARG A C 1
ATOM 2766 O O . ARG A 1 353 ? 27.094 -24.078 -38.938 1 43.34 353 ARG A O 1
ATOM 2773 N N . GLU A 1 354 ? 28.422 -22.688 -38.031 1 42.44 354 GLU A N 1
ATOM 2774 C CA . GLU A 1 354 ? 29.094 -22.453 -39.312 1 42.44 354 GLU A CA 1
ATOM 2775 C C . GLU A 1 354 ? 29.781 -23.719 -39.812 1 42.44 354 GLU A C 1
ATOM 2777 O O . GLU A 1 354 ? 30.547 -24.359 -39.094 1 42.44 354 GLU A O 1
ATOM 2782 N N . SER A 1 355 ? 29.047 -24.516 -40.5 1 39.34 355 SER A N 1
ATOM 2783 C CA . SER A 1 355 ? 29.656 -25.562 -41.312 1 39.34 355 SER A CA 1
ATOM 2784 C C . SER A 1 355 ? 31 -25.094 -41.875 1 39.34 355 SER A C 1
ATOM 2786 O O . SER A 1 355 ? 31.062 -24.125 -42.625 1 39.34 355 SER A O 1
ATOM 2788 N N . LEU A 1 356 ? 32.094 -25.141 -41.125 1 41.91 356 LEU A N 1
ATOM 2789 C CA . LEU A 1 356 ? 33.406 -25.031 -41.719 1 41.91 356 LEU A CA 1
ATOM 2790 C C . LEU A 1 356 ? 33.531 -25.938 -42.938 1 41.91 356 LEU A C 1
ATOM 2792 O O . LEU A 1 356 ? 33.594 -27.156 -42.812 1 41.91 356 LEU A O 1
ATOM 2796 N N . ARG A 1 357 ? 32.812 -25.656 -44.094 1 43.44 357 ARG A N 1
ATOM 2797 C CA . ARG A 1 357 ? 33.219 -26.25 -45.344 1 43.44 357 ARG A CA 1
ATOM 2798 C C . ARG A 1 357 ? 34.719 -26.062 -45.594 1 43.44 357 ARG A C 1
ATOM 2800 O O . ARG A 1 357 ? 35.188 -24.922 -45.719 1 43.44 357 ARG A O 1
ATOM 2807 N N . PHE A 1 358 ? 35.531 -26.969 -45.094 1 40.41 358 PHE A N 1
ATOM 2808 C CA . PHE A 1 358 ? 36.938 -27.188 -45.469 1 40.41 358 PHE A CA 1
ATOM 2809 C C . PHE A 1 358 ? 37.062 -27.156 -47 1 40.41 358 PHE A C 1
ATOM 2811 O O . PHE A 1 358 ? 36.5 -27.984 -47.688 1 40.41 358 PHE A O 1
ATOM 2818 N N . SER A 1 359 ? 37.094 -25.984 -47.656 1 38.47 359 SER A N 1
ATOM 2819 C CA . SER A 1 359 ? 37.594 -25.875 -49.031 1 38.47 359 SER A CA 1
ATOM 2820 C C . SER A 1 359 ? 38.969 -26.547 -49.156 1 38.47 359 SER A C 1
ATOM 2822 O O . SER A 1 359 ? 39.938 -26.156 -48.5 1 38.47 359 SER A O 1
ATOM 2824 N N . GLY A 1 360 ? 39 -27.859 -49.156 1 32.97 360 GLY A N 1
ATOM 2825 C CA . GLY A 1 360 ? 40.094 -28.688 -49.656 1 32.97 360 GLY A CA 1
ATOM 2826 C C . GLY A 1 360 ? 40.656 -28.203 -51 1 32.97 360 GLY A C 1
ATOM 2827 O O . GLY A 1 360 ? 40 -28.281 -52.031 1 32.97 360 GLY A O 1
ATOM 2828 N N . ARG A 1 361 ? 41.219 -26.938 -51.031 1 27.92 361 ARG A N 1
ATOM 2829 C CA . ARG A 1 361 ? 42.344 -26.875 -52 1 27.92 361 ARG A CA 1
ATOM 2830 C C . ARG A 1 361 ? 43.594 -27.547 -51.406 1 27.92 361 ARG A C 1
ATOM 2832 O O . ARG A 1 361 ? 43.844 -27.453 -50.219 1 27.92 361 ARG A O 1
ATOM 2839 N N . MET B 1 1 ? 23.906 44.406 19.594 1 82.56 1 MET B N 1
ATOM 2840 C CA . MET B 1 1 ? 23.438 44.531 20.984 1 82.56 1 MET B CA 1
ATOM 2841 C C . MET B 1 1 ? 24.484 44 21.953 1 82.56 1 MET B C 1
ATOM 2843 O O . MET B 1 1 ? 25.109 42.969 21.703 1 82.56 1 MET B O 1
ATOM 2847 N N . ASP B 1 2 ? 24.859 44.781 22.859 1 91.81 2 ASP B N 1
ATOM 2848 C CA . ASP B 1 2 ? 25.891 44.344 23.781 1 91.81 2 ASP B CA 1
ATOM 2849 C C . ASP B 1 2 ? 25.375 43.219 24.688 1 91.81 2 ASP B C 1
ATOM 2851 O O . ASP B 1 2 ? 24.172 43.062 24.859 1 91.81 2 ASP B O 1
ATOM 2855 N N . ALA B 1 3 ? 26.312 42.5 25.297 1 94.75 3 ALA B N 1
ATOM 2856 C CA . ALA B 1 3 ? 26 41.281 26.062 1 94.75 3 ALA B CA 1
ATOM 2857 C C . ALA B 1 3 ? 25.125 41.594 27.266 1 94.75 3 ALA B C 1
ATOM 2859 O O . ALA B 1 3 ? 24.219 40.844 27.594 1 94.75 3 ALA B O 1
ATOM 2860 N N . LYS B 1 4 ? 25.406 42.688 27.859 1 94.56 4 LYS B N 1
ATOM 2861 C CA . LYS B 1 4 ? 24.625 43.062 29.047 1 94.56 4 LYS B CA 1
ATOM 2862 C C . LYS B 1 4 ? 23.172 43.344 28.688 1 94.56 4 LYS B C 1
ATOM 2864 O O . LYS B 1 4 ? 22.266 42.906 29.359 1 94.56 4 LYS B O 1
ATOM 2869 N N . THR B 1 5 ? 23.047 44.125 27.656 1 96.06 5 THR B N 1
ATOM 2870 C CA . THR B 1 5 ? 21.703 44.438 27.172 1 96.06 5 THR B CA 1
ATOM 2871 C C . THR B 1 5 ? 20.984 43.188 26.703 1 96.06 5 THR B C 1
ATOM 2873 O O . THR B 1 5 ? 19.797 43 27 1 96.06 5 THR B O 1
ATOM 2876 N N . LEU B 1 6 ? 21.656 42.344 26.016 1 96.19 6 LEU B N 1
ATOM 2877 C CA . LEU B 1 6 ? 21.094 41.094 25.531 1 96.19 6 LEU B CA 1
ATOM 2878 C C . LEU B 1 6 ? 20.594 40.219 26.688 1 96.19 6 LEU B C 1
ATOM 2880 O O . LEU B 1 6 ? 19.469 39.719 26.641 1 96.19 6 LEU B O 1
ATOM 2884 N N . GLU B 1 7 ? 21.438 40.062 27.672 1 95.75 7 GLU B N 1
ATOM 2885 C CA . GLU B 1 7 ? 21.062 39.25 28.828 1 95.75 7 GLU B CA 1
ATOM 2886 C C . GLU B 1 7 ? 19.859 39.844 29.547 1 95.75 7 GLU B C 1
ATOM 2888 O O . GLU B 1 7 ? 18.953 39.094 29.953 1 95.75 7 GLU B O 1
ATOM 2893 N N . ALA B 1 8 ? 19.828 41.156 29.734 1 96.25 8 ALA B N 1
ATOM 2894 C CA . ALA B 1 8 ? 18.719 41.812 30.406 1 96.25 8 ALA B CA 1
ATOM 2895 C C . ALA B 1 8 ? 17.422 41.625 29.641 1 96.25 8 ALA B C 1
ATOM 2897 O O . ALA B 1 8 ? 16.375 41.344 30.25 1 96.25 8 ALA B O 1
ATOM 2898 N N . ARG B 1 9 ? 17.453 41.719 28.391 1 96.06 9 ARG B N 1
ATOM 2899 C CA . ARG B 1 9 ? 16.266 41.531 27.562 1 96.06 9 ARG B CA 1
ATOM 2900 C C . ARG B 1 9 ? 15.805 40.094 27.609 1 96.06 9 ARG B C 1
ATOM 2902 O O . ARG B 1 9 ? 14.602 39.812 27.672 1 96.06 9 ARG B O 1
ATOM 2909 N N . ALA B 1 10 ? 16.688 39.188 27.531 1 96.62 10 ALA B N 1
ATOM 2910 C CA . ALA B 1 10 ? 16.344 37.75 27.578 1 96.62 10 ALA B CA 1
ATOM 2911 C C . ALA B 1 10 ? 15.641 37.406 28.891 1 96.62 10 ALA B C 1
ATOM 2913 O O . ALA B 1 10 ? 14.695 36.625 28.891 1 96.62 10 ALA B O 1
ATOM 2914 N N . ARG B 1 11 ? 16.109 37.969 29.984 1 94.88 11 ARG B N 1
ATOM 2915 C CA . ARG B 1 11 ? 15.516 37.719 31.281 1 94.88 11 ARG B CA 1
ATOM 2916 C C . ARG B 1 11 ? 14.125 38.344 31.375 1 94.88 11 ARG B C 1
ATOM 2918 O O . ARG B 1 11 ? 13.227 37.781 32 1 94.88 11 ARG B O 1
ATOM 2925 N N . ALA B 1 12 ? 13.961 39.469 30.734 1 95 12 ALA B N 1
ATOM 2926 C CA . ALA B 1 12 ? 12.711 40.219 30.828 1 95 12 ALA B CA 1
ATOM 2927 C C . ALA B 1 12 ? 11.664 39.688 29.859 1 95 12 ALA B C 1
ATOM 2929 O O . ALA B 1 12 ? 10.492 39.531 30.203 1 95 12 ALA B O 1
ATOM 2930 N N . GLU B 1 13 ? 12.07 39.469 28.625 1 93.56 13 GLU B N 1
ATOM 2931 C CA . GLU B 1 13 ? 11.148 39.156 27.547 1 93.56 13 GLU B CA 1
ATOM 2932 C C . GLU B 1 13 ? 11.141 37.656 27.25 1 93.56 13 GLU B C 1
ATOM 2934 O O . GLU B 1 13 ? 10.242 37.156 26.562 1 93.56 13 GLU B O 1
ATOM 2939 N N . GLY B 1 14 ? 12.125 37 27.781 1 94.75 14 GLY B N 1
ATOM 2940 C CA . GLY B 1 14 ? 12.336 35.594 27.391 1 94.75 14 GLY B CA 1
ATOM 2941 C C . GLY B 1 14 ? 13.188 35.438 26.156 1 94.75 14 GLY B C 1
ATOM 2942 O O . GLY B 1 14 ? 13.617 36.438 25.547 1 94.75 14 GLY B O 1
ATOM 2943 N N . THR B 1 15 ? 13.586 34.25 25.812 1 94.94 15 THR B N 1
ATOM 2944 C CA . THR B 1 15 ? 14.328 33.938 24.609 1 94.94 15 THR B CA 1
ATOM 2945 C C . THR B 1 15 ? 13.438 33.219 23.594 1 94.94 15 THR B C 1
ATOM 2947 O O . THR B 1 15 ? 12.508 32.5 23.969 1 94.94 15 THR B O 1
ATOM 2950 N N . PRO B 1 16 ? 13.711 33.406 22.312 1 97.12 16 PRO B N 1
ATOM 2951 C CA . PRO B 1 16 ? 14.727 34.312 21.75 1 97.12 16 PRO B CA 1
ATOM 2952 C C . PRO B 1 16 ? 14.359 35.781 21.859 1 97.12 16 PRO B C 1
ATOM 2954 O O . PRO B 1 16 ? 13.172 36.125 21.906 1 97.12 16 PRO B O 1
ATOM 2957 N N . VAL B 1 17 ? 15.383 36.594 22.016 1 97.12 17 VAL B N 1
ATOM 2958 C CA . VAL B 1 17 ? 15.195 38.031 21.891 1 97.12 17 VAL B CA 1
ATOM 2959 C C . VAL B 1 17 ? 15.023 38.406 20.422 1 97.12 17 VAL B C 1
ATOM 2961 O O . VAL B 1 17 ? 15.898 38.125 19.594 1 97.12 17 VAL B O 1
ATOM 2964 N N . ILE B 1 18 ? 13.875 39.062 20.109 1 96.25 18 ILE B N 1
ATOM 2965 C CA . ILE B 1 18 ? 13.523 39.25 18.719 1 96.25 18 ILE B CA 1
ATOM 2966 C C . ILE B 1 18 ? 13.719 40.719 18.328 1 96.25 18 ILE B C 1
ATOM 2968 O O . ILE B 1 18 ? 13.297 41.625 19.062 1 96.25 18 ILE B O 1
ATOM 2972 N N . GLU B 1 19 ? 14.469 40.969 17.297 1 91.88 19 GLU B N 1
ATOM 2973 C CA . GLU B 1 19 ? 14.625 42.25 16.641 1 91.88 19 GLU B CA 1
ATOM 2974 C C . GLU B 1 19 ? 14.305 42.188 15.156 1 91.88 19 GLU B C 1
ATOM 2976 O O . GLU B 1 19 ? 15.156 41.781 14.352 1 91.88 19 GLU B O 1
ATOM 2981 N N . SER B 1 20 ? 13.117 42.719 14.742 1 89.38 20 SER B N 1
ATOM 2982 C CA . SER B 1 20 ? 12.672 42.688 13.359 1 89.38 20 SER B CA 1
ATOM 2983 C C . SER B 1 20 ? 12.695 41.281 12.781 1 89.38 20 SER B C 1
ATOM 2985 O O . SER B 1 20 ? 11.836 40.469 13.109 1 89.38 20 SER B O 1
ATOM 2987 N N . ASP B 1 21 ? 13.812 40.938 12.008 1 93 21 ASP B N 1
ATOM 2988 C CA . ASP B 1 21 ? 13.844 39.656 11.328 1 93 21 ASP B CA 1
ATOM 2989 C C . ASP B 1 21 ? 14.859 38.719 11.961 1 93 21 ASP B C 1
ATOM 2991 O O . ASP B 1 21 ? 15.195 37.688 11.391 1 93 21 ASP B O 1
ATOM 2995 N N . THR B 1 22 ? 15.344 39.125 13.156 1 96 22 THR B N 1
ATOM 2996 C CA . THR B 1 22 ? 16.344 38.281 13.805 1 96 22 THR B CA 1
ATOM 2997 C C . THR B 1 22 ? 15.828 37.781 15.148 1 96 22 THR B C 1
ATOM 2999 O O . THR B 1 22 ? 15.133 38.5 15.867 1 96 22 THR B O 1
ATOM 3002 N N . ALA B 1 23 ? 16.094 36.562 15.422 1 97.38 23 ALA B N 1
ATOM 3003 C CA . ALA B 1 23 ? 15.859 35.938 16.719 1 97.38 23 ALA B CA 1
ATOM 3004 C C . ALA B 1 23 ? 17.172 35.5 17.375 1 97.38 23 ALA B C 1
ATOM 3006 O O . ALA B 1 23 ? 17.906 34.688 16.812 1 97.38 23 ALA B O 1
ATOM 3007 N N . THR B 1 24 ? 17.453 36.094 18.5 1 97.75 24 THR B N 1
ATOM 3008 C CA . THR B 1 24 ? 18.672 35.75 19.219 1 97.75 24 THR B CA 1
ATOM 3009 C C . THR B 1 24 ? 18.375 34.875 20.422 1 97.75 24 THR B C 1
ATOM 3011 O O . THR B 1 24 ? 17.75 35.312 21.391 1 97.75 24 THR B O 1
ATOM 3014 N N . PHE B 1 25 ? 18.859 33.625 20.328 1 97.62 25 PHE B N 1
ATOM 3015 C CA . PHE B 1 25 ? 18.734 32.688 21.438 1 97.62 25 PHE B CA 1
ATOM 3016 C C . PHE B 1 25 ? 19.828 32.906 22.469 1 97.62 25 PHE B C 1
ATOM 3018 O O . PHE B 1 25 ? 21 33.125 22.109 1 97.62 25 PHE B O 1
ATOM 3025 N N . VAL B 1 26 ? 19.359 32.875 23.75 1 96.94 26 VAL B N 1
ATOM 3026 C CA . VAL B 1 26 ? 20.297 33.219 24.812 1 96.94 26 VAL B CA 1
ATOM 3027 C C . VAL B 1 26 ? 20.312 32.094 25.859 1 96.94 26 VAL B C 1
ATOM 3029 O O . VAL B 1 26 ? 19.266 31.578 26.234 1 96.94 26 VAL B O 1
ATOM 3032 N N . TRP B 1 27 ? 21.5 31.703 26.25 1 95.38 27 TRP B N 1
ATOM 3033 C CA . TRP B 1 27 ? 21.703 30.703 27.281 1 95.38 27 TRP B CA 1
ATOM 3034 C C . TRP B 1 27 ? 22.688 31.203 28.344 1 95.38 27 TRP B C 1
ATOM 3036 O O . TRP B 1 27 ? 23.812 31.609 28.016 1 95.38 27 TRP B O 1
ATOM 3046 N N . ARG B 1 28 ? 22.25 31.141 29.531 1 93.06 28 ARG B N 1
ATOM 3047 C CA . ARG B 1 28 ? 23.125 31.469 30.656 1 93.06 28 ARG B CA 1
ATOM 3048 C C . ARG B 1 28 ? 23.516 30.203 31.438 1 93.06 28 ARG B C 1
ATOM 3050 O O . ARG B 1 28 ? 22.656 29.516 31.984 1 93.06 28 ARG B O 1
ATOM 3057 N N . GLY B 1 29 ? 24.766 29.922 31.516 1 90.69 29 GLY B N 1
ATOM 3058 C CA . GLY B 1 29 ? 25.234 28.734 32.219 1 90.69 29 GLY B CA 1
ATOM 3059 C C . GLY B 1 29 ? 26.469 28.125 31.578 1 90.69 29 GLY B C 1
ATOM 3060 O O . GLY B 1 29 ? 27.25 28.812 30.922 1 90.69 29 GLY B O 1
ATOM 3061 N N . ARG B 1 30 ? 26.688 26.844 31.906 1 88.81 30 ARG B N 1
ATOM 3062 C CA . ARG B 1 30 ? 27.797 26.094 31.328 1 88.81 30 ARG B CA 1
ATOM 3063 C C . ARG B 1 30 ? 27.531 25.75 29.859 1 88.81 30 ARG B C 1
ATOM 3065 O O . ARG B 1 30 ? 26.391 25.438 29.484 1 88.81 30 ARG B O 1
ATOM 3072 N N . GLY B 1 31 ? 28.5 26 29.062 1 84.94 31 GLY B N 1
ATOM 3073 C CA . GLY B 1 31 ? 28.422 25.625 27.672 1 84.94 31 GLY B CA 1
ATOM 3074 C C . GLY B 1 31 ? 29.531 24.703 27.219 1 84.94 31 GLY B C 1
ATOM 3075 O O . GLY B 1 31 ? 30.281 24.172 28.047 1 84.94 31 GLY B O 1
ATOM 3076 N N . PRO B 1 32 ? 29.5 24.469 25.953 1 89.56 32 PRO B N 1
ATOM 3077 C CA . PRO B 1 32 ? 28.719 25.047 24.859 1 89.56 32 PRO B CA 1
ATOM 3078 C C . PRO B 1 32 ? 27.344 24.422 24.734 1 89.56 32 PRO B C 1
ATOM 3080 O O . PRO B 1 32 ? 27.125 23.297 25.188 1 89.56 32 PRO B O 1
ATOM 3083 N N . ILE B 1 33 ? 26.359 25.203 24.281 1 94.44 33 ILE B N 1
ATOM 3084 C CA . ILE B 1 33 ? 25 24.766 23.969 1 94.44 33 ILE B CA 1
ATOM 3085 C C . ILE B 1 33 ? 24.766 24.859 22.453 1 94.44 33 ILE B C 1
ATOM 3087 O O . ILE B 1 33 ? 25.375 25.703 21.781 1 94.44 33 ILE B O 1
ATOM 3091 N N . CYS B 1 34 ? 23.969 23.938 21.969 1 96.62 34 CYS B N 1
ATOM 3092 C CA . CYS B 1 34 ? 23.641 23.953 20.547 1 96.62 34 CYS B CA 1
ATOM 3093 C C . CYS B 1 34 ? 22.141 24.094 20.328 1 96.62 34 CYS B C 1
ATOM 3095 O O . CYS B 1 34 ? 21.344 23.797 21.219 1 96.62 34 CYS B O 1
ATOM 3097 N N . LEU B 1 35 ? 21.844 24.641 19.156 1 96.31 35 LEU B N 1
ATOM 3098 C CA . LEU B 1 35 ? 20.469 24.938 18.766 1 96.31 35 LEU B CA 1
ATOM 3099 C C . LEU B 1 35 ? 20.047 24.047 17.594 1 96.31 35 LEU B C 1
ATOM 3101 O O . LEU B 1 35 ? 20.797 23.891 16.641 1 96.31 35 LEU B O 1
ATOM 3105 N N . GLN B 1 36 ? 18.891 23.391 17.688 1 94.88 36 GLN B N 1
ATOM 3106 C CA . GLN B 1 36 ? 18.219 22.688 16.594 1 94.88 36 GLN B CA 1
ATOM 3107 C C . GLN B 1 36 ? 16.734 23.047 16.516 1 94.88 36 GLN B C 1
ATOM 3109 O O . GLN B 1 36 ? 16.125 23.359 17.547 1 94.88 36 GLN B O 1
ATOM 3114 N N . GLY B 1 37 ? 16.234 23.047 15.258 1 95.19 37 GLY B N 1
ATOM 3115 C CA . GLY B 1 37 ? 14.82 23.422 15.211 1 95.19 37 GLY B CA 1
ATOM 3116 C C . GLY B 1 37 ? 14.227 23.312 13.82 1 95.19 37 GLY B C 1
ATOM 3117 O O . GLY B 1 37 ? 14.82 22.688 12.93 1 95.19 37 GLY B O 1
ATOM 3118 N N . ASP B 1 38 ? 13.008 23.922 13.695 1 95.75 38 ASP B N 1
ATOM 3119 C CA . ASP B 1 38 ? 12.266 23.891 12.438 1 95.75 38 ASP B CA 1
ATOM 3120 C C . ASP B 1 38 ? 13.102 24.5 11.305 1 95.75 38 ASP B C 1
ATOM 3122 O O . ASP B 1 38 ? 13.055 24.016 10.172 1 95.75 38 ASP B O 1
ATOM 3126 N N . PHE B 1 39 ? 13.922 25.5 11.641 1 95.06 39 PHE B N 1
ATOM 3127 C CA . PHE B 1 39 ? 14.68 26.266 10.656 1 95.06 39 PHE B CA 1
ATOM 3128 C C . PHE B 1 39 ? 15.711 25.375 9.961 1 95.06 39 PHE B C 1
ATOM 3130 O O . PHE B 1 39 ? 16.266 25.75 8.922 1 95.06 39 PHE B O 1
ATOM 3137 N N . GLN B 1 40 ? 15.953 24.203 10.484 1 94.75 40 GLN B N 1
ATOM 3138 C CA . GLN B 1 40 ? 16.828 23.219 9.859 1 94.75 40 GLN B CA 1
ATOM 3139 C C . GLN B 1 40 ? 16.047 21.969 9.469 1 94.75 40 GLN B C 1
ATOM 3141 O O . GLN B 1 40 ? 16.641 20.938 9.125 1 94.75 40 GLN B O 1
ATOM 3146 N N . ASP B 1 41 ? 14.719 22.047 9.617 1 94.31 41 ASP B N 1
ATOM 3147 C CA . ASP B 1 41 ? 13.875 20.875 9.43 1 94.31 41 ASP B CA 1
ATOM 3148 C C . ASP B 1 41 ? 14.344 19.719 10.305 1 94.31 41 ASP B C 1
ATOM 3150 O O . ASP B 1 41 ? 14.258 18.547 9.906 1 94.31 41 ASP B O 1
ATOM 3154 N N . TRP B 1 42 ? 15.07 20.094 11.438 1 92.38 42 TRP B N 1
ATOM 3155 C CA . TRP B 1 42 ? 15.594 19.188 12.445 1 92.38 42 TRP B CA 1
ATOM 3156 C C . TRP B 1 42 ? 16.609 18.219 11.836 1 92.38 42 TRP B C 1
ATOM 3158 O O . TRP B 1 42 ? 16.672 17.047 12.227 1 92.38 42 TRP B O 1
ATOM 3168 N N . ARG B 1 43 ? 17.188 18.625 10.828 1 91 43 ARG B N 1
ATOM 3169 C CA . ARG B 1 43 ? 18.203 17.844 10.148 1 91 43 ARG B CA 1
ATOM 3170 C C . ARG B 1 43 ? 19.578 18.5 10.258 1 91 43 ARG B C 1
ATOM 3172 O O . ARG B 1 43 ? 19.672 19.688 10.586 1 91 43 ARG B O 1
ATOM 3179 N N . GLY B 1 44 ? 20.609 17.656 10.055 1 90.62 44 GLY B N 1
ATOM 3180 C CA . GLY B 1 44 ? 21.969 18.188 10.055 1 90.62 44 GLY B CA 1
ATOM 3181 C C . GLY B 1 44 ? 22.516 18.406 11.453 1 90.62 44 GLY B C 1
ATOM 3182 O O . GLY B 1 44 ? 21.938 17.922 12.438 1 90.62 44 GLY B O 1
ATOM 3183 N N . LYS B 1 45 ? 23.641 19.078 11.508 1 92.75 45 LYS B N 1
ATOM 3184 C CA . LYS B 1 45 ? 24.312 19.328 12.781 1 92.75 45 LYS B CA 1
ATOM 3185 C C . LYS B 1 45 ? 23.656 20.484 13.523 1 92.75 45 LYS B C 1
ATOM 3187 O O . LYS B 1 45 ? 23.344 21.516 12.922 1 92.75 45 LYS B O 1
ATOM 3192 N N . PRO B 1 46 ? 23.422 20.281 14.797 1 95.19 46 PRO B N 1
ATOM 3193 C CA . PRO B 1 46 ? 22.922 21.406 15.578 1 95.19 46 PRO B CA 1
ATOM 3194 C C . PRO B 1 46 ? 23.828 22.625 15.508 1 95.19 46 PRO B C 1
ATOM 3196 O O . PRO B 1 46 ? 25.047 22.484 15.328 1 95.19 46 PRO B O 1
ATOM 3199 N N . LEU B 1 47 ? 23.219 23.828 15.641 1 96.56 47 LEU B N 1
ATOM 3200 C CA . LEU B 1 47 ? 23.938 25.078 15.539 1 96.56 47 LEU B CA 1
ATOM 3201 C C . LEU B 1 47 ? 24.578 25.453 16.875 1 96.56 47 LEU B C 1
ATOM 3203 O O . LEU B 1 47 ? 23.875 25.641 17.875 1 96.56 47 LEU B O 1
ATOM 3207 N N . PRO B 1 48 ? 25.859 25.641 16.906 1 96.62 48 PRO B N 1
ATOM 3208 C CA . PRO B 1 48 ? 26.516 25.984 18.172 1 96.62 48 PRO B CA 1
ATOM 3209 C C . PRO B 1 48 ? 26.281 27.438 18.578 1 96.62 48 PRO B C 1
ATOM 3211 O O . PRO B 1 48 ? 26.25 28.328 17.719 1 96.62 48 PRO B O 1
ATOM 3214 N N . PHE B 1 49 ? 26.125 27.578 19.922 1 97.12 49 PHE B N 1
ATOM 3215 C CA . PHE B 1 49 ? 26.109 28.922 20.453 1 97.12 49 PHE B CA 1
ATOM 3216 C C . PHE B 1 49 ? 27.531 29.484 20.547 1 97.12 49 PHE B C 1
ATOM 3218 O O . PHE B 1 49 ? 28.5 28.734 20.609 1 97.12 49 PHE B O 1
ATOM 3225 N N . LYS B 1 50 ? 27.578 30.797 20.453 1 96.25 50 LYS B N 1
ATOM 3226 C CA . LYS B 1 50 ? 28.828 31.5 20.703 1 96.25 50 LYS B CA 1
ATOM 3227 C C . LYS B 1 50 ? 28.828 32.156 22.078 1 96.25 50 LYS B C 1
ATOM 3229 O O . LYS B 1 50 ? 27.812 32.719 22.5 1 96.25 50 LYS B O 1
ATOM 3234 N N . ARG B 1 51 ? 30 32.062 22.719 1 96.12 51 ARG B N 1
ATOM 3235 C CA . ARG B 1 51 ? 30.125 32.75 23.984 1 96.12 51 ARG B CA 1
ATOM 3236 C C . ARG B 1 51 ? 30.234 34.25 23.781 1 96.12 51 ARG B C 1
ATOM 3238 O O . ARG B 1 51 ? 31.125 34.719 23.062 1 96.12 51 ARG B O 1
ATOM 3245 N N . VAL B 1 52 ? 29.328 35 24.391 1 96.44 52 VAL B N 1
ATOM 3246 C CA . VAL B 1 52 ? 29.328 36.438 24.156 1 96.44 52 VAL B CA 1
ATOM 3247 C C . VAL B 1 52 ? 29.766 37.188 25.406 1 96.44 52 VAL B C 1
ATOM 3249 O O . VAL B 1 52 ? 30.109 38.375 25.359 1 96.44 52 VAL B O 1
ATOM 3252 N N . ALA B 1 53 ? 29.781 36.562 26.578 1 95.75 53 ALA B N 1
ATOM 3253 C CA . ALA B 1 53 ? 30.266 37 27.891 1 95.75 53 ALA B CA 1
ATOM 3254 C C . ALA B 1 53 ? 30.484 35.812 28.828 1 95.75 53 ALA B C 1
ATOM 3256 O O . ALA B 1 53 ? 30.125 34.688 28.516 1 95.75 53 ALA B O 1
ATOM 3257 N N . PRO B 1 54 ? 31.25 36.094 29.875 1 93.94 54 PRO B N 1
ATOM 3258 C CA . PRO B 1 54 ? 31.438 34.969 30.797 1 93.94 54 PRO B CA 1
ATOM 3259 C C . PRO B 1 54 ? 30.109 34.344 31.25 1 93.94 54 PRO B C 1
ATOM 3261 O O . PRO B 1 54 ? 29.297 35.031 31.875 1 93.94 54 PRO B O 1
ATOM 3264 N N . GLY B 1 55 ? 29.922 33.094 30.875 1 93.88 55 GLY B N 1
ATOM 3265 C CA . GLY B 1 55 ? 28.75 32.344 31.266 1 93.88 55 GLY B CA 1
ATOM 3266 C C . GLY B 1 55 ? 27.531 32.625 30.406 1 93.88 55 GLY B C 1
ATOM 3267 O O . GLY B 1 55 ? 26.422 32.188 30.719 1 93.88 55 GLY B O 1
ATOM 3268 N N . LEU B 1 56 ? 27.672 33.469 29.422 1 96.06 56 LEU B N 1
ATOM 3269 C CA . LEU B 1 56 ? 26.562 33.844 28.547 1 96.06 56 LEU B CA 1
ATOM 3270 C C . LEU B 1 56 ? 26.828 33.438 27.109 1 96.06 56 LEU B C 1
ATOM 3272 O O . LEU B 1 56 ? 27.891 33.75 26.547 1 96.06 56 LEU B O 1
ATOM 3276 N N . TRP B 1 57 ? 25.922 32.688 26.594 1 96.81 57 TRP B N 1
ATOM 3277 C CA . TRP B 1 57 ? 26.016 32.156 25.219 1 96.81 57 TRP B CA 1
ATOM 3278 C C . TRP B 1 57 ? 24.844 32.656 24.375 1 96.81 57 TRP B C 1
ATOM 3280 O O . TRP B 1 57 ? 23.734 32.875 24.891 1 96.81 57 TRP B O 1
ATOM 3290 N N . ALA B 1 58 ? 25.094 32.844 23.078 1 97.25 58 ALA B N 1
ATOM 3291 C CA . ALA B 1 58 ? 24.016 33.312 22.219 1 97.25 58 ALA B CA 1
ATOM 3292 C C . ALA B 1 58 ? 24.141 32.781 20.812 1 97.25 58 ALA B C 1
ATOM 3294 O O . ALA B 1 58 ? 25.25 32.438 20.375 1 97.25 58 ALA B O 1
ATOM 3295 N N . ARG B 1 59 ? 23.062 32.594 20.109 1 97.31 59 ARG B N 1
ATOM 3296 C CA . ARG B 1 59 ? 22.953 32.25 18.703 1 97.31 59 ARG B CA 1
ATOM 3297 C C . ARG B 1 59 ? 21.859 33.062 18.016 1 97.31 59 ARG B C 1
ATOM 3299 O O . ARG B 1 59 ? 20.719 33.094 18.5 1 97.31 59 ARG B O 1
ATOM 3306 N N . THR B 1 60 ? 22.234 33.75 16.984 1 97.06 60 THR B N 1
ATOM 3307 C CA . THR B 1 60 ? 21.266 34.562 16.266 1 97.06 60 THR B CA 1
ATOM 3308 C C . THR B 1 60 ? 20.906 33.938 14.922 1 97.06 60 THR B C 1
ATOM 3310 O O . THR B 1 60 ? 21.781 33.406 14.219 1 97.06 60 THR B O 1
ATOM 3313 N N . LEU B 1 61 ? 19.625 33.906 14.656 1 97.56 61 LEU B N 1
ATOM 3314 C CA . LEU B 1 61 ? 19.125 33.469 13.367 1 97.56 61 LEU B CA 1
ATOM 3315 C C . LEU B 1 61 ? 18.297 34.531 12.695 1 97.56 61 LEU B C 1
ATOM 3317 O O . LEU B 1 61 ? 17.609 35.312 13.367 1 97.56 61 LEU B O 1
ATOM 3321 N N . THR B 1 62 ? 18.422 34.688 11.344 1 97.06 62 THR B N 1
ATOM 3322 C CA . THR B 1 62 ? 17.484 35.438 10.547 1 97.06 62 THR B CA 1
ATOM 3323 C C . THR B 1 62 ? 16.312 34.594 10.086 1 97.06 62 THR B C 1
ATOM 3325 O O . THR B 1 62 ? 16.516 33.531 9.484 1 97.06 62 THR B O 1
ATOM 3328 N N . LEU B 1 63 ? 15.055 34.969 10.438 1 97 63 LEU B N 1
ATOM 3329 C CA . LEU B 1 63 ? 13.844 34.188 10.148 1 97 63 LEU B CA 1
ATOM 3330 C C . LEU B 1 63 ? 12.781 35.062 9.5 1 97 63 LEU B C 1
ATOM 3332 O O . LEU B 1 63 ? 12.789 36.281 9.68 1 97 63 LEU B O 1
ATOM 3336 N N . PRO B 1 64 ? 11.875 34.406 8.711 1 95.12 64 PRO B N 1
ATOM 3337 C CA . PRO B 1 64 ? 10.734 35.188 8.227 1 95.12 64 PRO B CA 1
ATOM 3338 C C . PRO B 1 64 ? 9.961 35.875 9.352 1 95.12 64 PRO B C 1
ATOM 3340 O O . PRO B 1 64 ? 9.773 35.281 10.422 1 95.12 64 PRO B O 1
ATOM 3343 N N . ALA B 1 65 ? 9.445 37.062 9.078 1 95.19 65 ALA B N 1
ATOM 3344 C CA . ALA B 1 65 ? 8.797 37.875 10.102 1 95.19 65 ALA B CA 1
ATOM 3345 C C . ALA B 1 65 ? 7.496 37.25 10.578 1 95.19 65 ALA B C 1
ATOM 3347 O O . ALA B 1 65 ? 7.004 37.562 11.664 1 95.19 65 ALA B O 1
ATOM 3348 N N . ASP B 1 66 ? 6.945 36.344 9.82 1 94.31 66 ASP B N 1
ATOM 3349 C CA . ASP B 1 66 ? 5.668 35.719 10.164 1 94.31 66 ASP B CA 1
ATOM 3350 C C . ASP B 1 66 ? 5.859 34.281 10.594 1 94.31 66 ASP B C 1
ATOM 3352 O O . ASP B 1 66 ? 4.91 33.5 10.578 1 94.31 66 ASP B O 1
ATOM 3356 N N . ALA B 1 67 ? 7.031 33.938 11.055 1 96.38 67 ALA B N 1
ATOM 3357 C CA . ALA B 1 67 ? 7.359 32.531 11.297 1 96.38 67 ALA B CA 1
ATOM 3358 C C . ALA B 1 67 ? 6.859 32.062 12.664 1 96.38 67 ALA B C 1
ATOM 3360 O O . ALA B 1 67 ? 6.922 32.812 13.641 1 96.38 67 ALA B O 1
ATOM 3361 N N . TYR B 1 68 ? 6.289 30.922 12.773 1 94.75 68 TYR B N 1
ATOM 3362 C CA . TYR B 1 68 ? 6.219 30.109 13.977 1 94.75 68 TYR B CA 1
ATOM 3363 C C . TYR B 1 68 ? 7.324 29.062 13.992 1 94.75 68 TYR B C 1
ATOM 3365 O O . TYR B 1 68 ? 7.484 28.312 13.031 1 94.75 68 TYR B O 1
ATOM 3373 N N . VAL B 1 69 ? 8.039 28.984 15.125 1 95.38 69 VAL B N 1
ATOM 3374 C CA . VAL B 1 69 ? 9.227 28.141 15.117 1 95.38 69 VAL B CA 1
ATOM 3375 C C . VAL B 1 69 ? 9.273 27.297 16.391 1 95.38 69 VAL B C 1
ATOM 3377 O O . VAL B 1 69 ? 9 27.812 17.484 1 95.38 69 VAL B O 1
ATOM 3380 N N . GLU B 1 70 ? 9.531 26.016 16.188 1 95.06 70 GLU B N 1
ATOM 3381 C CA . GLU B 1 70 ? 9.891 25.141 17.312 1 95.06 70 GLU B CA 1
ATOM 3382 C C . GLU B 1 70 ? 11.391 24.844 17.297 1 95.06 70 GLU B C 1
ATOM 3384 O O . GLU B 1 70 ? 12 24.719 16.234 1 95.06 70 GLU B O 1
ATOM 3389 N N . TYR B 1 71 ? 11.938 24.766 18.562 1 95.5 71 TYR B N 1
ATOM 3390 C CA . TYR B 1 71 ? 13.367 24.516 18.672 1 95.5 71 TYR B CA 1
ATOM 3391 C C . TYR B 1 71 ? 13.688 23.75 19.953 1 95.5 71 TYR B C 1
ATOM 3393 O O . TYR B 1 71 ? 12.836 23.609 20.828 1 95.5 71 TYR B O 1
ATOM 3401 N N . ALA B 1 72 ? 14.883 23.172 19.953 1 94.31 72 ALA B N 1
ATOM 3402 C CA . ALA B 1 72 ? 15.438 22.484 21.125 1 94.31 72 ALA B CA 1
ATOM 3403 C C . ALA B 1 72 ? 16.891 22.891 21.344 1 94.31 72 ALA B C 1
ATOM 3405 O O . ALA B 1 72 ? 17.578 23.281 20.406 1 94.31 72 ALA B O 1
ATOM 3406 N N . LEU B 1 73 ? 17.25 22.828 22.625 1 94.31 73 LEU B N 1
ATOM 3407 C CA . LEU B 1 73 ? 18.641 23.047 23 1 94.31 73 LEU B CA 1
ATOM 3408 C C . LEU B 1 73 ? 19.312 21.75 23.406 1 94.31 73 LEU B C 1
ATOM 3410 O O . LEU B 1 73 ? 18.688 20.875 24.016 1 94.31 73 LEU B O 1
ATOM 3414 N N . GLU B 1 74 ? 20.516 21.656 23 1 93.5 74 GLU B N 1
ATOM 3415 C CA . GLU B 1 74 ? 21.297 20.484 23.359 1 93.5 74 GLU B CA 1
ATOM 3416 C C . GLU B 1 74 ? 22.594 20.875 24.047 1 93.5 74 GLU B C 1
ATOM 3418 O O . GLU B 1 74 ? 23.25 21.844 23.672 1 93.5 74 GLU B O 1
ATOM 3423 N N . ASP B 1 75 ? 23 20.016 25.062 1 91.62 75 ASP B N 1
ATOM 3424 C CA . ASP B 1 75 ? 24.266 20.234 25.734 1 91.62 75 ASP B CA 1
ATOM 3425 C C . ASP B 1 75 ? 25.406 19.562 24.969 1 91.62 75 ASP B C 1
ATOM 3427 O O . ASP B 1 75 ? 25.203 19 23.891 1 91.62 75 ASP B O 1
ATOM 3431 N N . PRO B 1 76 ? 26.625 19.719 25.5 1 85.44 76 PRO B N 1
ATOM 3432 C CA . PRO B 1 76 ? 27.781 19.172 24.766 1 85.44 76 PRO B CA 1
ATOM 3433 C C . PRO B 1 76 ? 27.719 17.656 24.609 1 85.44 76 PRO B C 1
ATOM 3435 O O . PRO B 1 76 ? 28.422 17.094 23.75 1 85.44 76 PRO B O 1
ATOM 3438 N N . ARG B 1 77 ? 26.938 16.984 25.406 1 88 77 ARG B N 1
ATOM 3439 C CA . ARG B 1 77 ? 26.812 15.523 25.344 1 88 77 ARG B CA 1
ATOM 3440 C C . ARG B 1 77 ? 25.688 15.117 24.391 1 88 77 ARG B C 1
ATOM 3442 O O . ARG B 1 77 ? 25.406 13.93 24.219 1 88 77 ARG B O 1
ATOM 3449 N N . GLY B 1 78 ? 24.969 16.172 23.891 1 86.94 78 GLY B N 1
ATOM 3450 C CA . GLY B 1 78 ? 23.906 15.891 22.938 1 86.94 78 GLY B CA 1
ATOM 3451 C C . GLY B 1 78 ? 22.562 15.68 23.609 1 86.94 78 GLY B C 1
ATOM 3452 O O . GLY B 1 78 ? 21.594 15.258 22.953 1 86.94 78 GLY B O 1
ATOM 3453 N N . GLN B 1 79 ? 22.562 15.898 24.828 1 88.94 79 GLN B N 1
ATOM 3454 C CA . GLN B 1 79 ? 21.312 15.742 25.547 1 88.94 79 GLN B CA 1
ATOM 3455 C C . GLN B 1 79 ? 20.469 17.016 25.484 1 88.94 79 GLN B C 1
ATOM 3457 O O . GLN B 1 79 ? 20.984 18.125 25.656 1 88.94 79 GLN B O 1
ATOM 3462 N N . ARG B 1 80 ? 19.234 16.781 25.266 1 90.31 80 ARG B N 1
ATOM 3463 C CA . ARG B 1 80 ? 18.328 17.922 25.234 1 90.31 80 ARG B CA 1
ATOM 3464 C C . ARG B 1 80 ? 18.188 18.578 26.609 1 90.31 80 ARG B C 1
ATOM 3466 O O . ARG B 1 80 ? 18.141 17.875 27.625 1 90.31 80 ARG B O 1
ATOM 3473 N N . VAL B 1 81 ? 18.188 19.875 26.594 1 90.12 81 VAL B N 1
ATOM 3474 C CA . VAL B 1 81 ? 18.016 20.641 27.828 1 90.12 81 VAL B CA 1
ATOM 3475 C C . VAL B 1 81 ? 16.891 21.656 27.672 1 90.12 81 VAL B C 1
ATOM 3477 O O . VAL B 1 81 ? 16.734 22.234 26.594 1 90.12 81 VAL B O 1
ATOM 3480 N N . GLU B 1 82 ? 16.203 21.875 28.719 1 91.06 82 GLU B N 1
ATOM 3481 C CA . GLU B 1 82 ? 15.125 22.859 28.703 1 91.06 82 GLU B CA 1
ATOM 3482 C C . GLU B 1 82 ? 15.688 24.281 28.656 1 91.06 82 GLU B C 1
ATOM 3484 O O . GLU B 1 82 ? 16.688 24.578 29.312 1 91.06 82 GLU B O 1
ATOM 3489 N N . ASP B 1 83 ? 15.062 25.094 27.875 1 93.25 83 ASP B N 1
ATOM 3490 C CA . ASP B 1 83 ? 15.375 26.531 27.891 1 93.25 83 ASP B CA 1
ATOM 3491 C C . ASP B 1 83 ? 14.648 27.234 29.031 1 93.25 83 ASP B C 1
ATOM 3493 O O . ASP B 1 83 ? 13.43 27.422 28.984 1 93.25 83 ASP B O 1
ATOM 3497 N N . PRO B 1 84 ? 15.383 27.609 30.031 1 91.94 84 PRO B N 1
ATOM 3498 C CA . PRO B 1 84 ? 14.727 28.219 31.172 1 91.94 84 PRO B CA 1
ATOM 3499 C C . PRO B 1 84 ? 14.117 29.594 30.844 1 91.94 84 PRO B C 1
ATOM 3501 O O . PRO B 1 84 ? 13.289 30.094 31.609 1 91.94 84 PRO B O 1
ATOM 3504 N N . LEU B 1 85 ? 14.492 30.172 29.75 1 94.44 85 LEU B N 1
ATOM 3505 C CA . LEU B 1 85 ? 14.047 31.531 29.438 1 94.44 85 LEU B CA 1
ATOM 3506 C C . LEU B 1 85 ? 12.906 31.5 28.422 1 94.44 85 LEU B C 1
ATOM 3508 O O . LEU B 1 85 ? 12.453 32.531 27.953 1 94.44 85 LEU B O 1
ATOM 3512 N N . ASN B 1 86 ? 12.477 30.344 27.984 1 94.81 86 ASN B N 1
ATOM 3513 C CA . ASN B 1 86 ? 11.312 30.188 27.125 1 94.81 86 ASN B CA 1
ATOM 3514 C C . ASN B 1 86 ? 10.242 29.328 27.797 1 94.81 86 ASN B C 1
ATOM 3516 O O . ASN B 1 86 ? 10.414 28.125 27.953 1 94.81 86 ASN B O 1
ATOM 3520 N N . ARG B 1 87 ? 9.125 29.875 28.109 1 89.88 87 ARG B N 1
ATOM 3521 C CA . ARG B 1 87 ? 8.078 29.234 28.891 1 89.88 87 ARG B CA 1
ATOM 3522 C C . ARG B 1 87 ? 7.02 28.609 27.984 1 89.88 87 ARG B C 1
ATOM 3524 O O . ARG B 1 87 ? 5.895 28.359 28.406 1 89.88 87 ARG B O 1
ATOM 3531 N N . HIS B 1 88 ? 7.293 28.453 26.703 1 90.69 88 HIS B N 1
ATOM 3532 C CA . HIS B 1 88 ? 6.336 27.906 25.75 1 90.69 88 HIS B CA 1
ATOM 3533 C C . HIS B 1 88 ? 6.785 26.547 25.25 1 90.69 88 HIS B C 1
ATOM 3535 O O . HIS B 1 88 ? 7.176 26.406 24.078 1 90.69 88 HIS B O 1
ATOM 3541 N N . PRO B 1 89 ? 6.629 25.578 26.094 1 87.44 89 PRO B N 1
ATOM 3542 C CA . PRO B 1 89 ? 6.934 24.219 25.625 1 87.44 89 PRO B CA 1
ATOM 3543 C C . PRO B 1 89 ? 5.93 23.719 24.594 1 87.44 89 PRO B C 1
ATOM 3545 O O . PRO B 1 89 ? 4.777 24.156 24.578 1 87.44 89 PRO B O 1
ATOM 3548 N N . SER B 1 90 ? 6.371 22.969 23.688 1 87.12 90 SER B N 1
ATOM 3549 C CA . SER B 1 90 ? 5.523 22.375 22.656 1 87.12 90 SER B CA 1
ATOM 3550 C C . SER B 1 90 ? 5.727 20.859 22.562 1 87.12 90 SER B C 1
ATOM 3552 O O . SER B 1 90 ? 6.863 20.391 22.5 1 87.12 90 SER B O 1
ATOM 3554 N N . ASP B 1 91 ? 4.578 20.109 22.656 1 81.06 91 ASP B N 1
ATOM 3555 C CA . ASP B 1 91 ? 4.574 18.688 22.359 1 81.06 91 ASP B CA 1
ATOM 3556 C C . ASP B 1 91 ? 3.926 18.391 21.016 1 81.06 91 ASP B C 1
ATOM 3558 O O . ASP B 1 91 ? 2.697 18.344 20.906 1 81.06 91 ASP B O 1
ATOM 3562 N N . ASN B 1 92 ? 4.859 18.188 20.031 1 77.19 92 ASN B N 1
ATOM 3563 C CA . ASN B 1 92 ? 4.312 18.062 18.688 1 77.19 92 ASN B CA 1
ATOM 3564 C C . ASN B 1 92 ? 4.285 16.609 18.234 1 77.19 92 ASN B C 1
ATOM 3566 O O . ASN B 1 92 ? 3.98 16.312 17.078 1 77.19 92 ASN B O 1
ATOM 3570 N N . GLY B 1 93 ? 4.605 15.773 19.062 1 70.25 93 GLY B N 1
ATOM 3571 C CA . GLY B 1 93 ? 4.523 14.352 18.766 1 70.25 93 GLY B CA 1
ATOM 3572 C C . GLY B 1 93 ? 5.766 13.805 18.078 1 70.25 93 GLY B C 1
ATOM 3573 O O . GLY B 1 93 ? 5.863 12.609 17.828 1 70.25 93 GLY B O 1
ATOM 3574 N N . PHE B 1 94 ? 6.586 14.805 17.688 1 70.56 94 PHE B N 1
ATOM 3575 C CA . PHE B 1 94 ? 7.801 14.391 17 1 70.56 94 PHE B CA 1
ATOM 3576 C C . PHE B 1 94 ? 9.016 14.523 17.906 1 70.56 94 PHE B C 1
ATOM 3578 O O . PHE B 1 94 ? 9.516 15.633 18.125 1 70.56 94 PHE B O 1
ATOM 3585 N N . GLY B 1 95 ? 9.266 13.625 18.75 1 67.81 95 GLY B N 1
ATOM 3586 C CA . GLY B 1 95 ? 10.453 13.68 19.578 1 67.81 95 GLY B CA 1
ATOM 3587 C C . GLY B 1 95 ? 10.172 14.195 20.984 1 67.81 95 GLY B C 1
ATOM 3588 O O . GLY B 1 95 ? 9.078 14.008 21.516 1 67.81 95 GLY B O 1
ATOM 3589 N N . GLY B 1 96 ? 11.148 14.773 21.656 1 73.81 96 GLY B N 1
ATOM 3590 C CA . GLY B 1 96 ? 11.016 15.297 23 1 73.81 96 GLY B CA 1
ATOM 3591 C C . GLY B 1 96 ? 10.336 16.656 23.047 1 73.81 96 GLY B C 1
ATOM 3592 O O . GLY B 1 96 ? 9.805 17.125 22.047 1 73.81 96 GLY B O 1
ATOM 3593 N N . ILE B 1 97 ? 10.117 17.156 24.156 1 78.88 97 ILE B N 1
ATOM 3594 C CA . ILE B 1 97 ? 9.477 18.453 24.375 1 78.88 97 ILE B CA 1
ATOM 3595 C C . ILE B 1 97 ? 10.336 19.562 23.766 1 78.88 97 ILE B C 1
ATOM 3597 O O . ILE B 1 97 ? 11.523 19.672 24.078 1 78.88 97 ILE B O 1
ATOM 3601 N N . ASN B 1 98 ? 9.75 20.219 22.828 1 90.88 98 ASN B N 1
ATOM 3602 C CA . ASN B 1 98 ? 10.359 21.391 22.203 1 90.88 98 ASN B CA 1
ATOM 3603 C C . ASN B 1 98 ? 9.867 22.688 22.828 1 90.88 98 ASN B C 1
ATOM 3605 O O . ASN B 1 98 ? 8.969 22.672 23.672 1 90.88 98 ASN B O 1
ATOM 3609 N N . HIS B 1 99 ? 10.609 23.781 22.562 1 93.94 99 HIS B N 1
ATOM 3610 C CA . HIS B 1 99 ? 10.133 25.141 22.812 1 93.94 99 HIS B CA 1
ATOM 3611 C C . HIS B 1 99 ? 9.656 25.797 21.531 1 93.94 99 HIS B C 1
ATOM 3613 O O . HIS B 1 99 ? 10.023 25.375 20.438 1 93.94 99 HIS B O 1
ATOM 3619 N N . SER B 1 100 ? 8.773 26.75 21.719 1 94.56 100 SER B N 1
ATOM 3620 C CA . SER B 1 100 ? 8.266 27.406 20.531 1 94.56 100 SER B CA 1
ATOM 3621 C C . SER B 1 100 ? 8.219 28.922 20.719 1 94.56 100 SER B C 1
ATOM 3623 O O . SER B 1 100 ? 8.328 29.422 21.844 1 94.56 100 SER B O 1
ATOM 3625 N N . PHE B 1 101 ? 8.203 29.656 19.625 1 94.19 101 PHE B N 1
ATOM 3626 C CA . PHE B 1 101 ? 8.023 31.109 19.625 1 94.19 101 PHE B CA 1
ATOM 3627 C C . PHE B 1 101 ? 7.469 31.594 18.281 1 94.19 101 PHE B C 1
ATOM 3629 O O . PHE B 1 101 ? 7.445 30.844 17.312 1 94.19 101 PHE B O 1
ATOM 3636 N N . HIS B 1 102 ? 6.91 32.781 18.297 1 94.25 102 HIS B N 1
ATOM 3637 C CA . HIS B 1 102 ? 6.402 33.469 17.109 1 94.25 102 HIS B CA 1
ATOM 3638 C C . HIS B 1 102 ? 7.246 34.688 16.781 1 94.25 102 HIS B C 1
ATOM 3640 O O . HIS B 1 102 ? 7.66 35.438 17.672 1 94.25 102 HIS B O 1
ATOM 3646 N N . MET B 1 103 ? 7.547 34.844 15.516 1 95.5 103 MET B N 1
ATOM 3647 C CA . MET B 1 103 ? 8.117 36.094 15.039 1 95.5 103 MET B CA 1
ATOM 3648 C C . MET B 1 103 ? 7.074 37.219 15.047 1 95.5 103 MET B C 1
ATOM 3650 O O . MET B 1 103 ? 5.875 36.938 15.156 1 95.5 103 MET B O 1
ATOM 3654 N N . PRO B 1 104 ? 7.516 38.406 14.938 1 93.12 104 PRO B N 1
ATOM 3655 C CA . PRO B 1 104 ? 6.652 39.562 15.281 1 93.12 104 PRO B CA 1
ATOM 3656 C C . PRO B 1 104 ? 5.422 39.656 14.375 1 93.12 104 PRO B C 1
ATOM 3658 O O . PRO B 1 104 ? 4.379 40.156 14.797 1 93.12 104 PRO B O 1
ATOM 3661 N N . GLN B 1 105 ? 5.453 39.25 13.172 1 92.19 105 GLN B N 1
ATOM 3662 C CA . GLN B 1 105 ? 4.34 39.406 12.242 1 92.19 105 GLN B CA 1
ATOM 3663 C C . GLN B 1 105 ? 3.568 38.094 12.086 1 92.19 105 GLN B C 1
ATOM 3665 O O . GLN B 1 105 ? 2.758 37.938 11.172 1 92.19 105 GLN B O 1
ATOM 3670 N N . ALA B 1 106 ? 3.926 37.156 13.008 1 89.88 106 ALA B N 1
ATOM 3671 C CA . ALA B 1 106 ? 3.158 35.938 13 1 89.88 106 ALA B CA 1
ATOM 3672 C C . ALA B 1 106 ? 1.716 36.156 13.438 1 89.88 106 ALA B C 1
ATOM 3674 O O . ALA B 1 106 ? 1.471 36.812 14.453 1 89.88 106 ALA B O 1
ATOM 3675 N N . ARG B 1 107 ? 0.805 35.844 12.594 1 84.31 107 ARG B N 1
ATOM 3676 C CA . ARG B 1 107 ? -0.613 35.969 12.914 1 84.31 107 ARG B CA 1
ATOM 3677 C C . ARG B 1 107 ? -1.272 34.594 13.039 1 84.31 107 ARG B C 1
ATOM 3679 O O . ARG B 1 107 ? -0.97 33.688 12.266 1 84.31 107 ARG B O 1
ATOM 3686 N N . SER B 1 108 ? -2.049 34.531 14.094 1 87.38 108 SER B N 1
ATOM 3687 C CA . SER B 1 108 ? -2.777 33.281 14.273 1 87.38 108 SER B CA 1
ATOM 3688 C C . SER B 1 108 ? -4.105 33.312 13.523 1 87.38 108 SER B C 1
ATOM 3690 O O . SER B 1 108 ? -4.812 34.312 13.523 1 87.38 108 SER B O 1
ATOM 3692 N N . SER B 1 109 ? -4.344 32.219 12.812 1 86.62 109 SER B N 1
ATOM 3693 C CA . SER B 1 109 ? -5.625 32.062 12.133 1 86.62 109 SER B CA 1
ATOM 3694 C C . SER B 1 109 ? -6.648 31.375 13.039 1 86.62 109 SER B C 1
ATOM 3696 O O . SER B 1 109 ? -7.824 31.266 12.688 1 86.62 109 SER B O 1
ATOM 3698 N N . LEU B 1 110 ? -6.219 30.969 14.18 1 89.06 110 LEU B N 1
ATOM 3699 C CA . LEU B 1 110 ? -7.082 30.234 15.094 1 89.06 110 LEU B CA 1
ATOM 3700 C C . LEU B 1 110 ? -8.188 31.141 15.641 1 89.06 110 LEU B C 1
ATOM 3702 O O . LEU B 1 110 ? -7.965 32.312 15.891 1 89.06 110 LEU B O 1
ATOM 3706 N N . PRO B 1 111 ? -9.312 30.531 15.734 1 84.69 111 PRO B N 1
ATOM 3707 C CA . PRO B 1 111 ? -10.375 31.312 16.375 1 84.69 111 PRO B CA 1
ATOM 3708 C C . PRO B 1 111 ? -10.109 31.547 17.859 1 84.69 111 PRO B C 1
ATOM 3710 O O . PRO B 1 111 ? -9.312 30.828 18.484 1 84.69 111 PRO B O 1
ATOM 3713 N N . ALA B 1 112 ? -10.656 32.656 18.25 1 79.56 112 ALA B N 1
ATOM 3714 C CA . ALA B 1 112 ? -10.492 32.969 19.672 1 79.56 112 ALA B CA 1
ATOM 3715 C C . ALA B 1 112 ? -11.086 31.859 20.547 1 79.56 112 ALA B C 1
ATOM 3717 O O . ALA B 1 112 ? -11.188 30.703 20.125 1 79.56 112 ALA B O 1
ATOM 3718 N N . ARG B 1 113 ? -11.789 32.031 21.469 1 83.12 113 ARG B N 1
ATOM 3719 C CA . ARG B 1 113 ? -12.43 31.094 22.375 1 83.12 113 ARG B CA 1
ATOM 3720 C C . ARG B 1 113 ? -13.828 30.734 21.891 1 83.12 113 ARG B C 1
ATOM 3722 O O . ARG B 1 113 ? -14.492 31.531 21.234 1 83.12 113 ARG B O 1
ATOM 3729 N N . HIS B 1 114 ? -14.07 29.453 22.031 1 88.31 114 HIS B N 1
ATOM 3730 C CA . HIS B 1 114 ? -15.422 29.031 21.719 1 88.31 114 HIS B CA 1
ATOM 3731 C C . HIS B 1 114 ? -16.453 29.938 22.375 1 88.31 114 HIS B C 1
ATOM 3733 O O . HIS B 1 114 ? -16.406 30.172 23.578 1 88.31 114 HIS B O 1
ATOM 3739 N N . PRO B 1 115 ? -17.375 30.469 21.562 1 86.88 115 PRO B N 1
ATOM 3740 C CA . PRO B 1 115 ? -18.359 31.375 22.141 1 86.88 115 PRO B CA 1
ATOM 3741 C C . PRO B 1 115 ? -19.172 30.734 23.266 1 86.88 115 PRO B C 1
ATOM 3743 O O . PRO B 1 115 ? -19.531 29.562 23.172 1 86.88 115 PRO B O 1
ATOM 3746 N N . ARG B 1 116 ? -19.391 31.531 24.25 1 87.75 116 ARG B N 1
ATOM 3747 C CA . ARG B 1 116 ? -20.156 31.047 25.391 1 87.75 116 ARG B CA 1
ATOM 3748 C C . ARG B 1 116 ? -21.562 30.641 24.969 1 87.75 116 ARG B C 1
ATOM 3750 O O . ARG B 1 116 ? -22.234 31.359 24.234 1 87.75 116 ARG B O 1
ATOM 3757 N N . GLY B 1 117 ? -22.016 29.484 25.359 1 89.88 117 GLY B N 1
ATOM 3758 C CA . GLY B 1 117 ? -23.375 29.031 25.125 1 89.88 117 GLY B CA 1
ATOM 3759 C C . GLY B 1 117 ? -23.531 28.328 23.797 1 89.88 117 GLY B C 1
ATOM 3760 O O . GLY B 1 117 ? -24.594 27.75 23.516 1 89.88 117 GLY B O 1
ATOM 3761 N N . ALA B 1 118 ? -22.578 28.5 22.922 1 92 118 ALA B N 1
ATOM 3762 C CA . ALA B 1 118 ? -22.703 27.828 21.641 1 92 118 ALA B CA 1
ATOM 3763 C C . ALA B 1 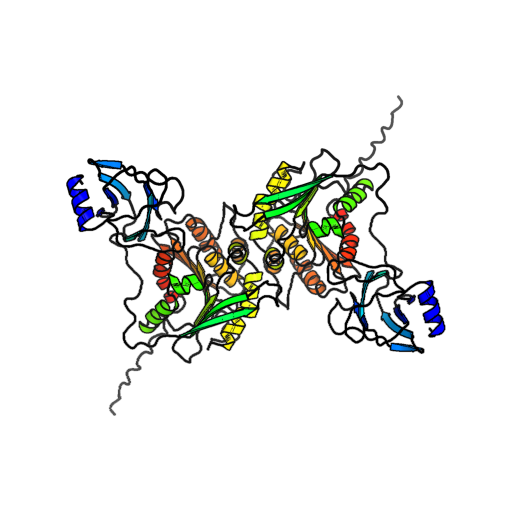118 ? -22.656 26.312 21.797 1 92 118 ALA B C 1
ATOM 3765 O O . ALA B 1 118 ? -21.891 25.781 22.609 1 92 118 ALA B O 1
ATOM 3766 N N . PRO B 1 119 ? -23.516 25.625 21.047 1 94.06 119 PRO B N 1
ATOM 3767 C CA . PRO B 1 119 ? -23.547 24.172 21.172 1 94.06 119 PRO B CA 1
ATOM 3768 C C . PRO B 1 119 ? -22.266 23.5 20.703 1 94.06 119 PRO B C 1
ATOM 3770 O O . PRO B 1 119 ? -21.547 24.062 19.875 1 94.06 119 PRO B O 1
ATOM 3773 N N . ARG B 1 120 ? -21.938 22.391 21.312 1 96.12 120 ARG B N 1
ATOM 3774 C CA . ARG B 1 120 ? -20.781 21.578 20.953 1 96.12 120 ARG B CA 1
ATOM 3775 C C . ARG B 1 120 ? -21.219 20.203 20.438 1 96.12 120 ARG B C 1
ATOM 3777 O O . ARG B 1 120 ? -22.25 19.688 20.828 1 96.12 120 ARG B O 1
ATOM 3784 N N . GLY B 1 121 ? -20.391 19.703 19.484 1 97.88 121 GLY B N 1
ATOM 3785 C CA . GLY B 1 121 ? -20.641 18.359 19 1 97.88 121 GLY B CA 1
ATOM 3786 C C . GLY B 1 121 ? -20.219 17.281 19.984 1 97.88 121 GLY B C 1
ATOM 3787 O O . GLY B 1 121 ? -19.812 17.594 21.109 1 97.88 121 GLY B O 1
ATOM 3788 N N . ARG B 1 122 ? -20.469 16.047 19.609 1 98.06 122 ARG B N 1
ATOM 3789 C CA . ARG B 1 122 ? -20.172 14.898 20.453 1 98.06 122 ARG B CA 1
ATOM 3790 C C . ARG B 1 122 ? -19.188 13.945 19.766 1 98.06 122 ARG B C 1
ATOM 3792 O O . ARG B 1 122 ? -19.344 13.648 18.594 1 98.06 122 ARG B O 1
ATOM 3799 N N . VAL B 1 123 ? -18.188 13.516 20.562 1 98.62 123 VAL B N 1
ATOM 3800 C CA . VAL B 1 123 ? -17.234 12.539 20.078 1 98.62 123 VAL B CA 1
ATOM 3801 C C . VAL B 1 123 ? -17.516 11.172 20.688 1 98.62 123 VAL B C 1
ATOM 3803 O O . VAL B 1 123 ? -17.703 11.055 21.891 1 98.62 123 VAL B O 1
ATOM 3806 N N . THR B 1 124 ? -17.641 10.141 19.875 1 98.75 124 THR B N 1
ATOM 3807 C CA . THR B 1 124 ? -17.812 8.766 20.328 1 98.75 124 THR B CA 1
ATOM 3808 C C . THR B 1 124 ? -16.672 7.883 19.844 1 98.75 124 THR B C 1
ATOM 3810 O O . THR B 1 124 ? -16.094 8.125 18.781 1 98.75 124 THR B O 1
ATOM 3813 N N . ARG B 1 125 ? -16.359 6.934 20.672 1 98.19 125 ARG B N 1
ATOM 3814 C CA . ARG B 1 125 ? -15.273 6 20.359 1 98.19 125 ARG B CA 1
ATOM 3815 C C . ARG B 1 125 ? -15.828 4.684 19.844 1 98.19 125 ARG B C 1
ATOM 3817 O O . ARG B 1 125 ? -16.75 4.109 20.422 1 98.19 125 ARG B O 1
ATOM 3824 N N . HIS B 1 126 ? -15.297 4.191 18.734 1 98.06 126 HIS B N 1
ATOM 3825 C CA . HIS B 1 126 ? -15.695 2.939 18.109 1 98.06 126 HIS B CA 1
ATOM 3826 C C . HIS B 1 126 ? -14.484 2.1 17.719 1 98.06 126 HIS B C 1
ATOM 3828 O O . HIS B 1 126 ? -13.359 2.613 17.656 1 98.06 126 HIS B O 1
ATOM 3834 N N . VAL B 1 127 ? -14.688 0.785 17.578 1 95.56 127 VAL B N 1
ATOM 3835 C CA . VAL B 1 127 ? -13.656 -0.136 17.109 1 95.56 127 VAL B CA 1
ATOM 3836 C C . VAL B 1 127 ? -14.203 -0.955 15.93 1 95.56 127 VAL B C 1
ATOM 3838 O O . VAL B 1 127 ? -15.297 -1.507 16.016 1 95.56 127 VAL B O 1
ATOM 3841 N N . VAL B 1 128 ? -13.461 -0.949 14.82 1 93.31 128 VAL B N 1
ATOM 3842 C CA . VAL B 1 128 ? -13.852 -1.773 13.68 1 93.31 128 VAL B CA 1
ATOM 3843 C C . VAL B 1 128 ? -12.906 -2.967 13.562 1 93.31 128 VAL B C 1
ATOM 3845 O O . VAL B 1 128 ? -11.695 -2.84 13.789 1 93.31 128 VAL B O 1
ATOM 3848 N N . ASP B 1 129 ? -13.461 -4.133 13.273 1 87.69 129 ASP B N 1
ATOM 3849 C CA . ASP B 1 129 ? -12.68 -5.344 13.055 1 87.69 129 ASP B CA 1
ATOM 3850 C C . ASP B 1 129 ? -12.18 -5.43 11.609 1 87.69 129 ASP B C 1
ATOM 3852 O O . ASP B 1 129 ? -12.961 -5.262 10.672 1 87.69 129 ASP B O 1
ATOM 3856 N N . THR B 1 130 ? -10.914 -5.699 11.469 1 78.38 130 THR B N 1
ATOM 3857 C CA . THR B 1 130 ? -10.359 -5.73 10.125 1 78.38 130 THR B CA 1
ATOM 3858 C C . THR B 1 130 ? -10 -7.16 9.719 1 78.38 130 THR B C 1
ATOM 3860 O O . THR B 1 130 ? -9.547 -7.398 8.602 1 78.38 130 THR B O 1
ATOM 3863 N N . GLY B 1 131 ? -10.133 -8.109 10.547 1 70.5 131 GLY B N 1
ATOM 3864 C CA . GLY B 1 131 ? -9.836 -9.5 10.258 1 70.5 131 GLY B CA 1
ATOM 3865 C C . GLY B 1 131 ? -10.672 -10.07 9.125 1 70.5 131 GLY B C 1
ATOM 3866 O O . GLY B 1 131 ? -10.203 -10.922 8.367 1 70.5 131 GLY B O 1
ATOM 3867 N N . ASP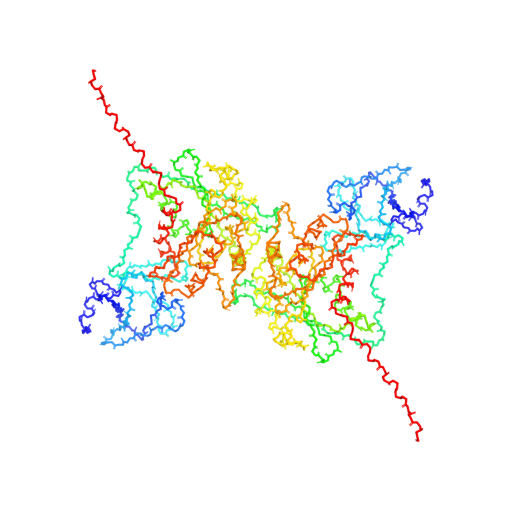 B 1 132 ? -11.812 -9.625 9.023 1 62.34 132 ASP B N 1
ATOM 3868 C CA . ASP B 1 132 ? -12.742 -10.188 8.047 1 62.34 132 ASP B CA 1
ATOM 3869 C C . ASP B 1 132 ? -12.375 -9.75 6.629 1 62.34 132 ASP B C 1
ATOM 3871 O O . ASP B 1 132 ? -12.891 -10.305 5.652 1 62.34 132 ASP B O 1
ATOM 3875 N N . VAL B 1 133 ? -11.539 -8.859 6.582 1 57.84 133 VAL B N 1
ATOM 3876 C CA . VAL B 1 133 ? -11.109 -8.438 5.25 1 57.84 133 VAL B CA 1
ATOM 3877 C C . VAL B 1 133 ? -9.617 -8.703 5.078 1 57.84 133 VAL B C 1
ATOM 3879 O O . VAL B 1 133 ? -8.938 -7.992 4.328 1 57.84 133 VAL B O 1
ATOM 3882 N N . ASP B 1 134 ? -9.188 -9.711 5.734 1 58.16 134 ASP B N 1
ATOM 3883 C CA . ASP B 1 134 ? -7.801 -10.172 5.699 1 58.16 134 ASP B CA 1
ATOM 3884 C C . ASP B 1 134 ? -6.844 -9.07 6.141 1 58.16 134 ASP B C 1
ATOM 3886 O O . ASP B 1 134 ? -5.754 -8.922 5.582 1 58.16 134 ASP B O 1
ATOM 3890 N N . LEU B 1 135 ? -7.445 -8.133 6.852 1 60.06 135 LEU B N 1
ATOM 3891 C CA . LEU B 1 135 ? -6.59 -7.145 7.504 1 60.06 135 LEU B CA 1
ATOM 3892 C C . LEU B 1 135 ? -6.43 -7.461 8.984 1 60.06 135 LEU B C 1
ATOM 3894 O O . LEU B 1 135 ? -7.406 -7.762 9.672 1 60.06 135 LEU B O 1
ATOM 3898 N N . PRO B 1 136 ? -5.301 -7.812 9.359 1 60.09 136 PRO B N 1
ATOM 3899 C CA . PRO B 1 136 ? -5.176 -8.211 10.766 1 60.09 136 PRO B CA 1
ATOM 3900 C C . PRO B 1 136 ? -5.559 -7.086 11.734 1 60.09 136 PRO B C 1
ATOM 3902 O O . PRO B 1 136 ? -5.25 -5.918 11.477 1 60.09 136 PRO B O 1
ATOM 3905 N N . GLY B 1 137 ? -6.441 -7.398 12.57 1 74.31 137 GLY B N 1
ATOM 3906 C CA . GLY B 1 137 ? -6.488 -6.617 13.797 1 74.31 137 GLY B CA 1
ATOM 3907 C C . GLY B 1 137 ? -7.723 -5.742 13.898 1 74.31 137 GLY B C 1
ATOM 3908 O O . GLY B 1 137 ? -8.797 -6.113 13.414 1 74.31 137 GLY B O 1
ATOM 3909 N N . GLN B 1 138 ? -7.738 -4.902 14.758 1 87.25 138 GLN B N 1
ATOM 3910 C CA . GLN B 1 138 ? -8.766 -3.92 15.07 1 87.25 138 GLN B CA 1
ATOM 3911 C C . GLN B 1 138 ? -8.242 -2.498 14.891 1 87.25 138 GLN B C 1
ATOM 3913 O O . GLN B 1 138 ? -7.039 -2.258 14.984 1 87.25 138 GLN B O 1
ATOM 3918 N N . ARG B 1 139 ? -9.156 -1.675 14.438 1 92.94 139 ARG B N 1
ATOM 3919 C CA . ARG B 1 139 ? -8.812 -0.266 14.281 1 92.94 139 ARG B CA 1
ATOM 3920 C C . ARG B 1 139 ? -9.773 0.625 15.062 1 92.94 139 ARG B C 1
ATOM 3922 O O . ARG B 1 139 ? -10.992 0.472 14.961 1 92.94 139 ARG B O 1
ATOM 3929 N N . ARG B 1 140 ? -9.219 1.511 15.891 1 96.38 140 ARG B N 1
ATOM 3930 C CA . ARG B 1 140 ? -10.039 2.486 16.609 1 96.38 140 ARG B CA 1
ATOM 3931 C C . ARG B 1 140 ? -10.414 3.652 15.703 1 96.38 140 ARG B C 1
ATOM 3933 O O . ARG B 1 140 ? -9.594 4.133 14.922 1 96.38 140 ARG B O 1
ATOM 3940 N N . VAL B 1 141 ? -11.672 4.07 15.797 1 98.31 141 VAL B N 1
ATOM 3941 C CA . VAL B 1 141 ? -12.211 5.215 15.062 1 98.31 141 VAL B CA 1
ATOM 3942 C C . VAL B 1 141 ? -13.016 6.102 16.016 1 98.31 141 VAL B C 1
ATOM 3944 O O . VAL B 1 141 ? -13.906 5.621 16.719 1 98.31 141 VAL B O 1
ATOM 3947 N N . TYR B 1 142 ? -12.664 7.395 16.094 1 98.81 142 TYR B N 1
ATOM 3948 C CA . TYR B 1 142 ? -13.484 8.375 16.797 1 98.81 142 TYR B CA 1
ATOM 3949 C C . TYR B 1 142 ? -14.43 9.086 15.828 1 98.81 142 TYR B C 1
ATOM 3951 O O . TYR B 1 142 ? -14 9.562 14.781 1 98.81 142 TYR B O 1
ATOM 3959 N N . LEU B 1 143 ? -15.711 9.07 16.141 1 98.88 143 LEU B N 1
ATOM 3960 C CA . LEU B 1 143 ? -16.703 9.789 15.328 1 98.88 143 LEU B CA 1
ATOM 3961 C C . LEU B 1 143 ? -17.141 11.062 16.031 1 98.88 143 LEU B C 1
ATOM 3963 O O . LEU B 1 143 ? -17.422 11.055 17.234 1 98.88 143 LEU B O 1
ATOM 3967 N N . TYR B 1 144 ? -17.125 12.195 15.344 1 98.88 144 TYR B N 1
ATOM 3968 C CA . TYR B 1 144 ? -17.656 13.477 15.812 1 98.88 144 TYR B CA 1
ATOM 3969 C C . TYR B 1 144 ? -18.969 13.812 15.117 1 98.88 144 TYR B C 1
ATOM 3971 O O . TYR B 1 144 ? -19.016 13.906 13.891 1 98.88 144 TYR B O 1
ATOM 3979 N N . ALA B 1 145 ? -19.969 13.969 15.875 1 98.75 145 ALA B N 1
ATOM 3980 C CA . ALA B 1 145 ? -21.266 14.445 15.398 1 98.75 145 ALA B CA 1
ATOM 3981 C C . ALA B 1 145 ? -21.469 15.922 15.734 1 98.75 145 ALA B C 1
ATOM 3983 O O . ALA B 1 145 ? -21.406 16.312 16.906 1 98.75 145 ALA B O 1
ATOM 3984 N N . PRO B 1 146 ? -21.641 16.719 14.703 1 98.19 146 PRO B N 1
ATOM 3985 C CA . PRO B 1 146 ? -21.922 18.125 15.016 1 98.19 146 PRO B CA 1
ATOM 3986 C C . PRO B 1 146 ? -23.281 18.312 15.695 1 98.19 146 PRO B C 1
ATOM 3988 O O . PRO B 1 146 ? -24.109 17.406 15.672 1 98.19 146 PRO B O 1
ATOM 3991 N N . PRO B 1 147 ? -23.453 19.484 16.312 1 96.25 147 PRO B N 1
ATOM 3992 C CA . PRO B 1 147 ? -24.719 19.719 17.031 1 96.25 147 PRO B CA 1
ATOM 3993 C C . PRO B 1 147 ? -25.844 20.141 16.094 1 96.25 147 PRO B C 1
ATOM 3995 O O . PRO B 1 147 ? -26.406 21.219 16.234 1 96.25 147 PRO B O 1
ATOM 3998 N N . THR B 1 148 ? -26.156 19.375 15.172 1 95.88 148 THR B N 1
ATOM 3999 C CA . THR B 1 148 ? -27.266 19.578 14.242 1 95.88 148 THR B CA 1
ATOM 4000 C C . THR B 1 148 ? -27.859 18.234 13.812 1 95.88 148 THR B C 1
ATOM 4002 O O . THR B 1 148 ? -27.172 17.219 13.812 1 95.88 148 THR B O 1
ATOM 4005 N N . ASP B 1 149 ? -29.078 18.219 13.438 1 94.12 149 ASP B N 1
ATOM 4006 C CA . ASP B 1 149 ? -29.766 17.016 12.953 1 94.12 149 ASP B CA 1
ATOM 4007 C C . ASP B 1 149 ? -29.719 16.938 11.43 1 94.12 149 ASP B C 1
ATOM 4009 O O . ASP B 1 149 ? -30.078 15.922 10.844 1 94.12 149 ASP B O 1
ATOM 4013 N N . ALA B 1 150 ? -29.25 17.984 10.852 1 95.94 150 ALA B N 1
ATOM 4014 C CA . ALA B 1 150 ? -29.156 18.016 9.391 1 95.94 150 ALA B CA 1
ATOM 4015 C C . ALA B 1 150 ? -28.078 17.062 8.891 1 95.94 150 ALA B C 1
ATOM 4017 O O . ALA B 1 150 ? -27.141 16.75 9.617 1 95.94 150 ALA B O 1
ATOM 4018 N N . SER B 1 151 ? -28.281 16.609 7.668 1 98 151 SER B N 1
ATOM 4019 C CA . SER B 1 151 ? -27.219 15.836 7.02 1 98 151 SER B CA 1
ATOM 4020 C C . SER B 1 151 ? -26.031 16.734 6.664 1 98 151 SER B C 1
ATOM 4022 O O . SER B 1 151 ? -26.219 17.812 6.086 1 98 151 SER B O 1
ATOM 4024 N N . VAL B 1 152 ? -24.938 16.344 7.051 1 98.44 152 VAL B N 1
ATOM 4025 C CA . VAL B 1 152 ? -23.75 17.156 6.832 1 98.44 152 VAL B CA 1
ATOM 4026 C C . VAL B 1 152 ? -22.688 16.344 6.098 1 98.44 152 VAL B C 1
ATOM 4028 O O . VAL B 1 152 ? -22.75 15.109 6.066 1 98.44 152 VAL B O 1
ATOM 4031 N N . PRO B 1 153 ? -21.688 16.984 5.453 1 98.62 153 PRO B N 1
ATOM 4032 C CA . PRO B 1 153 ? -20.547 16.25 4.895 1 98.62 153 PRO B CA 1
ATOM 4033 C C . PRO B 1 153 ? -19.672 15.625 5.969 1 98.62 153 PRO B C 1
ATOM 4035 O O . PRO B 1 153 ? -19.656 16.094 7.113 1 98.62 153 PRO B O 1
ATOM 4038 N N . LEU B 1 154 ? -18.984 14.578 5.531 1 98.88 154 LEU B N 1
ATOM 4039 C CA . LEU B 1 154 ? -18.031 13.883 6.379 1 98.88 154 LEU B CA 1
ATOM 4040 C C . LEU B 1 154 ? -16.609 14.266 6.012 1 98.88 154 LEU B C 1
ATOM 4042 O O . LEU B 1 154 ? -16.266 14.367 4.828 1 98.88 154 LEU B O 1
ATOM 4046 N N . VAL B 1 155 ? -15.797 14.508 7.02 1 98.94 155 VAL B N 1
ATOM 4047 C CA . VAL B 1 155 ? -14.352 14.578 6.828 1 98.94 155 VAL B CA 1
ATOM 4048 C C . VAL B 1 155 ? -13.688 13.375 7.492 1 98.94 155 VAL B C 1
ATOM 4050 O O . VAL B 1 155 ? -13.719 13.242 8.719 1 98.94 155 VAL B O 1
ATOM 4053 N N . VAL B 1 156 ? -13.148 12.484 6.676 1 98.94 156 VAL B N 1
ATOM 4054 C CA . VAL B 1 156 ? -12.328 11.398 7.211 1 98.94 156 VAL B CA 1
ATOM 4055 C C . VAL B 1 156 ? -10.914 11.914 7.484 1 98.94 156 VAL B C 1
ATOM 4057 O O . VAL B 1 156 ? -10.32 12.594 6.645 1 98.94 156 VAL B O 1
ATOM 4060 N N . VAL B 1 157 ? -10.422 11.57 8.695 1 98.94 157 VAL B N 1
ATOM 4061 C CA . VAL B 1 157 ? -9.156 12.133 9.148 1 98.94 157 VAL B CA 1
ATOM 4062 C C . VAL B 1 157 ? -8.18 11.016 9.469 1 98.94 157 VAL B C 1
ATOM 4064 O O . VAL B 1 157 ? -8.43 10.188 10.352 1 98.94 157 VAL B O 1
ATOM 4067 N N . TYR B 1 158 ? -7.02 10.977 8.727 1 98.69 158 TYR B N 1
ATOM 4068 C CA . TYR B 1 158 ? -5.941 10.062 9.078 1 98.69 158 TYR B CA 1
ATOM 4069 C C . TYR B 1 158 ? -5.195 10.547 10.312 1 98.69 158 TYR B C 1
ATOM 4071 O O . TYR B 1 158 ? -5.18 11.742 10.609 1 98.69 158 TYR B O 1
ATOM 4079 N N . ASP B 1 159 ? -4.527 9.578 11.055 1 97.62 159 ASP B N 1
ATOM 4080 C CA . ASP B 1 159 ? -3.9 9.859 12.344 1 97.62 159 ASP B CA 1
ATOM 4081 C C . ASP B 1 159 ? -4.895 10.508 13.305 1 97.62 159 ASP B C 1
ATOM 4083 O O . ASP B 1 159 ? -4.602 11.547 13.898 1 97.62 159 ASP B O 1
ATOM 4087 N N . GLY B 1 160 ? -6.023 9.844 13.453 1 98.31 160 GLY B N 1
ATOM 4088 C CA . GLY B 1 160 ? -7.168 10.375 14.172 1 98.31 160 GLY B CA 1
ATOM 4089 C C . GLY B 1 160 ? -6.844 10.766 15.602 1 98.31 160 GLY B C 1
ATOM 4090 O O . GLY B 1 160 ? -7.344 11.773 16.109 1 98.31 160 GLY B O 1
ATOM 4091 N N . GLU B 1 161 ? -6.035 10.008 16.25 1 96.44 161 GLU B N 1
ATOM 4092 C CA . GLU B 1 161 ? -5.699 10.297 17.641 1 96.44 161 GLU B CA 1
ATOM 4093 C C . GLU B 1 161 ? -4.938 11.609 17.766 1 96.44 161 GLU B C 1
ATOM 4095 O O . GLU B 1 161 ? -5.184 12.398 18.688 1 96.44 161 GLU B O 1
ATOM 4100 N N . ASP B 1 162 ? -4.016 11.859 16.891 1 96.06 162 ASP B N 1
ATOM 4101 C CA . ASP B 1 162 ? -3.244 13.094 16.922 1 96.06 162 ASP B CA 1
ATOM 4102 C C . ASP B 1 162 ? -4.133 14.297 16.625 1 96.06 162 ASP B C 1
ATOM 4104 O O . ASP B 1 162 ? -4.004 15.352 17.25 1 96.06 162 ASP B O 1
ATOM 4108 N N . TYR B 1 163 ? -5.016 14.156 15.688 1 98.06 163 TYR B N 1
ATOM 4109 C CA . TYR B 1 163 ? -5.91 15.258 15.352 1 98.06 163 TYR B CA 1
ATOM 4110 C C . TYR B 1 163 ? -6.926 15.492 16.469 1 98.06 163 TYR B C 1
ATOM 4112 O O . TYR B 1 163 ? -7.402 16.609 16.656 1 98.06 163 TYR B O 1
ATOM 4120 N N . LEU B 1 164 ? -7.258 14.422 17.156 1 97.75 164 LEU B N 1
ATOM 4121 C CA . LEU B 1 164 ? -8.156 14.555 18.297 1 97.75 164 LEU B CA 1
ATOM 4122 C C . LEU B 1 164 ? -7.449 15.25 19.453 1 97.75 164 LEU B C 1
ATOM 4124 O O . LEU B 1 164 ? -7.98 16.203 20.031 1 97.75 164 LEU B O 1
ATOM 4128 N N . ARG B 1 165 ? -6.199 14.852 19.734 1 94.25 165 ARG B N 1
ATOM 4129 C CA . ARG B 1 165 ? -5.559 15.258 20.984 1 94.25 165 ARG B CA 1
ATOM 4130 C C . ARG B 1 165 ? -4.676 16.484 20.781 1 94.25 165 ARG B C 1
ATOM 4132 O O . ARG B 1 165 ? -4.617 17.359 21.641 1 94.25 165 ARG B O 1
ATOM 4139 N N . ARG B 1 166 ? -3.961 16.516 19.703 1 92.88 166 ARG B N 1
ATOM 4140 C CA . ARG B 1 166 ? -2.986 17.578 19.5 1 92.88 166 ARG B CA 1
ATOM 4141 C C . ARG B 1 166 ? -3.598 18.75 18.719 1 92.88 166 ARG B C 1
ATOM 4143 O O . ARG B 1 166 ? -3.412 19.906 19.078 1 92.88 166 ARG B O 1
ATOM 4150 N N . VAL B 1 167 ? -4.309 18.406 17.703 1 95.38 167 VAL B N 1
ATOM 4151 C CA . VAL B 1 167 ? -4.938 19.453 16.891 1 95.38 167 VAL B CA 1
ATOM 4152 C C . VAL B 1 167 ? -6.234 19.906 17.562 1 95.38 167 VAL B C 1
ATOM 4154 O O . VAL B 1 167 ? -6.656 21.062 17.391 1 95.38 167 VAL B O 1
ATOM 4157 N N . ARG B 1 168 ? -6.859 19.047 18.359 1 95.88 168 ARG B N 1
ATOM 4158 C CA . ARG B 1 168 ? -8.172 19.281 18.953 1 95.88 168 ARG B CA 1
ATOM 4159 C C . ARG B 1 168 ? -9.188 19.688 17.891 1 95.88 168 ARG B C 1
ATOM 4161 O O . ARG B 1 168 ? -9.875 20.703 18.031 1 95.88 168 ARG B O 1
ATOM 4168 N N . LEU B 1 169 ? -9.25 18.859 16.859 1 98.31 169 LEU B N 1
ATOM 4169 C CA . LEU B 1 169 ? -9.977 19.172 15.641 1 98.31 169 LEU B CA 1
ATOM 4170 C C . LEU B 1 169 ? -11.469 19.328 15.922 1 98.31 169 LEU B C 1
ATOM 4172 O O . LEU B 1 169 ? -12.109 20.25 15.422 1 98.31 169 LEU B O 1
ATOM 4176 N N . PRO B 1 170 ? -12.141 18.438 16.75 1 98.31 170 PRO B N 1
ATOM 4177 C CA . PRO B 1 170 ? -13.562 18.641 17.016 1 98.31 170 PRO B CA 1
ATOM 4178 C C . PRO B 1 170 ? -13.859 20.016 17.625 1 98.31 170 PRO B C 1
ATOM 4180 O O . PRO B 1 170 ? -14.812 20.688 17.219 1 98.31 170 PRO B O 1
ATOM 4183 N N . GLU B 1 171 ? -13.031 20.438 18.531 1 96.62 171 GLU B N 1
ATOM 4184 C CA . GLU B 1 171 ? -13.211 21.734 19.156 1 96.62 171 GLU B CA 1
ATOM 4185 C C . GLU B 1 171 ? -12.992 22.859 18.156 1 96.62 171 GLU B C 1
ATOM 4187 O O . GLU B 1 171 ? -13.695 23.875 18.188 1 96.62 171 GLU B O 1
ATOM 4192 N N . LEU B 1 172 ? -11.961 22.703 17.375 1 97.25 172 LEU B N 1
ATOM 4193 C CA . LEU B 1 172 ? -11.688 23.688 16.328 1 97.25 172 LEU B CA 1
ATOM 4194 C C . LEU B 1 172 ? -12.875 23.844 15.391 1 97.25 172 LEU B C 1
ATOM 4196 O O . LEU B 1 172 ? -13.305 24.953 15.102 1 97.25 172 LEU B O 1
ATOM 4200 N N . VAL B 1 173 ? -13.43 22.719 14.961 1 98 173 VAL B N 1
ATOM 4201 C CA . VAL B 1 173 ? -14.578 22.703 14.055 1 98 173 VAL B CA 1
ATOM 4202 C C . VAL B 1 173 ? -15.781 23.328 14.742 1 98 173 VAL B C 1
ATOM 4204 O O . VAL B 1 173 ? -16.469 24.188 14.156 1 98 173 VAL B O 1
ATOM 4207 N N . ASP B 1 174 ? -16.047 23.016 16.031 1 97.5 174 ASP B N 1
ATOM 4208 C CA . ASP B 1 174 ? -17.125 23.625 16.797 1 97.5 174 ASP B CA 1
ATOM 4209 C C . ASP B 1 174 ? -17.031 25.141 16.797 1 97.5 174 ASP B C 1
ATOM 4211 O O . ASP B 1 174 ? -18.016 25.828 16.562 1 97.5 174 ASP B O 1
ATOM 4215 N N . THR B 1 175 ? -15.867 25.578 17.078 1 96.69 175 THR B N 1
ATOM 4216 C CA . THR B 1 175 ? -15.656 27 17.234 1 96.69 175 THR B CA 1
ATOM 4217 C C . THR B 1 175 ? -15.828 27.719 15.891 1 96.69 175 THR B C 1
ATOM 4219 O O . THR B 1 175 ? -16.469 28.766 15.812 1 96.69 175 THR B O 1
ATOM 4222 N N . LEU B 1 176 ? -15.242 27.172 14.82 1 97.06 176 LEU B N 1
ATOM 4223 C CA . LEU B 1 176 ? -15.352 27.781 13.492 1 97.06 176 LEU B CA 1
ATOM 4224 C C . LEU B 1 176 ? -16.812 27.828 13.039 1 97.06 176 LEU B C 1
ATOM 4226 O O . LEU B 1 176 ? -17.25 28.812 12.453 1 97.06 176 LEU B O 1
ATOM 4230 N N . VAL B 1 177 ? -17.562 26.75 13.297 1 96.31 177 VAL B N 1
ATOM 4231 C CA . VAL B 1 177 ? -18.969 26.703 12.938 1 96.31 177 VAL B CA 1
ATOM 4232 C C . VAL B 1 177 ? -19.75 27.734 13.75 1 96.31 177 VAL B C 1
ATOM 4234 O O . VAL B 1 177 ? -20.578 28.469 13.203 1 96.31 177 VAL B O 1
ATOM 4237 N N . ALA B 1 178 ? -19.438 27.812 15.031 1 94.94 178 ALA B N 1
ATOM 4238 C CA . ALA B 1 178 ? -20.125 28.75 15.922 1 94.94 178 ALA B CA 1
ATOM 4239 C C . ALA B 1 178 ? -19.875 30.203 15.492 1 94.94 178 ALA B C 1
ATOM 4241 O O . ALA B 1 178 ? -20.75 31.062 15.625 1 94.94 178 ALA B O 1
ATOM 4242 N N . GLU B 1 179 ? -18.688 30.469 14.977 1 94.12 179 GLU B N 1
ATOM 4243 C CA . GLU B 1 179 ? -18.312 31.812 14.539 1 94.12 179 GLU B CA 1
ATOM 4244 C C . GLU B 1 179 ? -18.828 32.094 13.133 1 94.12 179 GLU B C 1
ATOM 4246 O O . GLU B 1 179 ? -18.609 33.188 12.594 1 94.12 179 GLU B O 1
ATOM 4251 N N . GLY B 1 180 ? -19.438 31.141 12.516 1 94 180 GLY B N 1
ATOM 4252 C CA . GLY B 1 180 ? -19.969 31.312 11.172 1 94 180 GLY B CA 1
ATOM 4253 C C . GLY B 1 180 ? -18.906 31.312 10.094 1 94 180 GLY B C 1
ATOM 4254 O O . GLY B 1 180 ? -19.109 31.844 9 1 94 180 GLY B O 1
ATOM 4255 N N . ARG B 1 181 ? -17.766 30.719 10.391 1 95.5 181 ARG B N 1
ATOM 4256 C CA . ARG B 1 181 ? -16.641 30.734 9.453 1 95.5 181 ARG B CA 1
ATOM 4257 C C . ARG B 1 181 ? -16.656 29.516 8.539 1 95.5 181 ARG B C 1
ATOM 4259 O O . ARG B 1 181 ? -16 29.5 7.5 1 95.5 181 ARG B O 1
ATOM 4266 N N . MET B 1 182 ? -17.469 28.469 8.898 1 97 182 MET B N 1
ATOM 4267 C CA . MET B 1 182 ? -17.641 27.281 8.07 1 97 182 MET B CA 1
ATOM 4268 C C . MET B 1 182 ? -18.969 26.594 8.375 1 97 182 MET B C 1
ATOM 4270 O O . MET B 1 182 ? -19.578 26.844 9.414 1 97 182 MET B O 1
ATOM 4274 N N . ARG B 1 183 ? -19.469 25.812 7.473 1 97.5 183 ARG B N 1
ATOM 4275 C CA . ARG B 1 183 ? -20.672 25.031 7.719 1 97.5 183 ARG B CA 1
ATOM 4276 C C . ARG B 1 183 ? -20.359 23.797 8.57 1 97.5 183 ARG B C 1
ATOM 4278 O O . ARG B 1 183 ? -19.203 23.375 8.648 1 97.5 183 ARG B O 1
ATOM 4285 N N . PRO B 1 184 ? -21.344 23.234 9.188 1 98.12 184 PRO B N 1
ATOM 4286 C CA . PRO B 1 184 ? -21.109 22.047 10.016 1 98.12 184 PRO B CA 1
ATOM 4287 C C . PRO B 1 184 ? -20.609 20.859 9.195 1 98.12 184 PRO B C 1
ATOM 4289 O O . PRO B 1 184 ? -21.047 20.656 8.062 1 98.12 184 PRO B O 1
ATOM 4292 N N . VAL B 1 185 ? -19.734 20.094 9.766 1 98.81 185 VAL B N 1
ATOM 4293 C CA . VAL B 1 185 ? -19.266 18.828 9.203 1 98.81 185 VAL B CA 1
ATOM 4294 C C . VAL B 1 185 ? -19.219 17.766 10.297 1 98.81 185 VAL B C 1
ATOM 4296 O O . VAL B 1 185 ? -19.156 18.094 11.484 1 98.81 185 VAL B O 1
ATOM 4299 N N . ALA B 1 186 ? -19.359 16.547 9.898 1 98.88 186 ALA B N 1
ATOM 4300 C CA . ALA B 1 186 ? -19.016 15.414 10.758 1 98.88 186 ALA B CA 1
ATOM 4301 C C . ALA B 1 186 ? -17.578 14.961 10.531 1 98.88 186 ALA B C 1
ATOM 4303 O O . ALA B 1 186 ? -16.984 15.273 9.508 1 98.88 186 ALA B O 1
ATOM 4304 N N . LEU B 1 187 ? -16.984 14.312 11.578 1 98.94 187 LEU B N 1
ATOM 4305 C CA . LEU B 1 187 ? -15.625 13.82 11.445 1 98.94 187 LEU B CA 1
ATOM 4306 C C . LEU B 1 187 ? -15.562 12.32 11.742 1 98.94 187 LEU B C 1
ATOM 4308 O O . LEU B 1 187 ? -16.234 11.836 12.641 1 98.94 187 LEU B O 1
ATOM 4312 N N . ALA B 1 188 ? -14.797 11.57 10.961 1 98.94 188 ALA B N 1
ATOM 4313 C CA . ALA B 1 188 ? -14.305 10.242 11.305 1 98.94 188 ALA B CA 1
ATOM 4314 C C . ALA B 1 188 ? -12.789 10.242 11.477 1 98.94 188 ALA B C 1
ATOM 4316 O O . ALA B 1 188 ? -12.047 10.25 10.492 1 98.94 188 ALA B O 1
ATOM 4317 N N . LEU B 1 189 ? -12.367 10.266 12.734 1 98.94 189 LEU B N 1
ATOM 4318 C CA . LEU B 1 189 ? -10.945 10.273 13.07 1 98.94 189 LEU B CA 1
ATOM 4319 C C . LEU B 1 189 ? -10.414 8.852 13.195 1 98.94 189 LEU B C 1
ATOM 4321 O O . LEU B 1 189 ? -10.625 8.188 14.211 1 98.94 189 LEU B O 1
ATOM 4325 N N . VAL B 1 190 ? -9.656 8.438 12.188 1 98.44 190 VAL B N 1
ATOM 4326 C CA . VAL B 1 190 ? -9.203 7.055 12.086 1 98.44 190 VAL B CA 1
ATOM 4327 C C . VAL B 1 190 ? -7.809 6.918 12.688 1 98.44 190 VAL B C 1
ATOM 4329 O O . VAL B 1 190 ? -6.852 7.512 12.195 1 98.44 190 VAL B O 1
ATOM 4332 N N . CYS B 1 191 ? -7.719 6.148 13.742 1 96.94 191 CYS B N 1
ATOM 4333 C CA . CYS B 1 191 ? -6.406 5.891 14.32 1 96.94 191 CYS B CA 1
ATOM 4334 C C . CYS B 1 191 ? -5.539 5.078 13.367 1 96.94 191 CYS B C 1
ATOM 4336 O O . CYS B 1 191 ? -6.051 4.258 12.602 1 96.94 191 CYS B O 1
ATOM 4338 N N . ASN B 1 192 ? -4.234 5.32 13.383 1 93.38 192 ASN B N 1
ATOM 4339 C CA . ASN B 1 192 ? -3.346 4.57 12.508 1 93.38 192 ASN B CA 1
ATOM 4340 C C . ASN B 1 192 ? -3.029 3.189 13.078 1 93.38 192 ASN B C 1
ATOM 4342 O O . ASN B 1 192 ? -3.453 2.861 14.188 1 93.38 192 ASN B O 1
ATOM 4346 N N . GLY B 1 193 ? -2.271 2.414 12.375 1 87.56 193 GLY B N 1
ATOM 4347 C CA . GLY B 1 193 ? -2.016 1.027 12.734 1 87.56 193 GLY B CA 1
ATOM 4348 C C . GLY B 1 193 ? -0.787 0.852 13.602 1 87.56 193 GLY B C 1
ATOM 4349 O O . GLY B 1 193 ? -0.275 -0.26 13.75 1 87.56 193 GLY B O 1
ATOM 4350 N N . GLY B 1 194 ? -0.287 1.945 14.172 1 87.75 194 GLY B N 1
ATOM 4351 C CA . GLY B 1 194 ? 0.911 1.835 14.992 1 87.75 194 GLY B CA 1
ATOM 4352 C C . GLY B 1 194 ? 2.148 1.479 14.195 1 87.75 194 GLY B C 1
ATOM 4353 O O . GLY B 1 194 ? 2.545 2.221 13.289 1 87.75 194 GLY B O 1
ATOM 4354 N N . GLU B 1 195 ? 2.613 0.244 14.352 1 82.19 195 GLU B N 1
ATOM 4355 C CA . GLU B 1 195 ? 3.857 -0.191 13.727 1 82.19 195 GLU B CA 1
ATOM 4356 C C . GLU B 1 195 ? 3.705 -0.289 12.211 1 82.19 195 GLU B C 1
ATOM 4358 O O . GLU B 1 195 ? 4.691 -0.23 11.477 1 82.19 195 GLU B O 1
ATOM 4363 N N . THR B 1 196 ? 2.502 -0.375 11.734 1 84.62 196 THR B N 1
ATOM 4364 C CA . THR B 1 196 ? 2.285 -0.55 10.297 1 84.62 196 THR B CA 1
ATOM 4365 C C . THR B 1 196 ? 1.888 0.771 9.648 1 84.62 196 THR B C 1
ATOM 4367 O O . THR B 1 196 ? 1.539 0.806 8.469 1 84.62 196 THR B O 1
ATOM 4370 N N . ARG B 1 197 ? 1.941 1.862 10.312 1 89.94 197 ARG B N 1
ATOM 4371 C CA . ARG B 1 197 ? 1.487 3.162 9.828 1 89.94 197 ARG B CA 1
ATOM 4372 C C . ARG B 1 197 ? 2.168 3.521 8.508 1 89.94 197 ARG B C 1
ATOM 4374 O O . ARG B 1 197 ? 1.512 3.98 7.57 1 89.94 197 ARG B O 1
ATOM 4381 N N . SER B 1 198 ? 3.459 3.406 8.516 1 88.88 198 SER B N 1
ATOM 4382 C CA . SER B 1 198 ? 4.199 3.799 7.32 1 88.88 198 SER B CA 1
ATOM 4383 C C . SER B 1 198 ? 3.729 3.018 6.102 1 88.88 198 SER B C 1
ATOM 4385 O O . SER B 1 198 ? 3.543 3.59 5.023 1 88.88 198 SER B O 1
ATOM 4387 N N . MET B 1 199 ? 3.475 1.773 6.262 1 87.75 199 MET B N 1
ATOM 4388 C CA . MET B 1 199 ? 2.969 0.938 5.176 1 87.75 199 MET B CA 1
ATOM 4389 C C . MET B 1 199 ? 1.541 1.326 4.809 1 87.75 199 MET B C 1
ATOM 4391 O O . MET B 1 199 ? 1.199 1.41 3.629 1 87.75 199 MET B O 1
ATOM 4395 N N . GLU B 1 200 ? 0.739 1.579 5.793 1 90.5 200 GLU B N 1
ATOM 4396 C CA . GLU B 1 200 ? -0.665 1.935 5.605 1 90.5 200 GLU B CA 1
ATOM 4397 C C . GLU B 1 200 ? -0.804 3.25 4.844 1 90.5 200 GLU B C 1
ATOM 4399 O O . GLU B 1 200 ? -1.753 3.434 4.078 1 90.5 200 GLU B O 1
ATOM 4404 N N . TYR B 1 201 ? 0.128 4.09 5.051 1 93.69 201 TYR B N 1
ATOM 4405 C CA . TYR B 1 201 ? -0.042 5.438 4.516 1 93.69 201 TYR B CA 1
ATOM 4406 C C . TYR B 1 201 ? 0.787 5.637 3.254 1 93.69 201 TYR B C 1
ATOM 4408 O O . TYR B 1 201 ? 0.789 6.723 2.668 1 93.69 201 TYR B O 1
ATOM 4416 N N . ALA B 1 202 ? 1.521 4.602 2.809 1 91.69 202 ALA B N 1
ATOM 4417 C CA . ALA B 1 202 ? 2.279 4.672 1.563 1 91.69 202 ALA B CA 1
ATOM 4418 C C . ALA B 1 202 ? 1.426 4.238 0.376 1 91.69 202 ALA B C 1
ATOM 4420 O O . ALA B 1 202 ? 1.731 3.244 -0.286 1 91.69 202 ALA B O 1
ATOM 4421 N N . CYS B 1 203 ? 0.377 4.945 0.118 1 95.38 203 CYS B N 1
ATOM 4422 C CA . CYS B 1 203 ? -0.542 4.719 -0.992 1 95.38 203 CYS B CA 1
ATOM 4423 C C . CYS B 1 203 ? -1.037 3.277 -1.004 1 95.38 203 CYS B C 1
ATOM 4425 O O . CYS B 1 203 ? -0.96 2.598 -2.029 1 95.38 203 CYS B O 1
ATOM 4427 N N . SER B 1 204 ? -1.614 2.9 0.079 1 91.62 204 SER B N 1
ATOM 4428 C CA . SER B 1 204 ? -2.01 1.511 0.278 1 91.62 204 SER B CA 1
ATOM 4429 C C . SER B 1 204 ? -3.469 1.29 -0.111 1 91.62 204 SER B C 1
ATOM 4431 O O . SER B 1 204 ? -4.359 1.972 0.395 1 91.62 204 SER B O 1
ATOM 4433 N N . GLU B 1 205 ? -3.756 0.235 -0.958 1 93.12 205 GLU B N 1
ATOM 4434 C CA . GLU B 1 205 ? -5.125 -0.152 -1.281 1 93.12 205 GLU B CA 1
ATOM 4435 C C . GLU B 1 205 ? -5.805 -0.82 -0.091 1 93.12 205 GLU B C 1
ATOM 4437 O O . GLU B 1 205 ? -7.035 -0.855 -0.011 1 93.12 205 GLU B O 1
ATOM 4442 N N . TYR B 1 206 ? -4.977 -1.361 0.774 1 88.25 206 TYR B N 1
ATOM 4443 C CA . TYR B 1 206 ? -5.531 -1.888 2.016 1 88.25 206 TYR B CA 1
ATOM 4444 C C . TYR B 1 206 ? -6.23 -0.792 2.809 1 88.25 206 TYR B C 1
ATOM 4446 O O . TYR B 1 206 ? -7.332 -1 3.328 1 88.25 206 TYR B O 1
ATOM 4454 N N . THR B 1 207 ? -5.574 0.341 2.916 1 92.56 207 THR B N 1
ATOM 4455 C CA . THR B 1 207 ? -6.137 1.464 3.656 1 92.56 207 THR B CA 1
ATOM 4456 C C . THR B 1 207 ? -7.398 1.984 2.975 1 92.56 207 THR B C 1
ATOM 4458 O O . THR B 1 207 ? -8.367 2.35 3.643 1 92.56 207 THR B O 1
ATOM 4461 N N . VAL B 1 208 ? -7.402 1.999 1.641 1 94.06 208 VAL B N 1
ATOM 4462 C CA . VAL B 1 208 ? -8.594 2.377 0.892 1 94.06 208 VAL B CA 1
ATOM 4463 C C . VAL B 1 208 ? -9.734 1.416 1.22 1 94.06 208 VAL B C 1
ATOM 4465 O O . VAL B 1 208 ? -10.867 1.846 1.462 1 94.06 208 VAL B O 1
ATOM 4468 N N . GLY B 1 209 ? -9.438 0.102 1.232 1 91.25 209 GLY B N 1
ATOM 4469 C CA . GLY B 1 209 ? -10.438 -0.89 1.597 1 91.25 209 GLY B CA 1
ATOM 4470 C C . GLY B 1 209 ? -10.969 -0.715 3.008 1 91.25 209 GLY B C 1
ATOM 4471 O O . GLY B 1 209 ? -12.164 -0.868 3.25 1 91.25 209 GLY B O 1
ATOM 4472 N N . LEU B 1 210 ? -10.047 -0.407 3.949 1 91.69 210 LEU B N 1
ATOM 4473 C CA . LEU B 1 210 ? -10.453 -0.145 5.328 1 91.69 210 LEU B CA 1
ATOM 4474 C C . LEU B 1 210 ? -11.5 0.961 5.387 1 91.69 210 LEU B C 1
ATOM 4476 O O . LEU B 1 210 ? -12.508 0.833 6.09 1 91.69 210 LEU B O 1
ATOM 4480 N N . LEU B 1 211 ? -11.266 2.059 4.672 1 94.94 211 LEU B N 1
ATOM 4481 C CA . LEU B 1 211 ? -12.219 3.158 4.645 1 94.94 211 LEU B CA 1
ATOM 4482 C C . LEU B 1 211 ? -13.539 2.719 4.008 1 94.94 211 LEU B C 1
ATOM 4484 O O . LEU B 1 211 ? -14.609 2.941 4.574 1 94.94 211 LEU B O 1
ATOM 4488 N N . LYS B 1 212 ? -13.461 2.082 2.895 1 93.12 212 LYS B N 1
ATOM 4489 C CA . LYS B 1 212 ? -14.625 1.751 2.074 1 93.12 212 LYS B CA 1
ATOM 4490 C C . LYS B 1 212 ? -15.523 0.742 2.779 1 93.12 212 LYS B C 1
ATOM 4492 O O . LYS B 1 212 ? -16.75 0.865 2.744 1 93.12 212 LYS B O 1
ATOM 4497 N N . TRP B 1 213 ? -14.945 -0.223 3.461 1 91.62 213 TRP B N 1
ATOM 4498 C CA . TRP B 1 213 ? -15.742 -1.368 3.895 1 91.62 213 TRP B CA 1
ATOM 4499 C C . TRP B 1 213 ? -15.984 -1.322 5.398 1 91.62 213 TRP B C 1
ATOM 4501 O O . TRP B 1 213 ? -16.859 -2.025 5.914 1 91.62 213 TRP B O 1
ATOM 4511 N N . LYS B 1 214 ? -15.18 -0.516 6.082 1 93.75 214 LYS B N 1
ATOM 4512 C CA . LYS B 1 214 ? -15.344 -0.532 7.535 1 93.75 214 LYS B CA 1
ATOM 4513 C C . LYS B 1 214 ? -15.68 0.857 8.062 1 93.75 214 LYS B C 1
ATOM 4515 O O . LYS B 1 214 ? -16.719 1.048 8.703 1 93.75 214 LYS B O 1
ATOM 4520 N N . VAL B 1 215 ? -14.914 1.843 7.73 1 96.75 215 VAL B N 1
ATOM 4521 C CA . VAL B 1 215 ? -15.039 3.156 8.352 1 96.75 215 VAL B CA 1
ATOM 4522 C C . VAL B 1 215 ? -16.281 3.863 7.832 1 96.75 215 VAL B C 1
ATOM 4524 O O . VAL B 1 215 ? -17.078 4.395 8.609 1 96.75 215 VAL B O 1
ATOM 4527 N N . LEU B 1 216 ? -16.469 3.916 6.5 1 97.56 216 LEU B N 1
ATOM 4528 C CA . LEU B 1 216 ? -17.578 4.648 5.902 1 97.56 216 LEU B CA 1
ATOM 4529 C C . LEU B 1 216 ? -18.906 4.02 6.293 1 97.56 216 LEU B C 1
ATOM 4531 O O . LEU B 1 216 ? -19.844 4.727 6.68 1 97.56 216 LEU B O 1
ATOM 4535 N N . PRO B 1 217 ? -19.031 2.66 6.242 1 96.5 217 PRO B N 1
ATOM 4536 C CA . PRO B 1 217 ? -20.281 2.068 6.715 1 96.5 217 PRO B CA 1
ATOM 4537 C C . PRO B 1 217 ? -20.578 2.396 8.18 1 96.5 217 PRO B C 1
ATOM 4539 O O . PRO B 1 217 ? -21.719 2.689 8.531 1 96.5 217 PRO B O 1
ATOM 4542 N N . LEU B 1 218 ? -19.547 2.355 9.039 1 97.69 218 LEU B N 1
ATOM 4543 C CA . LEU B 1 218 ? -19.719 2.73 10.438 1 97.69 218 LEU B CA 1
ATOM 4544 C C . LEU B 1 218 ? -20.219 4.168 10.555 1 97.69 218 LEU B C 1
ATOM 4546 O O . LEU B 1 218 ? -21.156 4.441 11.305 1 97.69 218 LEU B O 1
ATOM 4550 N N . ALA B 1 219 ? -19.594 5.105 9.844 1 98.69 219 ALA B N 1
ATOM 4551 C CA . ALA B 1 219 ? -19.969 6.516 9.891 1 98.69 219 ALA B CA 1
ATOM 4552 C C . ALA B 1 219 ? -21.406 6.719 9.422 1 98.69 219 ALA B C 1
ATOM 4554 O O . ALA B 1 219 ? -22.156 7.477 10.031 1 98.69 219 ALA B O 1
ATOM 4555 N N . ARG B 1 220 ? -21.797 6.062 8.344 1 98.12 220 ARG B N 1
ATOM 4556 C CA . ARG B 1 220 ? -23.141 6.176 7.793 1 98.12 220 ARG B CA 1
ATOM 4557 C C . ARG B 1 220 ? -24.188 5.684 8.789 1 98.12 220 ARG B C 1
ATOM 4559 O O . ARG B 1 220 ? -25.297 6.215 8.844 1 98.12 220 ARG B O 1
ATOM 4566 N N . GLN B 1 221 ? -23.797 4.699 9.523 1 97.94 221 GLN B N 1
ATOM 4567 C CA . GLN B 1 221 ? -24.703 4.117 10.5 1 97.94 221 GLN B CA 1
ATOM 4568 C C . GLN B 1 221 ? -24.875 5.043 11.703 1 97.94 221 GLN B C 1
ATOM 4570 O O . GLN B 1 221 ? -25.984 5.152 12.258 1 97.94 221 GLN B O 1
ATOM 4575 N N . LYS B 1 222 ? -23.844 5.75 12.109 1 98.19 222 LYS B N 1
ATOM 4576 C CA . LYS B 1 222 ? -23.828 6.422 13.398 1 98.19 222 LYS B CA 1
ATOM 4577 C C . LYS B 1 222 ? -24.062 7.922 13.242 1 98.19 222 LYS B C 1
ATOM 4579 O O . LYS B 1 222 ? -24.375 8.617 14.211 1 98.19 222 LYS B O 1
ATOM 4584 N N . LEU B 1 223 ? -23.891 8.5 12.055 1 98.56 223 LEU B N 1
ATOM 4585 C CA . LEU B 1 223 ? -23.938 9.938 11.828 1 98.56 223 LEU B CA 1
ATOM 4586 C C . LEU B 1 223 ? -24.984 10.289 10.781 1 98.56 223 LEU B C 1
ATOM 4588 O O . LEU B 1 223 ? -25.359 9.445 9.961 1 98.56 223 LEU B O 1
ATOM 4592 N N . SER B 1 224 ? -25.5 11.555 10.82 1 98.25 224 SER B N 1
ATOM 4593 C CA . SER B 1 224 ? -26.375 12.086 9.781 1 98.25 224 SER B CA 1
ATOM 4594 C C . SER B 1 224 ? -25.562 12.719 8.656 1 98.25 224 SER B C 1
ATOM 4596 O O . SER B 1 224 ? -25.156 13.883 8.758 1 98.25 224 SER B O 1
ATOM 4598 N N . LEU B 1 225 ? -25.344 11.93 7.613 1 98.62 225 LEU B N 1
ATOM 4599 C CA . LEU B 1 225 ? -24.422 12.359 6.57 1 98.62 225 LEU B CA 1
ATOM 4600 C C . LEU B 1 225 ? -25.156 12.602 5.254 1 98.62 225 LEU B C 1
ATOM 4602 O O . LEU B 1 225 ? -26.172 11.938 4.977 1 98.62 225 LEU B O 1
ATOM 4606 N N . VAL B 1 226 ? -24.641 13.539 4.504 1 97.88 226 VAL B N 1
ATOM 4607 C CA . VAL B 1 226 ? -25.062 13.68 3.117 1 97.88 226 VAL B CA 1
ATOM 4608 C C . VAL B 1 226 ? -24.859 12.367 2.373 1 97.88 226 VAL B C 1
ATOM 4610 O O . VAL B 1 226 ? -23.828 11.703 2.537 1 97.88 226 VAL B O 1
ATOM 4613 N N . ASP B 1 227 ? -25.828 11.961 1.554 1 96.44 227 ASP B N 1
ATOM 4614 C CA . ASP B 1 227 ? -25.75 10.734 0.761 1 96.44 227 ASP B CA 1
ATOM 4615 C C . ASP B 1 227 ? -24.891 10.93 -0.484 1 96.44 227 ASP B C 1
ATOM 4617 O O . ASP B 1 227 ? -25.312 11.609 -1.428 1 96.44 227 ASP B O 1
ATOM 4621 N N . GLU B 1 228 ? -23.766 10.289 -0.503 1 93.19 228 GLU B N 1
ATOM 4622 C CA . GLU B 1 228 ? -22.828 10.5 -1.604 1 93.19 228 GLU B CA 1
ATOM 4623 C C . GLU B 1 228 ? -23.344 9.867 -2.895 1 93.19 228 GLU B C 1
ATOM 4625 O O . GLU B 1 228 ? -22.844 10.156 -3.98 1 93.19 228 GLU B O 1
ATOM 4630 N N . ARG B 1 229 ? -24.281 9 -2.814 1 92.56 229 ARG B N 1
ATOM 4631 C CA . ARG B 1 229 ? -24.922 8.484 -4.027 1 92.56 229 ARG B CA 1
ATOM 4632 C C . ARG B 1 229 ? -25.719 9.57 -4.73 1 92.56 229 ARG B C 1
ATOM 4634 O O . ARG B 1 229 ? -25.812 9.578 -5.961 1 92.56 229 ARG B O 1
ATOM 4641 N N . ARG B 1 230 ? -26.25 10.508 -3.943 1 95 230 ARG B N 1
ATOM 4642 C CA . ARG B 1 230 ? -27.031 11.625 -4.469 1 95 230 ARG B CA 1
ATOM 4643 C C . ARG B 1 230 ? -26.156 12.844 -4.707 1 95 230 ARG B C 1
ATOM 4645 O O . ARG B 1 230 ? -26.453 13.672 -5.57 1 95 230 ARG B O 1
ATOM 4652 N N . SER B 1 231 ? -25.156 12.969 -3.92 1 96.19 231 SER B N 1
ATOM 4653 C CA . SER B 1 231 ? -24.219 14.078 -4.031 1 96.19 231 SER B CA 1
ATOM 4654 C C . SER B 1 231 ? -22.781 13.586 -4.094 1 96.19 231 SER B C 1
ATOM 4656 O O . SER B 1 231 ? -22.016 13.742 -3.137 1 96.19 231 SER B O 1
ATOM 4658 N N . PRO B 1 232 ? -22.359 13.055 -5.266 1 96.44 232 PRO B N 1
ATOM 4659 C CA . PRO B 1 232 ? -21 12.523 -5.383 1 96.44 232 PRO B CA 1
ATOM 4660 C C . PRO B 1 232 ? -19.922 13.539 -4.984 1 96.44 232 PRO B C 1
ATOM 4662 O O . PRO B 1 232 ? -20.047 14.727 -5.305 1 96.44 232 PRO B O 1
ATOM 4665 N N . GLY B 1 233 ? -19 13.078 -4.262 1 97.38 233 GLY B N 1
ATOM 4666 C CA . GLY B 1 233 ? -17.891 13.93 -3.842 1 97.38 233 GLY B CA 1
ATOM 4667 C C . GLY B 1 233 ? -18.25 14.82 -2.66 1 97.38 233 GLY B C 1
ATOM 4668 O O . GLY B 1 233 ? -17.578 15.828 -2.416 1 97.38 233 GLY B O 1
ATOM 4669 N N . ALA B 1 234 ? -19.219 14.445 -1.911 1 97.12 234 ALA B N 1
ATOM 4670 C CA . ALA B 1 234 ? -19.75 15.305 -0.856 1 97.12 234 ALA B CA 1
ATOM 4671 C C . ALA B 1 234 ? -18.797 15.375 0.331 1 97.12 234 ALA B C 1
ATOM 4673 O O . ALA B 1 234 ? -18.859 16.297 1.141 1 97.12 234 ALA B O 1
ATOM 4674 N N . HIS B 1 235 ? -17.969 14.375 0.45 1 98.75 235 HIS B N 1
ATOM 4675 C CA . HIS B 1 235 ? -17.156 14.219 1.651 1 98.75 235 HIS B CA 1
ATOM 4676 C C . HIS B 1 235 ? -15.703 14.617 1.394 1 98.75 235 HIS B C 1
ATOM 4678 O O . HIS B 1 235 ? -15.336 14.922 0.258 1 98.75 235 HIS B O 1
ATOM 4684 N N . ALA B 1 236 ? -14.93 14.75 2.463 1 98.88 236 ALA B N 1
ATOM 4685 C CA . ALA B 1 236 ? -13.531 15.141 2.379 1 98.88 236 ALA B CA 1
ATOM 4686 C C . ALA B 1 236 ? -12.633 14.164 3.135 1 98.88 236 ALA B C 1
ATOM 4688 O O . ALA B 1 236 ? -13.117 13.383 3.959 1 98.88 236 ALA B O 1
ATOM 4689 N N . VAL B 1 237 ? -11.383 14.141 2.766 1 98.94 237 VAL B N 1
ATOM 4690 C CA . VAL B 1 237 ? -10.359 13.391 3.477 1 98.94 237 VAL B CA 1
ATOM 4691 C C . VAL B 1 237 ? -9.203 14.32 3.859 1 98.94 237 VAL B C 1
ATOM 4693 O O . VAL B 1 237 ? -8.828 15.195 3.08 1 98.94 237 VAL B O 1
ATOM 4696 N N . LEU B 1 238 ? -8.719 14.172 5.121 1 98.94 238 LEU B N 1
ATOM 4697 C CA . LEU B 1 238 ? -7.703 15.039 5.703 1 98.94 238 LEU B CA 1
ATOM 4698 C C . LEU B 1 238 ? -6.551 14.219 6.273 1 98.94 238 LEU B C 1
ATOM 4700 O O . LEU B 1 238 ? -6.77 13.172 6.891 1 98.94 238 LEU B O 1
ATOM 4704 N N . GLY B 1 239 ? -5.336 14.688 6.086 1 98.75 239 GLY B N 1
ATOM 4705 C CA . GLY B 1 239 ? -4.164 14.109 6.73 1 98.75 239 GLY B CA 1
ATOM 4706 C C . GLY B 1 239 ? -2.93 14.984 6.613 1 98.75 239 GLY B C 1
ATOM 4707 O O . GLY B 1 239 ? -2.932 15.977 5.883 1 98.75 239 GLY B O 1
ATOM 4708 N N . ALA B 1 240 ? -1.849 14.625 7.34 1 98.06 240 ALA B N 1
ATOM 4709 C CA . ALA B 1 240 ? -0.588 15.359 7.316 1 98.06 240 ALA B CA 1
ATOM 4710 C C . ALA B 1 240 ? 0.591 14.422 7.066 1 98.06 240 ALA B C 1
ATOM 4712 O O . ALA B 1 240 ? 0.562 13.258 7.473 1 98.06 240 ALA B O 1
ATOM 4713 N N . SER B 1 241 ? 1.665 14.953 6.434 1 96.75 241 SER B N 1
ATOM 4714 C CA . SER B 1 241 ? 2.877 14.18 6.191 1 96.75 241 SER B CA 1
ATOM 4715 C C . SER B 1 241 ? 2.58 12.922 5.379 1 96.75 241 SER B C 1
ATOM 4717 O O . SER B 1 241 ? 2.008 13.008 4.289 1 96.75 241 SER B O 1
ATOM 4719 N N . LEU B 1 242 ? 2.852 11.719 5.949 1 95.69 242 LEU B N 1
ATOM 4720 C CA . LEU B 1 242 ? 2.443 10.484 5.293 1 95.69 242 LEU B CA 1
ATOM 4721 C C . LEU B 1 242 ? 0.924 10.383 5.219 1 95.69 242 LEU B C 1
ATOM 4723 O O . LEU B 1 242 ? 0.379 9.859 4.242 1 95.69 242 LEU B O 1
ATOM 4727 N N . GLY B 1 243 ? 0.273 10.938 6.258 1 97.88 243 GLY B N 1
ATOM 4728 C CA . GLY B 1 243 ? -1.178 11.023 6.203 1 97.88 243 GLY B CA 1
ATOM 4729 C C . GLY B 1 243 ? -1.684 11.93 5.098 1 97.88 243 GLY B C 1
ATOM 4730 O O . GLY B 1 243 ? -2.75 11.688 4.531 1 97.88 243 GLY B O 1
ATOM 4731 N N . GLY B 1 244 ? -0.929 12.984 4.852 1 98.69 244 GLY B N 1
ATOM 4732 C CA . GLY B 1 244 ? -1.249 13.852 3.732 1 98.69 244 GLY B CA 1
ATOM 4733 C C . GLY B 1 244 ? -1.105 13.172 2.385 1 98.69 244 GLY B C 1
ATOM 4734 O O . GLY B 1 244 ? -1.918 13.383 1.483 1 98.69 244 GLY B O 1
ATOM 4735 N N . LEU B 1 245 ? -0.041 12.375 2.219 1 98.19 245 LEU B N 1
ATOM 4736 C CA . LEU B 1 245 ? 0.117 11.539 1.032 1 98.19 245 LEU B CA 1
ATOM 4737 C C . LEU B 1 245 ? -1.084 10.617 0.852 1 98.19 245 LEU B C 1
ATOM 4739 O O . LEU B 1 245 ? -1.676 10.562 -0.228 1 98.19 245 LEU B O 1
ATOM 4743 N N . MET B 1 246 ? -1.471 9.93 1.897 1 98.19 246 MET B N 1
ATOM 4744 C CA . MET B 1 246 ? -2.566 8.969 1.847 1 98.19 246 MET B CA 1
ATOM 4745 C C . MET B 1 246 ? -3.895 9.664 1.574 1 98.19 246 MET B C 1
ATOM 4747 O O . MET B 1 246 ? -4.766 9.109 0.904 1 98.19 246 MET B O 1
ATOM 4751 N N . ALA B 1 247 ? -4.039 10.891 2.109 1 98.88 247 ALA B N 1
ATOM 4752 C CA . ALA B 1 247 ? -5.254 11.656 1.84 1 98.88 247 ALA B CA 1
ATOM 4753 C C . ALA B 1 247 ? -5.41 11.93 0.347 1 98.88 247 ALA B C 1
ATOM 4755 O O . ALA B 1 247 ? -6.48 11.711 -0.223 1 98.88 247 ALA B O 1
ATOM 4756 N N . LEU B 1 248 ? -4.363 12.43 -0.263 1 98.81 248 LEU B N 1
ATOM 4757 C CA . LEU B 1 248 ? -4.422 12.68 -1.7 1 98.81 248 LEU B CA 1
ATOM 4758 C C . LEU B 1 248 ? -4.703 11.391 -2.461 1 98.81 248 LEU B C 1
ATOM 4760 O O . LEU B 1 248 ? -5.547 11.359 -3.359 1 98.81 248 LEU B O 1
ATOM 4764 N N . TYR B 1 249 ? -3.99 10.32 -2.062 1 98.56 249 TYR B N 1
ATOM 4765 C CA . TYR B 1 249 ? -4.207 9.023 -2.686 1 98.56 249 TYR B CA 1
ATOM 4766 C C . TYR B 1 249 ? -5.664 8.594 -2.562 1 98.56 249 TYR B C 1
ATOM 4768 O O . TYR B 1 249 ? -6.273 8.148 -3.539 1 98.56 249 TYR B O 1
ATOM 4776 N N . THR B 1 250 ? -6.258 8.742 -1.412 1 98.38 250 THR B N 1
ATOM 4777 C CA . THR B 1 250 ? -7.645 8.375 -1.145 1 98.38 250 THR B CA 1
ATOM 4778 C C . THR B 1 250 ? -8.594 9.156 -2.049 1 98.38 250 THR B C 1
ATOM 4780 O O . THR B 1 250 ? -9.5 8.578 -2.654 1 98.38 250 THR B O 1
ATOM 4783 N N . GLY B 1 251 ? -8.398 10.43 -2.127 1 98.31 251 GLY B N 1
ATOM 4784 C CA . GLY B 1 251 ? -9.219 11.234 -3.014 1 98.31 251 GLY B CA 1
ATOM 4785 C C . GLY B 1 251 ? -9.164 10.773 -4.457 1 98.31 251 GLY B C 1
ATOM 4786 O O . GLY B 1 251 ? -10.195 10.703 -5.129 1 98.31 251 GLY B O 1
ATOM 4787 N N . LEU B 1 252 ? -7.973 10.461 -4.938 1 97.5 252 LEU B N 1
ATOM 4788 C CA . LEU B 1 252 ? -7.785 10.031 -6.316 1 97.5 252 LEU B CA 1
ATOM 4789 C C . LEU B 1 252 ? -8.43 8.672 -6.562 1 97.5 252 LEU B C 1
ATOM 4791 O O . LEU B 1 252 ? -8.914 8.398 -7.664 1 97.5 252 LEU B O 1
ATOM 4795 N N . ARG B 1 253 ? -8.508 7.824 -5.531 1 96.56 253 ARG B N 1
ATOM 4796 C CA . ARG B 1 253 ? -9.008 6.461 -5.68 1 96.56 253 ARG B CA 1
ATOM 4797 C C . ARG B 1 253 ? -10.523 6.406 -5.477 1 96.56 253 ARG B C 1
ATOM 4799 O O . ARG B 1 253 ? -11.188 5.5 -5.98 1 96.56 253 ARG B O 1
ATOM 4806 N N . MET B 1 254 ? -11.086 7.363 -4.719 1 96.56 254 MET B N 1
ATOM 4807 C CA . MET B 1 254 ? -12.508 7.344 -4.379 1 96.56 254 MET B CA 1
ATOM 4808 C C . MET B 1 254 ? -13.141 8.711 -4.594 1 96.56 254 MET B C 1
ATOM 4810 O O . MET B 1 254 ? -13.789 9.25 -3.697 1 96.56 254 MET B O 1
ATOM 4814 N N . PRO B 1 255 ? -13.047 9.203 -5.793 1 96.56 255 PRO B N 1
ATOM 4815 C CA . PRO B 1 255 ? -13.508 10.57 -6.035 1 96.56 255 PRO B CA 1
ATOM 4816 C C . PRO B 1 255 ? -15.023 10.719 -5.914 1 96.56 255 PRO B C 1
ATOM 4818 O O . PRO B 1 255 ? -15.523 11.82 -5.703 1 96.56 255 PRO B O 1
ATOM 4821 N N . ASP B 1 256 ? -15.758 9.617 -6.051 1 96.25 256 ASP B N 1
ATOM 4822 C CA . ASP B 1 256 ? -17.219 9.672 -5.934 1 96.25 256 ASP B CA 1
ATOM 4823 C C . ASP B 1 256 ? -17.641 9.883 -4.48 1 96.25 256 ASP B C 1
ATOM 4825 O O . ASP B 1 256 ? -18.75 10.359 -4.219 1 96.25 256 ASP B O 1
ATOM 4829 N N . VAL B 1 257 ? -16.781 9.523 -3.59 1 97.88 257 VAL B N 1
ATOM 4830 C CA . VAL B 1 257 ? -17.062 9.703 -2.17 1 97.88 257 VAL B CA 1
ATOM 4831 C C . VAL B 1 257 ? -16.406 10.992 -1.672 1 97.88 257 VAL B C 1
ATOM 4833 O O . VAL B 1 257 ? -17.062 11.828 -1.056 1 97.88 257 VAL B O 1
ATOM 4836 N N . PHE B 1 258 ? -15.125 11.062 -1.973 1 98.56 258 PHE B N 1
ATOM 4837 C CA . PHE B 1 258 ? -14.32 12.188 -1.494 1 98.56 258 PHE B CA 1
ATOM 4838 C C . PHE B 1 258 ? -14.016 13.156 -2.629 1 98.56 258 PHE B C 1
ATOM 4840 O O . PHE B 1 258 ? -13.078 12.945 -3.395 1 98.56 258 PHE B O 1
ATOM 4847 N N . GLY B 1 259 ? -14.727 14.273 -2.66 1 98.31 259 GLY B N 1
ATOM 4848 C CA . GLY B 1 259 ? -14.469 15.297 -3.658 1 98.31 259 GLY B CA 1
ATOM 4849 C C . GLY B 1 259 ? -13.516 16.375 -3.174 1 98.31 259 GLY B C 1
ATOM 4850 O O . GLY B 1 259 ? -13.055 17.203 -3.961 1 98.31 259 GLY B O 1
ATOM 4851 N N . ARG B 1 260 ? -13.195 16.312 -1.904 1 98.62 260 ARG B N 1
ATOM 4852 C CA . ARG B 1 260 ? -12.328 17.297 -1.283 1 98.62 260 ARG B CA 1
ATOM 4853 C C . ARG B 1 260 ? -11.172 16.641 -0.54 1 98.62 260 ARG B C 1
ATOM 4855 O O . ARG B 1 260 ? -11.375 15.641 0.157 1 98.62 260 ARG B O 1
ATOM 4862 N N . VAL B 1 261 ? -9.969 17.188 -0.762 1 98.94 261 VAL B N 1
ATOM 4863 C CA . VAL B 1 261 ? -8.773 16.656 -0.118 1 98.94 261 VAL B CA 1
ATOM 4864 C C . VAL B 1 261 ? -8.039 17.781 0.616 1 98.94 261 VAL B C 1
ATOM 4866 O O . VAL B 1 261 ? -7.773 18.828 0.04 1 98.94 261 VAL B O 1
ATOM 4869 N N . LEU B 1 262 ? -7.863 17.594 1.868 1 98.94 262 LEU B N 1
ATOM 4870 C CA . LEU B 1 262 ? -6.988 18.438 2.668 1 98.94 262 LEU B CA 1
ATOM 4871 C C . LEU B 1 262 ? -5.699 17.703 3.027 1 98.94 262 LEU B C 1
ATOM 4873 O O . LEU B 1 262 ? -5.703 16.812 3.885 1 98.94 262 LEU B O 1
ATOM 4877 N N . SER B 1 263 ? -4.641 18.047 2.35 1 98.88 263 SER B N 1
ATOM 4878 C CA . SER B 1 263 ? -3.346 17.406 2.568 1 98.88 263 SER B CA 1
ATOM 4879 C C . SER B 1 263 ? -2.342 18.391 3.166 1 98.88 263 SER B C 1
ATOM 4881 O O . SER B 1 263 ? -1.928 19.344 2.506 1 98.88 263 SER B O 1
ATOM 4883 N N . GLN B 1 264 ? -1.959 18.109 4.406 1 98.62 264 GLN B N 1
ATOM 4884 C CA . GLN B 1 264 ? -1.026 19 5.094 1 98.62 264 GLN B CA 1
ATOM 4885 C C . GLN B 1 264 ? 0.39 18.422 5.074 1 98.62 264 GLN B C 1
ATOM 4887 O O . GLN B 1 264 ? 0.646 17.359 5.637 1 98.62 264 GLN B O 1
ATOM 4892 N N . SER B 1 265 ? 1.317 19.234 4.473 1 98.19 265 SER B N 1
ATOM 4893 C CA . SER B 1 265 ? 2.711 18.828 4.352 1 98.19 265 SER B CA 1
ATOM 4894 C C . SER B 1 265 ? 2.822 17.406 3.807 1 98.19 265 SER B C 1
ATOM 4896 O O . SER B 1 265 ? 3.537 16.578 4.367 1 98.19 265 SER B O 1
ATOM 4898 N N . GLY B 1 266 ? 2.072 17.109 2.732 1 98.12 266 GLY B N 1
ATOM 4899 C CA . GLY B 1 266 ? 2.057 15.758 2.189 1 98.12 266 GLY B CA 1
ATOM 4900 C C . GLY B 1 266 ? 3.434 15.266 1.786 1 98.12 266 GLY B C 1
ATOM 4901 O O . GLY B 1 266 ? 4.207 15.992 1.164 1 98.12 266 GLY B O 1
ATOM 4902 N N . ALA B 1 267 ? 3.807 14.039 2.182 1 96.44 267 ALA B N 1
ATOM 4903 C CA . ALA B 1 267 ? 5.074 13.406 1.82 1 96.44 267 ALA B CA 1
ATOM 4904 C C . ALA B 1 267 ? 4.969 12.703 0.471 1 96.44 267 ALA B C 1
ATOM 4906 O O . ALA B 1 267 ? 4.879 11.477 0.41 1 96.44 267 ALA B O 1
ATOM 4907 N N . PHE B 1 268 ? 5.086 13.453 -0.594 1 97 268 PHE B N 1
ATOM 4908 C CA . PHE B 1 268 ? 4.762 12.93 -1.916 1 97 268 PHE B CA 1
ATOM 4909 C C . PHE B 1 268 ? 5.984 12.289 -2.559 1 97 268 PHE B C 1
ATOM 4911 O O . PHE B 1 268 ? 5.863 11.57 -3.553 1 97 268 PHE B O 1
ATOM 4918 N N . ALA B 1 269 ? 7.129 12.578 -2.006 1 91.25 269 ALA B N 1
ATOM 4919 C CA . ALA B 1 269 ? 8.383 11.992 -2.482 1 91.25 269 ALA B CA 1
ATOM 4920 C C . ALA B 1 269 ? 9.312 11.68 -1.319 1 91.25 269 ALA B C 1
ATOM 4922 O O . ALA B 1 269 ? 9.328 12.391 -0.312 1 91.25 269 ALA B O 1
ATOM 4923 N N . VAL B 1 270 ? 9.945 10.555 -1.465 1 80.88 270 VAL B N 1
ATOM 4924 C CA . VAL B 1 270 ? 10.945 10.18 -0.471 1 80.88 270 VAL B CA 1
ATOM 4925 C C . VAL B 1 270 ? 12.258 9.82 -1.167 1 80.88 270 VAL B C 1
ATOM 4927 O O . VAL B 1 270 ? 12.273 9.008 -2.098 1 80.88 270 VAL B O 1
ATOM 4930 N N . GLU B 1 271 ? 13.328 10.375 -0.731 1 76.31 271 GLU B N 1
ATOM 4931 C CA . GLU B 1 271 ? 14.664 10.094 -1.252 1 76.31 271 GLU B CA 1
ATOM 4932 C C . GLU B 1 271 ? 14.68 10.109 -2.777 1 76.31 271 GLU B C 1
ATOM 4934 O O . GLU B 1 271 ? 15.156 9.172 -3.414 1 76.31 271 GLU B O 1
ATOM 4939 N N . GLY B 1 272 ? 14.047 11.133 -3.307 1 77.19 272 GLY B N 1
ATOM 4940 C CA . GLY B 1 272 ? 14.078 11.328 -4.746 1 77.19 272 GLY B CA 1
ATOM 4941 C C . GLY B 1 272 ? 13.141 10.406 -5.496 1 77.19 272 GLY B C 1
ATOM 4942 O O . GLY B 1 272 ? 13.141 10.375 -6.727 1 77.19 272 GLY B O 1
ATOM 4943 N N . HIS B 1 273 ? 12.352 9.688 -4.812 1 83.88 273 HIS B N 1
ATOM 4944 C CA . HIS B 1 273 ? 11.383 8.789 -5.426 1 83.88 273 HIS B CA 1
ATOM 4945 C C . HIS B 1 273 ? 9.961 9.312 -5.266 1 83.88 273 HIS B C 1
ATOM 4947 O O . HIS B 1 273 ? 9.477 9.461 -4.145 1 83.88 273 HIS B O 1
ATOM 4953 N N . ASP B 1 274 ? 9.383 9.531 -6.418 1 92.81 274 ASP B N 1
ATOM 4954 C CA . ASP B 1 274 ? 7.992 9.977 -6.414 1 92.81 274 ASP B CA 1
ATOM 4955 C C . ASP B 1 274 ? 7.043 8.812 -6.129 1 92.81 274 ASP B C 1
ATOM 4957 O O . ASP B 1 274 ? 7.188 7.73 -6.703 1 92.81 274 ASP B O 1
ATOM 4961 N N . PHE B 1 275 ? 6.117 9.055 -5.219 1 95.25 275 PHE B N 1
ATOM 4962 C CA . PHE B 1 275 ? 5.094 8.039 -4.973 1 95.25 275 PHE B CA 1
ATOM 4963 C C . PHE B 1 275 ? 4.086 8 -6.113 1 95.25 275 PHE B C 1
ATOM 4965 O O . PHE B 1 275 ? 4.109 8.859 -7 1 95.25 275 PHE B O 1
ATOM 4972 N N . VAL B 1 276 ? 3.195 6.98 -6.102 1 96.19 276 VAL B N 1
ATOM 4973 C CA . VAL B 1 276 ? 2.332 6.613 -7.219 1 96.19 276 VAL B CA 1
ATOM 4974 C C . VAL B 1 276 ? 1.312 7.719 -7.469 1 96.19 276 VAL B C 1
ATOM 4976 O O . VAL B 1 276 ? 0.702 7.781 -8.539 1 96.19 276 VAL B O 1
ATOM 4979 N N . VAL B 1 277 ? 1.126 8.648 -6.535 1 96.56 277 VAL B N 1
ATOM 4980 C CA . VAL B 1 277 ? 0.143 9.719 -6.695 1 96.56 277 VAL B CA 1
ATOM 4981 C C . VAL B 1 277 ? 0.515 10.594 -7.891 1 96.56 277 VAL B C 1
ATOM 4983 O O . VAL B 1 277 ? -0.36 11.164 -8.547 1 96.56 277 VAL B O 1
ATOM 4986 N N . PHE B 1 278 ? 1.79 10.781 -8.203 1 95.62 278 PHE B N 1
ATOM 4987 C CA . PHE B 1 278 ? 2.191 11.539 -9.383 1 95.62 278 PHE B CA 1
ATOM 4988 C C . PHE B 1 278 ? 1.664 10.891 -10.656 1 95.62 278 PHE B C 1
ATOM 4990 O O . PHE B 1 278 ? 1.169 11.57 -11.555 1 95.62 278 PHE B O 1
ATOM 4997 N N . ASP B 1 279 ? 1.725 9.562 -10.75 1 93.62 279 ASP B N 1
ATOM 4998 C CA . ASP B 1 279 ? 1.231 8.828 -11.906 1 93.62 279 ASP B CA 1
ATOM 4999 C C . ASP B 1 279 ? -0.29 8.914 -12.008 1 93.62 279 ASP B C 1
ATOM 5001 O O . ASP B 1 279 ? -0.839 9.047 -13.102 1 93.62 279 ASP B O 1
ATOM 5005 N N . LEU B 1 280 ? -0.938 8.836 -10.875 1 94.5 280 LEU B N 1
ATOM 5006 C CA . LEU B 1 280 ? -2.396 8.844 -10.836 1 94.5 280 LEU B CA 1
ATOM 5007 C C . LEU B 1 280 ? -2.938 10.242 -11.125 1 94.5 280 LEU B C 1
ATOM 5009 O O . LEU B 1 280 ? -4.082 10.391 -11.562 1 94.5 280 LEU B O 1
ATOM 5013 N N . ALA B 1 281 ? -2.092 11.25 -10.867 1 93.56 281 ALA B N 1
ATOM 5014 C CA . ALA B 1 281 ? -2.527 12.641 -10.977 1 93.56 281 ALA B CA 1
ATOM 5015 C C . ALA B 1 281 ? -2.463 13.117 -12.43 1 93.56 281 ALA B C 1
ATOM 5017 O O . ALA B 1 281 ? -3.078 14.125 -12.781 1 93.56 281 ALA B O 1
ATOM 5018 N N . ARG B 1 282 ? -1.828 12.438 -13.281 1 90.38 282 ARG B N 1
ATOM 5019 C CA . ARG B 1 282 ? -1.507 12.945 -14.609 1 90.38 282 ARG B CA 1
ATOM 5020 C C . ARG B 1 282 ? -2.701 12.82 -15.547 1 90.38 282 ARG B C 1
ATOM 5022 O O . ARG B 1 282 ? -3.031 13.758 -16.281 1 90.38 282 ARG B O 1
ATOM 5029 N N . PRO B 1 283 ? -3.389 11.664 -15.547 1 90.12 283 PRO B N 1
ATOM 5030 C CA . PRO B 1 283 ? -4.52 11.555 -16.469 1 90.12 283 PRO B CA 1
ATOM 5031 C C . PRO B 1 283 ? -5.695 12.445 -16.062 1 90.12 283 PRO B C 1
ATOM 5033 O O . PRO B 1 283 ? -5.898 12.711 -14.883 1 90.12 283 PRO B O 1
ATOM 5036 N N . PRO B 1 284 ? -6.477 12.844 -17.094 1 90.25 284 PRO B N 1
ATOM 5037 C CA . PRO B 1 284 ? -7.691 13.586 -16.75 1 90.25 284 PRO B CA 1
ATOM 5038 C C . PRO B 1 284 ? -8.648 12.789 -15.875 1 90.25 284 PRO B C 1
ATOM 5040 O O . PRO B 1 284 ? -8.953 11.633 -16.188 1 90.25 284 PRO B O 1
ATOM 5043 N N . PRO B 1 285 ? -9.086 13.477 -14.82 1 90.56 285 PRO B N 1
ATOM 5044 C CA . PRO B 1 285 ? -9.969 12.742 -13.914 1 90.56 285 PRO B CA 1
ATOM 5045 C C . PRO B 1 285 ? -11.398 12.633 -14.438 1 90.56 285 PRO B C 1
ATOM 5047 O O . PRO B 1 285 ? -11.875 13.531 -15.141 1 90.56 285 PRO B O 1
ATOM 5050 N N . ARG B 1 286 ? -11.984 11.484 -14.086 1 86.62 286 ARG B N 1
ATOM 5051 C CA . ARG B 1 286 ? -13.414 11.359 -14.352 1 86.62 286 ARG B CA 1
ATOM 5052 C C . ARG B 1 286 ? -14.211 12.391 -13.555 1 86.62 286 ARG B C 1
ATOM 5054 O O . ARG B 1 286 ? -15.18 12.961 -14.055 1 86.62 286 ARG B O 1
ATOM 5061 N N . ARG B 1 287 ? -13.781 12.594 -12.305 1 92.69 287 ARG B N 1
ATOM 5062 C CA . ARG B 1 287 ? -14.344 13.609 -11.422 1 92.69 287 ARG B CA 1
ATOM 5063 C C . ARG B 1 287 ? -13.25 14.477 -10.812 1 92.69 287 ARG B C 1
ATOM 5065 O O . ARG B 1 287 ? -12.43 13.984 -10.023 1 92.69 287 ARG B O 1
ATOM 5072 N N . PRO B 1 288 ? -13.25 15.719 -11.148 1 96.25 288 PRO B N 1
ATOM 5073 C CA . PRO B 1 288 ? -12.227 16.609 -10.594 1 96.25 288 PRO B CA 1
ATOM 5074 C C . PRO B 1 288 ? -12.352 16.781 -9.078 1 96.25 288 PRO B C 1
ATOM 5076 O O . PRO B 1 288 ? -13.461 16.859 -8.555 1 96.25 288 PRO B O 1
ATOM 5079 N N . LEU B 1 289 ? -11.258 16.797 -8.422 1 98.12 289 LEU B N 1
ATOM 5080 C CA . LEU B 1 289 ? -11.188 17.016 -6.977 1 98.12 289 LEU B CA 1
ATOM 5081 C C . LEU B 1 289 ? -10.945 18.484 -6.656 1 98.12 289 LEU B C 1
ATOM 5083 O O . LEU B 1 289 ? -10.43 19.234 -7.496 1 98.12 289 LEU B O 1
ATOM 5087 N N . ASP B 1 290 ? -11.422 18.906 -5.484 1 98.5 290 ASP B N 1
ATOM 5088 C CA . ASP B 1 290 ? -11 20.156 -4.84 1 98.5 290 ASP B CA 1
ATOM 5089 C C . ASP B 1 290 ? -9.93 19.891 -3.785 1 98.5 290 ASP B C 1
ATOM 5091 O O . ASP B 1 290 ? -10.227 19.359 -2.713 1 98.5 290 ASP B O 1
ATOM 5095 N N . ILE B 1 291 ? -8.68 20.312 -4.105 1 98.88 291 ILE B N 1
ATOM 5096 C CA . ILE B 1 291 ? -7.535 19.875 -3.312 1 98.88 291 ILE B CA 1
ATOM 5097 C C . ILE B 1 291 ? -6.883 21.094 -2.648 1 98.88 291 ILE B C 1
ATOM 5099 O O . ILE B 1 291 ? -6.492 22.047 -3.326 1 98.88 291 ILE B O 1
ATOM 5103 N N . TRP B 1 292 ? -6.828 21.094 -1.35 1 98.75 292 TRP B N 1
ATOM 5104 C CA . TRP B 1 292 ? -6.082 22.062 -0.557 1 98.75 292 TRP B CA 1
ATOM 5105 C C . TRP B 1 292 ? -4.805 21.438 0 1 98.75 292 TRP B C 1
ATOM 5107 O O . TRP B 1 292 ? -4.855 20.453 0.736 1 98.75 292 TRP B O 1
ATOM 5117 N N . LEU B 1 293 ? -3.68 21.984 -0.421 1 98.75 293 LEU B N 1
ATOM 5118 C CA . LEU B 1 293 ? -2.363 21.578 0.064 1 98.75 293 LEU B CA 1
ATOM 5119 C C . LEU B 1 293 ? -1.738 22.672 0.917 1 98.75 293 LEU B C 1
ATOM 5121 O O . LEU B 1 293 ? -1.928 23.859 0.646 1 98.75 293 LEU B O 1
ATOM 5125 N N . ASP B 1 294 ? -1.009 22.266 1.913 1 98.38 294 ASP B N 1
ATOM 5126 C CA . ASP B 1 294 ? -0.146 23.234 2.592 1 98.38 294 ASP B CA 1
ATOM 5127 C C . ASP B 1 294 ? 1.198 22.594 2.955 1 98.38 294 ASP B C 1
ATOM 5129 O O . ASP B 1 294 ? 1.351 21.375 2.914 1 98.38 294 ASP B O 1
ATOM 5133 N N . CYS B 1 295 ? 2.197 23.422 3.121 1 98.25 295 CYS B N 1
ATOM 5134 C CA . CYS B 1 295 ? 3.516 22.969 3.545 1 98.25 295 CYS B CA 1
ATOM 5135 C C . CYS B 1 295 ? 4.332 24.109 4.125 1 98.25 295 CYS B C 1
ATOM 5137 O O . CYS B 1 295 ? 4.301 25.219 3.609 1 98.25 295 CYS B O 1
ATOM 5139 N N . GLY B 1 296 ? 4.992 23.812 5.176 1 97.62 296 GLY B N 1
ATOM 5140 C CA . GLY B 1 296 ? 5.863 24.797 5.773 1 97.62 296 GLY B CA 1
ATOM 5141 C C . GLY B 1 296 ? 7.109 25.078 4.957 1 97.62 296 GLY B C 1
ATOM 5142 O O . GLY B 1 296 ? 7.703 24.156 4.395 1 97.62 296 GLY B O 1
ATOM 5143 N N . ARG B 1 297 ? 7.535 26.281 4.969 1 96.31 297 ARG B N 1
ATOM 5144 C CA . ARG B 1 297 ? 8.688 26.719 4.184 1 96.31 297 ARG B CA 1
ATOM 5145 C C . ARG B 1 297 ? 9.977 26.125 4.734 1 96.31 297 ARG B C 1
ATOM 5147 O O . ARG B 1 297 ? 10.984 26.062 4.027 1 96.31 297 ARG B O 1
ATOM 5154 N N . PHE B 1 298 ? 9.977 25.719 6.008 1 95.75 298 PHE B N 1
ATOM 5155 C CA . PHE B 1 298 ? 11.172 25.156 6.625 1 95.75 298 PHE B CA 1
ATOM 5156 C C . PHE B 1 298 ? 11.281 23.656 6.34 1 95.75 298 PHE B C 1
ATOM 5158 O O . PHE B 1 298 ? 12.273 23.031 6.691 1 95.75 298 PHE B O 1
ATOM 5165 N N . GLU B 1 299 ? 10.289 23.125 5.672 1 95.56 299 GLU B N 1
ATOM 5166 C CA . GLU B 1 299 ? 10.203 21.672 5.516 1 95.56 299 GLU B CA 1
ATOM 5167 C C . GLU B 1 299 ? 10.883 21.219 4.23 1 95.56 299 GLU B C 1
ATOM 5169 O O . GLU B 1 299 ? 10.695 21.812 3.172 1 95.56 299 GLU B O 1
ATOM 5174 N N . GLY B 1 300 ? 11.648 20.094 4.336 1 93.5 300 GLY B N 1
ATOM 5175 C CA . GLY B 1 300 ? 12.195 19.438 3.158 1 93.5 300 GLY B CA 1
ATOM 5176 C C . GLY B 1 300 ? 11.133 18.906 2.221 1 93.5 300 GLY B C 1
ATOM 5177 O O . GLY B 1 300 ? 11.414 18.609 1.055 1 93.5 300 GLY B O 1
ATOM 5178 N N . LEU B 1 301 ? 9.906 18.828 2.676 1 95.19 301 LEU B N 1
ATOM 5179 C CA . LEU B 1 301 ? 8.805 18.266 1.903 1 95.19 301 LEU B CA 1
ATOM 5180 C C . LEU B 1 301 ? 8.227 19.297 0.944 1 95.19 301 LEU B C 1
ATOM 5182 O O . LEU B 1 301 ? 7.406 18.969 0.086 1 95.19 301 LEU B O 1
ATOM 5186 N N . LEU B 1 302 ? 8.672 20.547 1.04 1 96.25 302 LEU B N 1
ATOM 5187 C CA . LEU B 1 302 ? 8.086 21.656 0.274 1 96.25 302 LEU B CA 1
ATOM 5188 C C . LEU B 1 302 ? 8.211 21.391 -1.225 1 96.25 302 LEU B C 1
ATOM 5190 O O . LEU B 1 302 ? 7.262 21.609 -1.977 1 96.25 302 LEU B O 1
ATOM 5194 N N . GLU B 1 303 ? 9.367 20.906 -1.654 1 95.56 303 GLU B N 1
ATOM 5195 C CA . GLU B 1 303 ? 9.602 20.703 -3.08 1 95.56 303 GLU B CA 1
ATOM 5196 C C . GLU B 1 303 ? 8.609 19.703 -3.664 1 95.56 303 GLU B C 1
ATOM 5198 O O . GLU B 1 303 ? 8.086 19.906 -4.762 1 95.56 303 GLU B O 1
ATOM 5203 N N . GLY B 1 304 ? 8.375 18.641 -2.947 1 96.5 304 GLY B N 1
ATOM 5204 C CA . GLY B 1 304 ? 7.395 17.656 -3.41 1 96.5 304 GLY B CA 1
ATOM 5205 C C . GLY B 1 304 ? 6.004 18.25 -3.566 1 96.5 304 GLY B C 1
ATOM 5206 O O . GLY B 1 304 ? 5.293 17.922 -4.52 1 96.5 304 GLY B O 1
ATOM 5207 N N . ASN B 1 305 ? 5.609 19.047 -2.656 1 97.94 305 ASN B N 1
ATOM 5208 C CA . ASN B 1 305 ? 4.309 19.703 -2.727 1 97.94 305 ASN B CA 1
ATOM 5209 C C . ASN B 1 305 ? 4.242 20.703 -3.881 1 97.94 305 ASN B C 1
ATOM 5211 O O . ASN B 1 305 ? 3.232 20.781 -4.582 1 97.94 305 ASN B O 1
ATOM 5215 N N . ARG B 1 306 ? 5.324 21.422 -4.129 1 97.62 306 ARG B N 1
ATOM 5216 C CA . ARG B 1 306 ? 5.402 22.344 -5.254 1 97.62 306 ARG B CA 1
ATOM 5217 C C . ARG B 1 306 ? 5.352 21.594 -6.582 1 97.62 306 ARG B C 1
ATOM 5219 O O . ARG B 1 306 ? 4.836 22.109 -7.574 1 97.62 306 ARG B O 1
ATOM 5226 N N . ARG B 1 307 ? 5.867 20.422 -6.559 1 97.62 307 ARG B N 1
ATOM 5227 C CA . ARG B 1 307 ? 5.922 19.641 -7.793 1 97.62 307 ARG B CA 1
ATOM 5228 C C . ARG B 1 307 ? 4.562 19.016 -8.109 1 97.62 307 ARG B C 1
ATOM 5230 O O . ARG B 1 307 ? 4.148 18.969 -9.266 1 97.62 307 ARG B O 1
ATOM 5237 N N . ILE B 1 308 ? 3.824 18.578 -7.102 1 98.25 308 ILE B N 1
ATOM 5238 C CA . ILE B 1 308 ? 2.607 17.828 -7.371 1 98.25 308 ILE B CA 1
ATOM 5239 C C . ILE B 1 308 ? 1.461 18.781 -7.688 1 98.25 308 ILE B C 1
ATOM 5241 O O . ILE B 1 308 ? 0.55 18.438 -8.445 1 98.25 308 ILE B O 1
ATOM 5245 N N . ALA B 1 309 ? 1.5 20 -7.164 1 98.31 309 ALA B N 1
ATOM 5246 C CA . ALA B 1 309 ? 0.398 20.953 -7.301 1 98.31 309 ALA B CA 1
ATOM 5247 C C . ALA B 1 309 ? 0.113 21.25 -8.766 1 98.31 309 ALA B C 1
ATOM 5249 O O . ALA B 1 309 ? -1.019 21.094 -9.234 1 98.31 309 ALA B O 1
ATOM 5250 N N . PRO B 1 310 ? 1.088 21.594 -9.547 1 98.12 310 PRO B N 1
ATOM 5251 C CA . PRO B 1 310 ? 0.794 21.875 -10.953 1 98.12 310 PRO B CA 1
ATOM 5252 C C . PRO B 1 310 ? 0.381 20.625 -11.734 1 98.12 310 PRO B C 1
ATOM 5254 O O . PRO B 1 310 ? -0.411 20.719 -12.672 1 98.12 310 PRO B O 1
ATOM 5257 N N . VAL B 1 311 ? 0.901 19.453 -11.375 1 97.31 311 VAL B N 1
ATOM 5258 C CA . VAL B 1 311 ? 0.501 18.219 -12.031 1 97.31 311 VAL B CA 1
ATOM 5259 C C . VAL B 1 311 ? -1.001 18 -11.859 1 97.31 311 VAL B C 1
ATOM 5261 O O . VAL B 1 311 ? -1.705 17.703 -12.828 1 97.31 311 VAL B O 1
ATOM 5264 N N . LEU B 1 312 ? -1.48 18.219 -10.656 1 98.19 312 LEU B N 1
ATOM 5265 C CA . LEU B 1 312 ? -2.896 18.062 -10.344 1 98.19 312 LEU B CA 1
ATOM 5266 C C . LEU B 1 312 ? -3.732 19.109 -11.078 1 98.19 312 LEU B C 1
ATOM 5268 O O . LEU B 1 312 ? -4.77 18.781 -11.664 1 98.19 312 LEU B O 1
ATOM 5272 N N . SER B 1 313 ? -3.256 20.344 -11.086 1 97.94 313 SER B N 1
ATOM 5273 C CA . SER B 1 313 ? -3.982 21.438 -11.734 1 97.94 313 SER B CA 1
ATOM 5274 C C . SER B 1 313 ? -4.078 21.203 -13.242 1 97.94 313 SER B C 1
ATOM 5276 O O . SER B 1 313 ? -5.137 21.422 -13.844 1 97.94 313 SER B O 1
ATOM 5278 N N . GLU B 1 314 ? -3.035 20.781 -13.812 1 97.5 314 GLU B N 1
ATOM 5279 C CA . GLU B 1 314 ? -2.982 20.547 -15.25 1 97.5 314 GLU B CA 1
ATOM 5280 C C . GLU B 1 314 ? -3.938 19.422 -15.672 1 97.5 314 GLU B C 1
ATOM 5282 O O . GLU B 1 314 ? -4.488 19.453 -16.766 1 97.5 314 GLU B O 1
ATOM 5287 N N . ALA B 1 315 ? -4.148 18.531 -14.766 1 95.69 315 ALA B N 1
ATOM 5288 C CA . ALA B 1 315 ? -5.023 17.406 -15.07 1 95.69 315 ALA B CA 1
ATOM 5289 C C . ALA B 1 315 ? -6.492 17.812 -14.969 1 95.69 315 ALA B C 1
ATOM 5291 O O . ALA B 1 315 ? -7.375 17.078 -15.422 1 95.69 315 ALA B O 1
ATOM 5292 N N . GLY B 1 316 ? -6.781 18.922 -14.25 1 97.38 316 GLY B N 1
ATOM 5293 C CA . GLY B 1 316 ? -8.148 19.406 -14.195 1 97.38 316 GLY B CA 1
ATOM 5294 C C . GLY B 1 316 ? -8.688 19.516 -12.781 1 97.38 316 GLY B C 1
ATOM 5295 O O . GLY B 1 316 ? -9.844 19.906 -12.578 1 97.38 316 GLY B O 1
ATOM 5296 N N . HIS B 1 317 ? -7.922 19.188 -11.781 1 97.81 317 HIS B N 1
ATOM 5297 C CA . HIS B 1 317 ? -8.328 19.375 -10.391 1 97.81 317 HIS B CA 1
ATOM 5298 C C . HIS B 1 317 ? -8.258 20.844 -9.977 1 97.81 317 HIS B C 1
ATOM 5300 O O . HIS B 1 317 ? -7.535 21.625 -10.594 1 97.81 317 HIS B O 1
ATOM 5306 N N . GLN B 1 318 ? -9.109 21.234 -9.062 1 97.88 318 GLN B N 1
ATOM 5307 C CA . GLN B 1 318 ? -8.945 22.516 -8.383 1 97.88 318 GLN B CA 1
ATOM 5308 C C . GLN B 1 318 ? -7.918 22.406 -7.258 1 97.88 318 GLN B C 1
ATOM 5310 O O . GLN B 1 318 ? -8.086 21.609 -6.332 1 97.88 318 GLN B O 1
ATOM 5315 N N . VAL B 1 319 ? -6.84 23.219 -7.359 1 98.5 319 VAL B N 1
ATOM 5316 C CA . VAL B 1 319 ? -5.742 23.047 -6.414 1 98.5 319 VAL B CA 1
ATOM 5317 C C . VAL B 1 319 ? -5.34 24.391 -5.812 1 98.5 319 VAL B C 1
ATOM 5319 O O . VAL B 1 319 ? -5.23 25.391 -6.531 1 98.5 319 VAL B O 1
ATOM 5322 N N . GLU B 1 320 ? -5.246 24.438 -4.582 1 98.31 320 GLU B N 1
ATOM 5323 C CA . GLU B 1 320 ? -4.602 25.531 -3.863 1 98.31 320 GLU B CA 1
ATOM 5324 C C . GLU B 1 320 ? -3.439 25.016 -3.014 1 98.31 320 GLU B C 1
ATOM 5326 O O . GLU B 1 320 ? -3.604 24.094 -2.215 1 98.31 320 GLU B O 1
ATOM 5331 N N . LEU B 1 321 ? -2.266 25.531 -3.217 1 98.56 321 LEU B N 1
ATOM 5332 C CA . LEU B 1 321 ? -1.104 25.266 -2.375 1 98.56 321 LEU B CA 1
ATOM 5333 C C . LEU B 1 321 ? -0.761 26.469 -1.516 1 98.56 321 LEU B C 1
ATOM 5335 O O . LEU B 1 321 ? -0.45 27.547 -2.041 1 98.56 321 LEU B O 1
ATOM 5339 N N . ARG B 1 322 ? -0.852 26.281 -0.276 1 97.88 322 ARG B N 1
ATOM 5340 C CA . ARG B 1 322 ? -0.511 27.344 0.674 1 97.88 322 ARG B CA 1
ATOM 5341 C C . ARG B 1 322 ? 0.798 27.031 1.392 1 97.88 322 ARG B C 1
ATOM 5343 O O . ARG B 1 322 ? 0.914 26 2.066 1 97.88 322 ARG B O 1
ATOM 5350 N N . GLU B 1 323 ? 1.739 27.922 1.209 1 97.38 323 GLU B N 1
ATOM 5351 C CA . GLU B 1 323 ? 2.992 27.828 1.952 1 97.38 323 GLU B CA 1
ATOM 5352 C C . GLU B 1 323 ? 2.984 28.734 3.176 1 97.38 323 GLU B C 1
ATOM 5354 O O . GLU B 1 323 ? 2.502 29.875 3.111 1 97.38 323 GLU B O 1
ATOM 5359 N N . TYR B 1 324 ? 3.369 28.281 4.254 1 95.62 324 TYR B N 1
ATOM 5360 C CA . TYR B 1 324 ? 3.441 29.078 5.473 1 95.62 324 TYR B CA 1
ATOM 5361 C C . TYR B 1 324 ? 4.844 29.031 6.07 1 95.62 324 TYR B C 1
ATOM 5363 O O . TYR B 1 324 ? 5.633 28.141 5.75 1 95.62 324 TYR B O 1
ATOM 5371 N N . SER B 1 325 ? 5.164 30 6.938 1 95.44 325 SER B N 1
ATOM 5372 C CA . SER B 1 325 ? 6.473 30.047 7.578 1 95.44 325 SER B CA 1
ATOM 5373 C C . SER B 1 325 ? 6.496 29.234 8.867 1 95.44 325 SER B C 1
ATOM 5375 O O . SER B 1 325 ? 6.41 29.797 9.961 1 95.44 325 SER B O 1
ATOM 5377 N N . GLY B 1 326 ? 6.758 28.047 8.758 1 95 326 GLY B N 1
ATOM 5378 C CA . GLY B 1 326 ? 6.773 27.109 9.875 1 95 326 GLY B CA 1
ATOM 5379 C C . GLY B 1 326 ? 7.344 25.75 9.516 1 95 326 GLY B C 1
ATOM 5380 O O . GLY B 1 326 ? 7.895 25.578 8.43 1 95 326 GLY B O 1
ATOM 5381 N N . GLY B 1 327 ? 7.344 24.906 10.516 1 94.88 327 GLY B 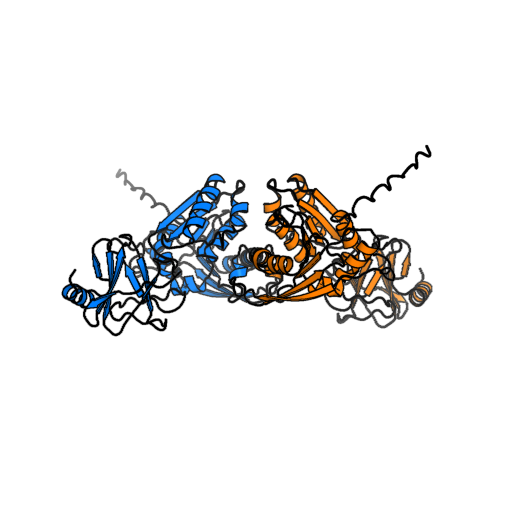N 1
ATOM 5382 C CA . GLY B 1 327 ? 7.941 23.594 10.336 1 94.88 327 GLY B CA 1
ATOM 5383 C C . GLY B 1 327 ? 6.918 22.484 10.25 1 94.88 327 GLY B C 1
ATOM 5384 O O . GLY B 1 327 ? 5.754 22.719 9.922 1 94.88 327 GLY B O 1
ATOM 5385 N N . HIS B 1 328 ? 7.375 21.234 10.32 1 94.25 328 HIS B N 1
ATOM 5386 C CA . HIS B 1 328 ? 6.633 19.984 10.219 1 94.25 328 HIS B CA 1
ATOM 5387 C C . HIS B 1 328 ? 6.098 19.547 11.578 1 94.25 328 HIS B C 1
ATOM 5389 O O . HIS B 1 328 ? 6.676 18.672 12.219 1 94.25 328 HIS B O 1
ATOM 5395 N N . ASN B 1 329 ? 4.969 20.219 12.047 1 94.06 329 ASN B N 1
ATOM 5396 C CA . ASN B 1 329 ? 4.457 19.906 13.375 1 94.06 329 ASN B CA 1
ATOM 5397 C C . ASN B 1 329 ? 2.959 20.188 13.477 1 94.06 329 ASN B C 1
ATOM 5399 O O . ASN B 1 329 ? 2.4 20.922 12.656 1 94.06 329 ASN B O 1
ATOM 5403 N N . TYR B 1 330 ? 2.311 19.641 14.477 1 94 330 TYR B N 1
ATOM 5404 C CA . TYR B 1 330 ? 0.858 19.688 14.617 1 94 330 TYR B CA 1
ATOM 5405 C C . TYR B 1 330 ? 0.38 21.094 14.961 1 94 330 TYR B C 1
ATOM 5407 O O . TYR B 1 330 ? -0.67 21.531 14.484 1 94 330 TYR B O 1
ATOM 5415 N N . PRO B 1 331 ? 1.146 21.891 15.781 1 91.69 331 PRO B N 1
ATOM 5416 C CA . PRO B 1 331 ? 0.69 23.25 16.031 1 91.69 331 PRO B CA 1
ATOM 5417 C C . PRO B 1 331 ? 0.611 24.094 14.75 1 91.69 331 PRO B C 1
ATOM 5419 O O . PRO B 1 331 ? -0.356 24.828 14.547 1 91.69 331 PRO B O 1
ATOM 5422 N N . ALA B 1 332 ? 1.646 23.984 13.953 1 93.12 332 ALA B N 1
ATOM 5423 C CA . ALA B 1 332 ? 1.618 24.703 12.68 1 93.12 332 ALA B CA 1
ATOM 5424 C C . ALA B 1 332 ? 0.473 24.219 11.797 1 93.12 332 ALA B C 1
ATOM 5426 O O . ALA B 1 332 ? -0.215 25.016 11.164 1 93.12 332 ALA B O 1
ATOM 5427 N N . TRP B 1 333 ? 0.241 22.906 11.742 1 96.31 333 TRP B N 1
ATOM 5428 C CA . TRP B 1 333 ? -0.841 22.328 10.945 1 96.31 333 TRP B CA 1
ATOM 5429 C C . TRP B 1 333 ? -2.199 22.797 11.453 1 96.31 333 TRP B C 1
ATOM 5431 O O . TRP B 1 333 ? -3.096 23.094 10.664 1 96.31 333 TRP B O 1
ATOM 5441 N N . ARG B 1 334 ? -2.33 22.797 12.789 1 95.25 334 ARG B N 1
ATOM 5442 C CA . ARG B 1 334 ? -3.578 23.281 13.367 1 95.25 334 ARG B CA 1
ATOM 5443 C C . ARG B 1 334 ? -3.881 24.703 12.906 1 95.25 334 ARG B C 1
ATOM 5445 O O . ARG B 1 334 ? -5.008 25.016 12.508 1 95.25 334 ARG B O 1
ATOM 5452 N N . GLU B 1 335 ? -2.902 25.578 12.953 1 93.81 335 GLU B N 1
ATOM 5453 C CA . GLU B 1 335 ? -3.045 26.984 12.555 1 93.81 335 GLU B CA 1
ATOM 5454 C C . GLU B 1 335 ? -3.455 27.109 11.094 1 93.81 335 GLU B C 1
ATOM 5456 O O . GLU B 1 335 ? -4.367 27.859 10.758 1 93.81 335 GLU B O 1
ATOM 5461 N N . ASP B 1 336 ? -2.797 26.359 10.336 1 96 336 ASP B N 1
ATOM 5462 C CA . ASP B 1 336 ? -3 26.531 8.906 1 96 336 ASP B CA 1
ATOM 5463 C C . ASP B 1 336 ? -4.273 25.828 8.445 1 96 336 ASP B C 1
ATOM 5465 O O . ASP B 1 336 ? -4.879 26.219 7.441 1 96 336 ASP B O 1
ATOM 5469 N N . LEU B 1 337 ? -4.688 24.766 9.102 1 97.94 337 LEU B N 1
ATOM 5470 C CA . LEU B 1 337 ? -5.844 23.953 8.734 1 97.94 337 LEU B CA 1
ATOM 5471 C C . LEU B 1 337 ? -7.109 24.812 8.672 1 97.94 337 LEU B C 1
ATOM 5473 O O . LEU B 1 337 ? -8.031 24.5 7.91 1 97.94 337 LEU B O 1
ATOM 5477 N N . VAL B 1 338 ? -7.18 25.938 9.398 1 97.5 338 VAL B N 1
ATOM 5478 C CA . VAL B 1 338 ? -8.32 26.844 9.422 1 97.5 338 VAL B CA 1
ATOM 5479 C C . VAL B 1 338 ? -8.633 27.312 8 1 97.5 338 VAL B C 1
ATOM 5481 O O . VAL B 1 338 ? -9.789 27.297 7.574 1 97.5 338 VAL B O 1
ATOM 5484 N N . HIS B 1 339 ? -7.613 27.641 7.277 1 96.69 339 HIS B N 1
ATOM 5485 C CA . HIS B 1 339 ? -7.781 28.141 5.914 1 96.69 339 HIS B CA 1
ATOM 5486 C C . HIS B 1 339 ? -8.391 27.062 5.012 1 96.69 339 HIS B C 1
ATOM 5488 O O . HIS B 1 339 ? -9.273 27.344 4.207 1 96.69 339 HIS B O 1
ATOM 5494 N N . GLY B 1 340 ? -7.926 25.828 5.141 1 98.19 340 GLY B N 1
ATOM 5495 C CA . GLY B 1 340 ? -8.445 24.734 4.336 1 98.19 340 GLY B CA 1
ATOM 5496 C C . GLY B 1 340 ? -9.898 24.406 4.645 1 98.19 340 GLY B C 1
ATOM 5497 O O . GLY B 1 340 ? -10.695 24.172 3.732 1 98.19 340 GLY B O 1
ATOM 5498 N N . LEU B 1 341 ? -10.211 24.359 5.922 1 98.38 341 LEU B N 1
ATOM 5499 C CA . LEU B 1 341 ? -11.578 24.062 6.348 1 98.38 341 LEU B CA 1
ATOM 5500 C C . LEU B 1 341 ? -12.539 25.141 5.844 1 98.38 341 LEU B C 1
ATOM 5502 O O . LEU B 1 341 ? -13.617 24.812 5.324 1 98.38 341 LEU B O 1
ATOM 5506 N N . GLU B 1 342 ? -12.141 26.406 5.965 1 97.62 342 GLU B N 1
ATOM 5507 C CA . GLU B 1 342 ? -12.984 27.5 5.504 1 97.62 342 GLU B CA 1
ATOM 5508 C C . GLU B 1 342 ? -13.188 27.453 3.994 1 97.62 342 GLU B C 1
ATOM 5510 O O . GLU B 1 342 ? -14.281 27.734 3.498 1 97.62 342 GLU B O 1
ATOM 5515 N N . ARG B 1 343 ? -12.141 27.109 3.328 1 96.75 343 ARG B N 1
ATOM 5516 C CA . ARG B 1 343 ? -12.211 27.047 1.872 1 96.75 343 ARG B CA 1
ATOM 5517 C C . ARG B 1 343 ? -13.148 25.922 1.42 1 96.75 343 ARG B C 1
ATOM 5519 O O . ARG B 1 343 ? -13.984 26.125 0.538 1 96.75 343 ARG B O 1
ATOM 5526 N N . HIS B 1 344 ? -13.055 24.734 2.01 1 98.06 344 HIS B N 1
ATOM 5527 C CA . HIS B 1 344 ? -13.758 23.547 1.53 1 98.06 344 HIS B CA 1
ATOM 5528 C C . HIS B 1 344 ? -15.188 23.5 2.062 1 98.06 344 HIS B C 1
ATOM 5530 O O . HIS B 1 344 ? -16.062 22.859 1.474 1 98.06 344 HIS B O 1
ATOM 5536 N N . PHE B 1 345 ? -15.422 24.156 3.162 1 97.94 345 PHE B N 1
ATOM 5537 C CA . PHE B 1 345 ? -16.734 24.109 3.787 1 97.94 345 PHE B CA 1
ATOM 5538 C C . PHE B 1 345 ? -17.219 25.5 4.145 1 97.94 345 PHE B C 1
ATOM 5540 O O . PHE B 1 345 ? -17.531 25.781 5.309 1 97.94 345 PHE B O 1
ATOM 5547 N N . PRO B 1 346 ? -17.391 26.297 3.168 1 95.94 346 PRO B N 1
ATOM 5548 C CA . PRO B 1 346 ? -17.859 27.656 3.447 1 95.94 346 PRO B CA 1
ATOM 5549 C C . PRO B 1 346 ? -19.266 27.688 4.059 1 95.94 346 PRO B C 1
ATOM 5551 O O . PRO B 1 346 ? -20.062 26.781 3.811 1 95.94 346 PRO B O 1
ATOM 5554 N N . PRO B 1 347 ? -19.5 28.688 4.844 1 92.88 347 PRO B N 1
ATOM 5555 C CA . PRO B 1 347 ? -20.844 28.812 5.398 1 92.88 347 PRO B CA 1
ATOM 5556 C C . PRO B 1 347 ? -21.906 29.094 4.328 1 92.88 347 PRO B C 1
ATOM 5558 O O . PRO B 1 347 ? -21.578 29.594 3.25 1 92.88 347 PRO B O 1
ATOM 5561 N N . PRO B 1 348 ? -23.094 28.562 4.559 1 84.25 348 PRO B N 1
ATOM 5562 C CA . PRO B 1 348 ? -24.156 28.875 3.604 1 84.25 348 PRO B CA 1
ATOM 5563 C C . PRO B 1 348 ? -24.375 30.375 3.434 1 84.25 348 PRO B C 1
ATOM 5565 O O . PRO B 1 348 ? -24.109 31.156 4.359 1 84.25 348 PRO B O 1
ATOM 5568 N N . PRO B 1 349 ? -24.547 30.828 2.156 1 77.88 349 PRO B N 1
ATOM 5569 C CA . PRO B 1 349 ? -24.812 32.25 1.937 1 77.88 349 PRO B CA 1
ATOM 5570 C C . PRO B 1 349 ? -25.906 32.812 2.863 1 77.88 349 PRO B C 1
ATOM 5572 O O . PRO B 1 349 ? -26.844 32.094 3.201 1 77.88 349 PRO B O 1
ATOM 5575 N N . ALA B 1 350 ? -25.594 33.906 3.615 1 63.56 350 ALA B N 1
ATOM 5576 C CA . ALA B 1 350 ? -26.578 34.562 4.461 1 63.56 350 ALA B CA 1
ATOM 5577 C C . ALA B 1 350 ? -27.891 34.781 3.713 1 63.56 350 ALA B C 1
ATOM 5579 O O . ALA B 1 350 ? -27.891 35.094 2.525 1 63.56 350 ALA B O 1
ATOM 5580 N N . LYS B 1 351 ? -28.953 34.125 4.074 1 51.25 351 LYS B N 1
ATOM 5581 C CA . LYS B 1 351 ? -30.234 34.5 3.502 1 51.25 351 LYS B CA 1
ATOM 5582 C C . LYS B 1 351 ? -30.422 36.031 3.482 1 51.25 351 LYS B C 1
ATOM 5584 O O . LYS B 1 351 ? -30.219 36.688 4.5 1 51.25 351 LYS B O 1
ATOM 5589 N N . ARG B 1 352 ? -30.234 36.656 2.332 1 45.31 352 ARG B N 1
ATOM 5590 C CA . ARG B 1 352 ? -30.734 38 2.199 1 45.31 352 ARG B CA 1
ATOM 5591 C C . ARG B 1 352 ? -32.094 38.188 2.898 1 45.31 352 ARG B C 1
ATOM 5593 O O . ARG B 1 352 ? -33 37.406 2.668 1 45.31 352 ARG B O 1
ATOM 5600 N N . ARG B 1 353 ? -32.062 38.625 4.113 1 42.44 353 ARG B N 1
ATOM 5601 C CA . ARG B 1 353 ? -33.312 39.125 4.715 1 42.44 353 ARG B CA 1
ATOM 5602 C C . ARG B 1 353 ? -34.156 39.844 3.684 1 42.44 353 ARG B C 1
ATOM 5604 O O . ARG B 1 353 ? -33.719 40.812 3.084 1 42.44 353 ARG B O 1
ATOM 5611 N N . GLU B 1 354 ? -34.938 39.125 2.945 1 41.28 354 GLU B N 1
ATOM 5612 C CA . GLU B 1 354 ? -35.969 39.812 2.213 1 41.28 354 GLU B CA 1
ATOM 5613 C C . GLU B 1 354 ? -36.594 40.938 3.061 1 41.28 354 GLU B C 1
ATOM 5615 O O . GLU B 1 354 ? -37.031 40.688 4.188 1 41.28 354 GLU B O 1
ATOM 5620 N N . SER B 1 355 ? -35.969 42.094 3.029 1 39.78 355 SER B N 1
ATOM 5621 C CA . SER B 1 355 ? -36.625 43.281 3.518 1 39.78 355 SER B CA 1
ATOM 5622 C C . SER B 1 355 ? -38.125 43.25 3.227 1 39.78 355 SER B C 1
ATOM 5624 O O . SER B 1 355 ? -38.531 43.156 2.066 1 39.78 355 SER B O 1
ATOM 5626 N N . LEU B 1 356 ? -38.906 42.531 4.016 1 40.31 356 LEU B N 1
ATOM 5627 C CA . LEU B 1 356 ? -40.344 42.75 3.986 1 40.31 356 LEU B CA 1
ATOM 5628 C C . LEU B 1 356 ? -40.688 44.219 3.939 1 40.31 356 LEU B C 1
ATOM 5630 O O . LEU B 1 356 ? -40.562 44.938 4.938 1 40.31 356 LEU B O 1
ATOM 5634 N N . ARG B 1 357 ? -40.375 45 2.818 1 41.12 357 ARG B N 1
ATOM 5635 C CA . ARG B 1 357 ? -41.062 46.25 2.59 1 41.12 357 ARG B CA 1
ATOM 5636 C C . ARG B 1 357 ? -42.562 46.094 2.75 1 41.12 357 ARG B C 1
ATOM 5638 O O . ARG B 1 357 ? -43.188 45.344 2.012 1 41.12 357 ARG B O 1
ATOM 5645 N N . PHE B 1 358 ? -43.031 46.219 4.016 1 38.69 358 PHE B N 1
ATOM 5646 C CA . PHE B 1 358 ? -44.438 46.438 4.344 1 38.69 358 PHE B CA 1
ATOM 5647 C C . PHE B 1 358 ? -45.031 47.5 3.412 1 38.69 358 PHE B C 1
ATOM 5649 O O . PHE B 1 358 ? -44.625 48.656 3.434 1 38.69 358 PHE B O 1
ATOM 5656 N N . SER B 1 359 ? -45.312 47.188 2.146 1 36.5 359 SER B N 1
ATOM 5657 C CA . SER B 1 359 ? -46.219 48.031 1.372 1 36.5 359 SER B CA 1
ATOM 5658 C C . SER B 1 359 ? -47.469 48.406 2.172 1 36.5 359 SER B C 1
ATOM 5660 O O . SER B 1 359 ? -48.219 47.531 2.596 1 36.5 359 SER B O 1
ATOM 5662 N N . GLY B 1 360 ? -47.375 49.344 3.086 1 32.56 360 GLY B N 1
ATOM 5663 C CA . GLY B 1 360 ? -48.438 50.094 3.691 1 32.56 360 GLY B CA 1
ATOM 5664 C C . GLY B 1 360 ? -49.5 50.562 2.693 1 32.56 360 GLY B C 1
ATOM 5665 O O . GLY B 1 360 ? -49.219 51.406 1.839 1 32.56 360 GLY B O 1
ATOM 5666 N N . ARG B 1 361 ? -50.125 49.625 1.913 1 27.14 361 ARG B N 1
ATOM 5667 C CA . ARG B 1 361 ? -51.469 50.062 1.589 1 27.14 361 ARG B CA 1
ATOM 5668 C C . ARG B 1 361 ? -52.375 49.938 2.795 1 27.14 361 ARG B C 1
ATOM 5670 O O . ARG B 1 361 ? -52.25 49 3.584 1 27.14 361 ARG B O 1
#

InterPro domains:
  IPR000801 Esterase-like [PF00756] (136-342)
  IPR014756 Immunoglobulin E-set [SSF81296] (24-106)
  IPR029058 Alpha/Beta hydrolase fold [G3DSA:3.40.50.1820] (102-345)
  IPR029058 Alpha/Beta hydrolase fold [SSF53474] (116-344)
  IPR050583 Mycobacterial A85 antigen [PTHR48098] (63-345)

pLDDT: mean 91.96, std 11.48, range [27.14, 98.94]

Foldseek 3Di:
DAQVVCVVCCQVVNAQDADQQKTKGKFAADAFKFKAWLLQLRDDDTHTWDDRDVRMTMDMDGADQQAKMKMFMAGPVGDTDDRP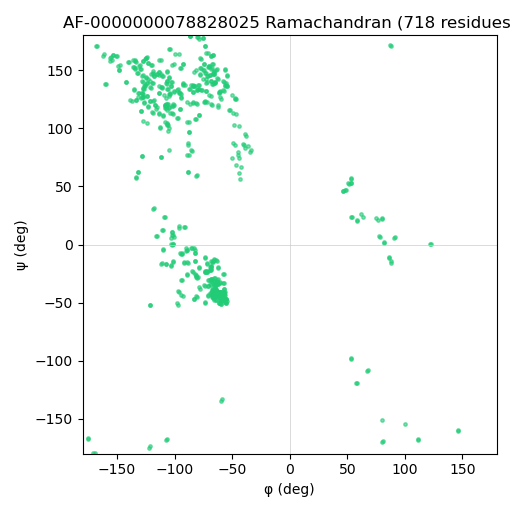RAPAWDDFVPDDIIGIDGHNNHDFQADDDQDPPQDAWDKDKDKWACVVVVDDDIWIKIKTEGPDPAAAAEEEEEQLVCCVPVLVVRRRQSRCVSVQLFPDYMYIRIHAPVVCRLVLLLLDVSVLCCCVPIRVVVCVVPYRHDDLVVVFQRYAYEYEASSLSSRLSNCLVRVSRHQEYHRELYQQDDPNRGGCSLVSQQAADPHAHAYEYEYEPSHPSVVVVVVSQVSNVVSPHHYDYYYDHYGRGSVVCSRVVSVVNSVVGPGDDDPPPPPPPPPPD/DAPVVCVVCCQVVNAQDADQQKTKGKFFADAFKFKAWLLQLRDDDTHTWDDRDVRMTMDMDGAPQQAKMKMWMAGPVRDTDDRPRAPAWDDFVPDDIIGIDGHNNHDFQADDDQDPPQDAWDKDKDKWACVVVVPDDIWIKIKTEGPDPAAAAEEEEEQLVCCVPVLVVRRRQSRCCSVQLFPDYMYIRIHAPVVCRLVLLLLDVSVLCCCVPIRVVVCVVPYRHDDLVVVFQRYAYEYEASSLSSRLSNCLVRVSRHQEYHRELYQQDDPNRGGCSLVSQQAADPHAHAYEYEYEPSHPSVVVVVVSQVSNVVSPHHYDYYYDHYGRGSVVCSRVVSVRNSVVGPGDDDPPPPPPPPPPD

Radius of gyration: 32.32 Å; Cα contacts (8 Å, |Δi|>4): 1582; chains: 2; bounding box: 94×103×84 Å